Protein AF-A0A0E9NBW8-F1 (afdb_monomer)

pLDDT: mean 79.06, std 27.62, range [26.17, 98.81]

InterPro domains:
  IPR004045 Glutathione S-transferase, N-terminal [PF13417] (25-92)
  IPR036249 Thioredoxin-like superfamily [SSF52833] (18-92)
  IPR036282 Glutathione S-transferase, C-terminal domain superfamily [SSF47616] (164-243)
  IPR058268 Domain of unknown function DUF7962 [PF25907] (132-248)

Organism: Saitoella complicata (strain BCRC 22490 / CBS 7301 / JCM 7358 / NBRC 10748 / NRRL Y-17804) (NCBI:txid698492)

Structure (mmCIF, N/CA/C/O backbone):
data_AF-A0A0E9NBW8-F1
#
_entry.id   AF-A0A0E9NBW8-F1
#
loop_
_atom_site.group_PDB
_atom_site.id
_atom_site.type_symbol
_atom_site.label_atom_id
_atom_site.label_alt_id
_atom_site.label_comp_id
_atom_site.label_asym_id
_atom_site.label_entity_id
_atom_site.label_seq_id
_atom_site.pdbx_PDB_ins_code
_atom_site.Cartn_x
_atom_site.Cartn_y
_atom_site.Cartn_z
_atom_site.occupancy
_atom_site.B_iso_or_equiv
_atom_site.auth_seq_id
_atom_site.auth_comp_id
_atom_site.auth_asym_id
_atom_site.auth_atom_id
_atom_site.pdbx_PDB_model_num
ATOM 1 N N . MET A 1 1 ? 57.934 -41.504 -0.551 1.00 40.97 1 MET A N 1
ATOM 2 C CA . MET A 1 1 ? 56.515 -41.525 -0.967 1.00 40.97 1 MET A CA 1
ATOM 3 C C . MET A 1 1 ? 55.862 -40.458 -0.134 1.00 40.97 1 MET A C 1
ATOM 5 O O . MET A 1 1 ? 55.719 -40.641 1.067 1.00 40.97 1 MET A O 1
ATOM 9 N N . ASP A 1 2 ? 55.689 -39.312 -0.770 1.00 31.34 2 ASP A N 1
ATOM 10 C CA . ASP A 1 2 ? 55.753 -38.006 -0.131 1.00 31.34 2 ASP A CA 1
ATOM 11 C C . ASP A 1 2 ? 54.399 -37.509 0.367 1.00 31.34 2 ASP A C 1
ATOM 13 O O . ASP A 1 2 ? 53.336 -37.922 -0.104 1.00 31.34 2 ASP A O 1
ATOM 17 N N . ASP A 1 3 ? 54.499 -36.596 1.329 1.00 34.28 3 ASP A N 1
ATOM 18 C CA . ASP A 1 3 ? 53.436 -35.834 1.963 1.00 34.28 3 ASP A CA 1
ATOM 19 C C . ASP A 1 3 ? 52.470 -35.185 0.963 1.00 34.28 3 ASP A C 1
ATOM 21 O O . ASP A 1 3 ? 52.864 -34.433 0.070 1.00 34.28 3 ASP A O 1
ATOM 25 N N . ALA A 1 4 ? 51.169 -35.377 1.192 1.00 34.94 4 ALA A N 1
ATOM 26 C CA . ALA A 1 4 ? 50.114 -34.610 0.536 1.00 34.94 4 ALA A CA 1
ATOM 27 C C . ALA A 1 4 ? 48.971 -34.285 1.515 1.00 34.94 4 ALA A C 1
ATOM 29 O O . ALA A 1 4 ? 47.822 -34.679 1.330 1.00 34.94 4 ALA A O 1
ATOM 30 N N . TYR A 1 5 ? 49.288 -33.524 2.564 1.00 38.88 5 TYR A N 1
ATOM 31 C CA . TYR A 1 5 ? 48.312 -32.749 3.334 1.00 38.88 5 TYR A CA 1
ATOM 32 C C . TYR A 1 5 ? 48.582 -31.262 3.094 1.00 38.88 5 TYR A C 1
ATOM 34 O O . TYR A 1 5 ? 49.496 -30.681 3.669 1.00 38.88 5 TYR A O 1
ATOM 42 N N . GLY A 1 6 ? 47.791 -30.619 2.233 1.00 29.66 6 GLY A N 1
ATOM 43 C CA . GLY A 1 6 ? 47.918 -29.177 2.041 1.00 29.66 6 GLY A CA 1
ATOM 44 C C . GLY A 1 6 ? 47.182 -28.633 0.829 1.00 29.66 6 GLY A C 1
ATOM 45 O O . GLY A 1 6 ? 47.712 -28.666 -0.275 1.00 29.66 6 GLY A O 1
ATOM 46 N N . LYS A 1 7 ? 45.984 -28.087 1.075 1.00 32.81 7 LYS A N 1
AT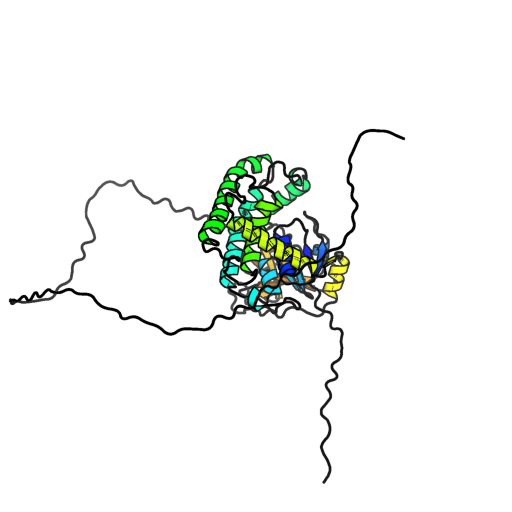OM 47 C CA . LYS A 1 7 ? 45.431 -26.822 0.534 1.00 32.81 7 LYS A CA 1
ATOM 48 C C . LYS A 1 7 ? 43.903 -26.859 0.604 1.00 32.81 7 LYS A C 1
ATOM 50 O O . LYS A 1 7 ? 43.205 -27.033 -0.389 1.00 32.81 7 LYS A O 1
ATOM 55 N N . ARG A 1 8 ? 43.367 -26.634 1.810 1.00 35.97 8 ARG A N 1
ATOM 56 C CA . ARG A 1 8 ? 42.034 -26.036 1.940 1.00 35.97 8 ARG A CA 1
ATOM 57 C C . ARG A 1 8 ? 42.168 -24.603 1.443 1.00 35.97 8 ARG A C 1
ATOM 59 O O . ARG A 1 8 ? 42.825 -23.791 2.087 1.00 35.97 8 ARG A O 1
ATOM 66 N N . GLY A 1 9 ? 41.607 -24.329 0.271 1.00 29.28 9 GLY A N 1
ATOM 67 C CA . GLY A 1 9 ? 41.458 -22.973 -0.232 1.00 29.28 9 GLY A CA 1
ATOM 68 C C . GLY A 1 9 ? 40.628 -22.175 0.763 1.00 29.28 9 GLY A C 1
ATOM 69 O O . GLY A 1 9 ? 39.427 -22.394 0.903 1.00 29.28 9 GLY A O 1
ATOM 70 N N . THR A 1 10 ? 41.288 -21.277 1.483 1.00 29.25 10 THR A N 1
ATOM 71 C CA . THR A 1 10 ? 40.647 -20.208 2.235 1.00 29.25 10 THR A CA 1
ATOM 72 C C . THR A 1 10 ? 39.813 -19.412 1.242 1.00 29.25 10 THR A C 1
ATOM 74 O O . THR A 1 10 ? 40.355 -18.653 0.439 1.00 29.25 10 THR A O 1
ATOM 77 N N . ILE A 1 11 ? 38.493 -19.607 1.260 1.00 33.16 11 ILE A N 1
ATOM 78 C CA . ILE A 1 11 ? 37.559 -18.670 0.642 1.00 33.16 11 ILE A CA 1
ATOM 79 C C . ILE A 1 11 ? 37.796 -17.358 1.379 1.00 33.16 11 ILE A C 1
ATOM 81 O O . ILE A 1 11 ? 37.340 -17.174 2.508 1.00 33.16 11 ILE A O 1
ATOM 85 N N . MET A 1 12 ? 38.576 -16.467 0.767 1.00 28.20 12 MET A N 1
ATOM 86 C CA . MET A 1 12 ? 38.600 -15.075 1.166 1.00 28.20 12 MET A CA 1
ATOM 87 C C . MET A 1 12 ? 37.159 -14.589 1.056 1.00 28.20 12 MET A C 1
ATOM 89 O O . MET A 1 12 ? 36.656 -14.341 -0.041 1.00 28.20 12 MET A O 1
ATOM 93 N N . ARG A 1 13 ? 36.483 -14.485 2.204 1.00 34.72 13 ARG A N 1
ATOM 94 C CA . ARG A 1 13 ? 35.335 -13.604 2.357 1.00 34.72 13 ARG A CA 1
ATOM 95 C C . ARG A 1 13 ? 35.846 -12.226 1.982 1.00 34.72 13 ARG A C 1
ATOM 97 O O . ARG A 1 13 ? 36.501 -11.553 2.772 1.00 34.72 13 ARG A O 1
ATOM 104 N N . ARG A 1 14 ? 35.606 -11.843 0.731 1.00 32.50 14 ARG A N 1
ATOM 105 C CA . ARG A 1 14 ? 35.645 -10.450 0.331 1.00 32.50 14 ARG A CA 1
ATOM 106 C C . ARG A 1 14 ? 34.603 -9.785 1.226 1.00 32.50 14 ARG A C 1
ATOM 108 O O . ARG A 1 14 ? 33.409 -9.984 1.031 1.00 32.50 14 ARG A O 1
ATOM 115 N N . ASN A 1 15 ? 35.067 -9.063 2.243 1.00 33.97 15 ASN A N 1
ATOM 116 C CA . ASN A 1 15 ? 34.299 -8.008 2.885 1.00 33.97 15 ASN A CA 1
ATOM 117 C C . ASN A 1 15 ? 34.075 -6.930 1.821 1.00 33.97 15 ASN A C 1
ATOM 119 O O . ASN A 1 15 ? 34.736 -5.899 1.806 1.00 33.97 15 ASN A O 1
ATOM 123 N N . SER A 1 16 ? 33.204 -7.206 0.858 1.00 36.47 16 SER A N 1
ATOM 124 C CA . SER A 1 16 ? 32.467 -6.142 0.213 1.00 36.47 16 SER A CA 1
ATOM 125 C C . SER A 1 16 ? 31.430 -5.717 1.235 1.00 36.47 16 SER A C 1
ATOM 127 O O . SER A 1 16 ? 30.581 -6.524 1.614 1.00 36.47 16 SER A O 1
ATOM 129 N N . GLU A 1 17 ? 31.501 -4.468 1.684 1.00 41.91 17 GLU A N 1
ATOM 130 C CA . GLU A 1 17 ? 30.314 -3.720 2.089 1.00 41.91 17 GLU A CA 1
ATOM 131 C C . GLU A 1 17 ? 29.341 -3.765 0.900 1.00 41.91 17 GLU A C 1
ATOM 133 O O . GLU A 1 17 ? 29.317 -2.898 0.030 1.00 41.91 17 GLU A O 1
ATOM 138 N N . MET A 1 18 ? 28.623 -4.880 0.776 1.00 36.22 18 MET A N 1
ATOM 139 C CA . MET A 1 18 ? 27.593 -5.080 -0.221 1.00 36.22 18 MET A CA 1
ATOM 140 C C . MET A 1 18 ? 26.450 -4.189 0.215 1.00 36.22 18 MET A C 1
ATOM 142 O O . MET A 1 18 ? 25.779 -4.479 1.200 1.00 36.22 18 MET A O 1
ATOM 146 N N . SER A 1 19 ? 26.330 -3.062 -0.487 1.00 42.31 19 SER A N 1
ATOM 147 C CA . SER A 1 19 ? 25.182 -2.164 -0.498 1.00 42.31 19 SER A CA 1
ATOM 148 C C . SER A 1 19 ? 23.912 -2.912 -0.105 1.00 42.31 19 SER A C 1
ATOM 150 O O . SER A 1 19 ? 23.387 -3.688 -0.901 1.00 42.31 19 SER A O 1
ATOM 152 N N . THR A 1 20 ? 23.431 -2.674 1.115 1.00 51.66 20 THR A N 1
ATOM 153 C CA . THR A 1 20 ? 22.083 -3.069 1.523 1.00 51.66 20 THR A CA 1
ATOM 154 C C . THR A 1 20 ? 21.127 -2.536 0.463 1.00 51.66 20 THR A C 1
ATOM 156 O O . THR A 1 20 ? 21.185 -1.344 0.152 1.00 51.66 20 THR A O 1
ATOM 159 N N . ASP A 1 21 ? 20.319 -3.402 -0.159 1.00 58.38 21 ASP A N 1
ATOM 160 C CA . ASP A 1 21 ? 19.359 -2.976 -1.181 1.00 58.38 21 ASP A CA 1
ATOM 161 C C . ASP A 1 21 ? 18.492 -1.859 -0.580 1.00 58.38 21 ASP A C 1
ATOM 163 O O . ASP A 1 21 ? 17.655 -2.090 0.296 1.00 58.38 21 ASP A O 1
ATOM 167 N N . GLN A 1 22 ? 18.750 -0.611 -0.987 1.00 79.12 22 GLN A N 1
ATOM 168 C CA . GLN A 1 22 ? 18.126 0.541 -0.354 1.00 79.12 22 GLN A CA 1
ATOM 169 C C . GLN A 1 22 ? 16.642 0.556 -0.701 1.00 79.12 22 GLN A C 1
ATOM 171 O O . GLN A 1 22 ? 16.254 0.830 -1.834 1.00 79.12 22 GLN A O 1
ATOM 176 N N . LEU A 1 23 ? 15.812 0.304 0.308 1.00 94.62 23 LEU A N 1
ATOM 177 C CA . LEU A 1 23 ? 14.371 0.476 0.228 1.00 94.62 23 LEU A CA 1
ATOM 178 C C . LEU A 1 23 ? 14.045 1.970 0.083 1.00 94.62 23 LEU A C 1
ATOM 180 O O . LEU A 1 23 ? 14.224 2.742 1.032 1.00 94.62 23 LEU A O 1
ATOM 184 N N . ILE A 1 24 ? 13.556 2.378 -1.090 1.00 97.88 24 ILE A N 1
ATOM 185 C CA . ILE A 1 24 ? 13.151 3.763 -1.370 1.00 97.88 24 ILE A CA 1
ATOM 186 C C . ILE A 1 24 ? 11.630 3.834 -1.526 1.00 97.88 24 ILE A C 1
ATOM 188 O O . ILE A 1 24 ? 11.065 3.319 -2.484 1.00 97.88 24 ILE A O 1
ATOM 192 N N . LEU A 1 25 ? 10.957 4.511 -0.599 1.00 98.50 25 LEU A N 1
ATOM 193 C CA . LEU A 1 25 ? 9.518 4.755 -0.613 1.00 98.50 25 LEU A CA 1
ATOM 194 C C . LEU A 1 25 ? 9.197 6.081 -1.312 1.00 98.50 25 LEU A C 1
ATOM 196 O O . LEU A 1 25 ? 9.499 7.163 -0.800 1.00 98.50 25 LEU A O 1
ATOM 200 N N . TYR A 1 26 ? 8.490 6.010 -2.434 1.00 98.69 26 TYR A N 1
ATOM 201 C CA . TYR A 1 26 ? 7.868 7.168 -3.069 1.00 98.69 26 TYR A CA 1
ATOM 202 C C . TYR A 1 26 ? 6.486 7.369 -2.466 1.00 98.69 26 TYR A C 1
ATOM 204 O O . TYR A 1 26 ? 5.620 6.503 -2.600 1.00 98.69 26 TYR A O 1
ATOM 212 N N . HIS A 1 27 ? 6.256 8.497 -1.789 1.00 98.31 27 HIS A N 1
ATOM 213 C CA . HIS A 1 27 ? 4.976 8.760 -1.121 1.00 98.31 27 HIS A CA 1
ATOM 214 C C . HIS A 1 27 ? 4.742 10.232 -0.790 1.00 98.31 27 HIS A C 1
ATOM 216 O O . HIS A 1 27 ? 5.614 11.073 -0.982 1.00 98.31 27 HIS A O 1
ATOM 222 N N . TYR A 1 28 ? 3.550 10.544 -0.280 1.00 96.31 28 TYR A N 1
ATOM 223 C CA . TYR A 1 28 ? 3.298 11.793 0.431 1.00 96.31 28 TYR A CA 1
ATOM 224 C C . 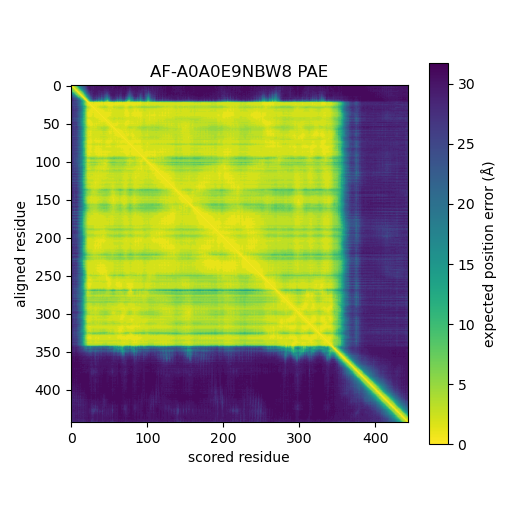TYR A 1 28 ? 2.636 11.476 1.781 1.00 96.31 28 TYR A C 1
ATOM 226 O O . TYR A 1 28 ? 1.673 10.701 1.792 1.00 96.31 28 TYR A O 1
ATOM 234 N N . PRO A 1 29 ? 3.093 12.068 2.905 1.00 92.25 29 PRO A N 1
ATOM 235 C CA . PRO A 1 29 ? 2.689 11.606 4.238 1.00 92.25 29 PRO A CA 1
ATOM 236 C C . PRO A 1 29 ? 1.172 11.621 4.506 1.00 92.25 29 PRO A C 1
ATOM 238 O O . PRO A 1 29 ? 0.669 10.665 5.088 1.00 92.25 29 PRO A O 1
ATOM 241 N N . PRO A 1 30 ? 0.395 12.623 4.039 1.00 91.12 30 PRO A N 1
ATOM 242 C CA . PRO A 1 30 ? -1.059 12.612 4.230 1.00 91.12 30 PRO A CA 1
ATOM 243 C C . PRO A 1 30 ? -1.838 11.507 3.493 1.00 91.12 30 PRO A C 1
ATOM 245 O O . PRO A 1 30 ? -3.044 11.394 3.696 1.00 91.12 30 PRO A O 1
ATOM 248 N N . SER A 1 31 ? -1.221 10.729 2.595 1.00 94.50 31 SER A N 1
ATOM 249 C CA . SER A 1 31 ? -1.936 9.672 1.868 1.00 94.50 31 SER A CA 1
ATOM 250 C C . SER A 1 31 ? -2.325 8.532 2.815 1.00 94.50 31 SER A C 1
ATOM 252 O O . SER A 1 31 ? -1.431 7.974 3.449 1.00 94.50 31 SER A O 1
ATOM 254 N N . PRO A 1 32 ? -3.599 8.101 2.875 1.00 95.88 32 PRO A N 1
ATOM 255 C CA . PRO A 1 32 ? -3.977 6.950 3.698 1.00 95.88 32 PRO A CA 1
ATOM 256 C C . PRO A 1 32 ? -3.309 5.654 3.211 1.00 95.88 32 PRO A C 1
ATOM 258 O O . PRO A 1 32 ? -2.840 4.850 4.012 1.00 95.88 32 PRO A O 1
ATOM 261 N N . TRP A 1 33 ? -3.150 5.487 1.895 1.00 97.56 33 TRP A N 1
ATOM 262 C CA . TRP A 1 33 ? -2.419 4.350 1.331 1.00 97.56 33 TRP A CA 1
ATOM 263 C C . TRP A 1 33 ? -0.918 4.397 1.641 1.00 97.56 33 TRP A C 1
ATOM 265 O O . TRP A 1 33 ? -0.301 3.347 1.783 1.00 97.56 33 TRP A O 1
ATOM 275 N N . ALA A 1 34 ? -0.320 5.591 1.766 1.00 97.56 34 ALA A N 1
ATOM 276 C CA . ALA A 1 34 ? 1.070 5.697 2.216 1.00 97.56 34 ALA A CA 1
ATOM 277 C C . ALA A 1 34 ? 1.190 5.367 3.700 1.00 97.56 34 ALA A C 1
ATOM 279 O O . ALA A 1 34 ? 2.091 4.621 4.065 1.00 97.56 34 ALA A O 1
ATOM 280 N N . GLN A 1 35 ? 0.248 5.848 4.519 1.00 96.94 35 GLN A N 1
ATOM 281 C CA . GLN A 1 35 ? 0.186 5.532 5.944 1.00 96.94 35 GLN A CA 1
ATOM 282 C C . GLN A 1 35 ? 0.134 4.026 6.186 1.00 96.94 35 GLN A C 1
ATOM 284 O O . GLN A 1 35 ? 0.855 3.540 7.042 1.00 96.94 35 GLN A O 1
ATOM 289 N N . LYS A 1 36 ? -0.613 3.262 5.380 1.00 98.44 36 LYS A N 1
ATOM 290 C CA . LYS A 1 36 ? -0.591 1.791 5.433 1.00 98.44 36 LYS A CA 1
ATOM 291 C C . LYS A 1 36 ? 0.837 1.223 5.378 1.00 98.44 36 LYS A C 1
ATOM 293 O O . LYS A 1 36 ? 1.208 0.411 6.221 1.00 98.44 36 LYS A O 1
ATOM 298 N N . ILE A 1 37 ? 1.649 1.683 4.423 1.00 98.56 37 ILE A N 1
ATOM 299 C CA . ILE A 1 37 ? 3.034 1.219 4.254 1.00 98.56 37 ILE A CA 1
ATOM 300 C C . ILE A 1 37 ? 3.955 1.786 5.334 1.00 98.56 37 ILE A C 1
ATOM 302 O O . ILE A 1 37 ? 4.732 1.039 5.915 1.00 98.56 37 ILE A O 1
ATOM 306 N N . THR A 1 38 ? 3.867 3.075 5.665 1.00 98.12 38 THR A N 1
ATOM 307 C CA . THR A 1 38 ? 4.730 3.659 6.705 1.00 98.12 38 THR A CA 1
ATOM 308 C C . THR A 1 38 ? 4.424 3.099 8.092 1.00 98.12 38 THR A C 1
ATOM 310 O O . THR A 1 38 ? 5.342 2.927 8.885 1.00 98.12 38 THR A O 1
ATOM 313 N N . ASN A 1 39 ? 3.162 2.767 8.380 1.00 98.12 39 ASN A N 1
ATOM 314 C CA . ASN A 1 39 ? 2.762 2.116 9.625 1.00 98.12 39 ASN A CA 1
ATOM 315 C C . ASN A 1 39 ? 3.337 0.701 9.701 1.00 98.12 39 ASN A C 1
ATOM 317 O O . ASN A 1 39 ? 3.863 0.327 10.745 1.00 98.12 39 ASN A O 1
ATOM 321 N N . PHE A 1 40 ? 3.293 -0.058 8.599 1.00 98.50 40 PHE A N 1
ATOM 322 C CA . PHE A 1 40 ? 3.975 -1.348 8.522 1.00 98.50 40 PHE A CA 1
ATOM 323 C C . PHE A 1 40 ? 5.472 -1.194 8.810 1.00 98.50 40 PHE A C 1
ATOM 325 O O . PHE A 1 40 ? 5.959 -1.820 9.742 1.00 98.50 40 PHE A O 1
ATOM 332 N N . LEU A 1 41 ? 6.168 -0.311 8.082 1.00 97.81 41 LEU A N 1
ATOM 333 C CA . LEU A 1 41 ? 7.616 -0.106 8.224 1.00 97.81 41 LEU A CA 1
ATOM 334 C C . LEU A 1 41 ? 8.012 0.311 9.648 1.00 97.81 41 LEU A C 1
ATOM 336 O O . LEU A 1 41 ? 9.032 -0.140 10.165 1.00 97.81 41 LEU A O 1
ATOM 340 N N . ALA A 1 42 ? 7.191 1.138 10.300 1.00 97.31 42 ALA A N 1
ATOM 341 C CA . ALA A 1 42 ? 7.383 1.505 11.696 1.00 97.31 42 ALA A CA 1
ATOM 342 C C . ALA A 1 42 ? 7.266 0.288 12.624 1.00 97.31 42 ALA A C 1
ATOM 344 O O . ALA A 1 42 ? 8.180 0.024 13.402 1.00 97.31 42 ALA A O 1
ATOM 345 N N . VAL A 1 43 ? 6.173 -0.475 12.535 1.00 97.06 43 VAL A N 1
ATOM 346 C CA . VAL A 1 43 ? 5.915 -1.607 13.443 1.00 97.06 43 VAL A CA 1
ATOM 347 C C . VAL A 1 43 ? 6.852 -2.791 13.171 1.00 97.06 43 VAL A C 1
ATOM 349 O O . VAL A 1 43 ? 7.201 -3.515 14.101 1.00 97.06 43 VAL A O 1
ATOM 352 N N . SER A 1 44 ? 7.294 -2.986 11.927 1.00 96.12 44 SER A N 1
ATOM 353 C CA . SER A 1 44 ? 8.266 -4.020 11.549 1.00 96.12 44 SER A CA 1
ATOM 354 C C . SER A 1 44 ? 9.713 -3.647 11.882 1.00 96.12 44 SER A C 1
ATOM 356 O O . SER A 1 44 ? 10.605 -4.488 11.753 1.00 96.12 44 SER A O 1
ATOM 358 N N . GLY A 1 45 ? 9.967 -2.402 12.304 1.00 94.88 45 GLY A N 1
ATOM 359 C CA . GLY A 1 45 ? 11.314 -1.905 12.579 1.00 94.88 45 GLY A CA 1
ATOM 360 C C . GLY A 1 45 ? 12.169 -1.746 11.316 1.00 94.88 45 GLY A C 1
ATOM 361 O O . GLY A 1 45 ? 13.397 -1.819 11.386 1.00 94.88 45 GLY A O 1
ATOM 362 N N . THR A 1 46 ? 11.539 -1.553 10.155 1.00 94.94 46 THR A N 1
ATOM 363 C CA . THR A 1 46 ? 12.214 -1.505 8.856 1.00 94.94 46 THR A CA 1
ATOM 364 C C . THR A 1 46 ? 12.564 -0.065 8.486 1.00 94.94 46 THR A C 1
ATOM 366 O O . THR A 1 46 ? 11.701 0.763 8.193 1.00 94.94 46 THR A O 1
ATOM 369 N N . SER A 1 47 ? 13.864 0.233 8.494 1.00 95.44 47 SER A N 1
ATOM 370 C CA . SER A 1 47 ? 14.393 1.533 8.069 1.00 95.44 47 SER A CA 1
ATOM 371 C C . SER A 1 47 ? 14.272 1.708 6.557 1.00 95.44 47 SER A C 1
ATOM 373 O O . SER A 1 47 ? 14.392 0.744 5.804 1.00 95.44 47 SER A O 1
ATOM 375 N N . TYR A 1 48 ? 14.046 2.940 6.108 1.00 96.25 48 TYR A N 1
ATOM 376 C CA . TYR A 1 48 ? 13.807 3.222 4.695 1.00 96.25 48 TYR A CA 1
ATOM 377 C C . TYR A 1 48 ? 14.266 4.624 4.295 1.00 96.25 48 TYR A C 1
ATOM 379 O O . TYR A 1 48 ? 14.412 5.538 5.112 1.00 96.25 48 TYR A O 1
ATOM 387 N N . THR A 1 49 ? 14.472 4.797 2.996 1.00 97.50 49 THR A N 1
ATOM 388 C CA . THR A 1 49 ? 14.677 6.099 2.371 1.00 97.50 49 THR A CA 1
ATOM 389 C C . THR A 1 49 ? 13.362 6.572 1.759 1.00 97.50 49 THR A C 1
ATOM 391 O O . THR A 1 49 ? 12.628 5.776 1.191 1.00 97.50 49 THR A O 1
ATOM 394 N N . GLU A 1 50 ? 13.025 7.853 1.861 1.00 97.75 50 GLU A N 1
ATOM 395 C CA . GLU A 1 50 ? 11.824 8.427 1.262 1.00 97.75 50 GLU A CA 1
ATOM 396 C C . GLU A 1 50 ? 12.152 9.411 0.143 1.00 97.75 50 GLU A C 1
ATOM 398 O O . GLU A 1 50 ? 13.024 10.270 0.277 1.00 97.75 50 GLU A O 1
ATOM 403 N N . CYS A 1 51 ? 11.389 9.320 -0.942 1.00 98.19 51 CYS A N 1
ATOM 404 C CA . CYS A 1 51 ? 11.345 10.308 -2.007 1.00 98.19 51 CYS A CA 1
ATOM 405 C C . CYS A 1 51 ? 9.944 10.932 -2.021 1.00 98.19 51 CYS A C 1
ATOM 407 O O . CYS A 1 51 ? 8.972 10.335 -2.497 1.00 98.19 51 CYS A O 1
ATOM 409 N N . LYS A 1 52 ? 9.807 12.125 -1.432 1.00 98.19 52 LYS A N 1
ATOM 410 C CA . LYS A 1 52 ? 8.499 12.777 -1.274 1.00 98.19 52 LYS A CA 1
ATOM 411 C C . LYS A 1 52 ? 7.945 13.225 -2.617 1.00 98.19 52 LYS A C 1
ATOM 413 O O . LYS A 1 52 ? 8.604 13.939 -3.356 1.00 98.19 52 LYS A O 1
ATOM 418 N N . GLN A 1 53 ? 6.698 12.861 -2.879 1.00 98.12 53 GLN A N 1
ATOM 419 C CA . GLN A 1 53 ? 5.997 13.189 -4.110 1.00 98.12 53 GLN A CA 1
ATOM 420 C C . GLN A 1 53 ? 4.882 14.219 -3.871 1.00 98.12 53 GLN A C 1
ATOM 422 O O . GLN A 1 53 ? 4.356 14.320 -2.760 1.00 98.12 53 GLN A O 1
ATOM 427 N N . PRO A 1 54 ? 4.454 14.970 -4.900 1.00 96.31 54 PRO A N 1
ATOM 428 C CA . PRO A 1 54 ? 3.336 15.903 -4.769 1.00 96.31 54 PRO A CA 1
ATOM 429 C C . PRO A 1 54 ? 2.004 15.179 -4.511 1.00 96.31 54 PRO A C 1
ATOM 431 O O . PRO A 1 54 ? 1.806 14.028 -4.884 1.00 96.31 54 PRO A O 1
ATOM 434 N N . MET A 1 55 ? 1.032 15.833 -3.875 1.00 95.00 55 MET A N 1
ATOM 435 C CA . MET A 1 55 ? -0.283 15.211 -3.623 1.00 95.00 55 MET A CA 1
ATOM 436 C C . MET A 1 55 ? -1.115 15.015 -4.910 1.00 95.00 55 MET A C 1
ATOM 438 O O . MET A 1 55 ? -1.981 14.133 -4.970 1.00 95.00 55 MET A O 1
ATOM 442 N N . VAL A 1 56 ? -0.835 15.831 -5.925 1.00 95.69 56 VAL A N 1
ATOM 443 C CA . VAL A 1 56 ? -1.510 15.913 -7.230 1.00 95.69 56 VAL A CA 1
ATOM 444 C C . VAL A 1 56 ? -0.513 15.644 -8.361 1.00 95.69 56 VAL A C 1
ATOM 446 O O . VAL A 1 56 ? 0.694 15.698 -8.131 1.00 95.69 56 VAL A O 1
ATOM 449 N N . MET A 1 57 ? -0.999 15.351 -9.568 1.00 95.06 57 MET A N 1
ATOM 450 C CA . MET A 1 57 ? -0.153 15.277 -10.768 1.00 95.06 57 MET A CA 1
ATOM 451 C C . MET A 1 57 ? 0.381 16.667 -11.183 1.00 95.06 57 MET A C 1
ATOM 453 O O . MET A 1 57 ? -0.298 17.666 -10.920 1.00 95.06 57 MET A O 1
ATOM 457 N N . PRO A 1 58 ? 1.538 16.752 -11.876 1.00 95.19 58 PRO A N 1
ATOM 458 C CA . PRO A 1 58 ? 2.424 15.654 -12.292 1.00 95.19 58 PRO A CA 1
ATOM 459 C C . PRO A 1 58 ? 3.372 15.165 -11.181 1.00 95.19 58 PRO A C 1
ATOM 461 O O . PRO A 1 58 ? 3.662 15.887 -10.233 1.00 95.19 58 PRO A O 1
ATOM 464 N N . ARG A 1 59 ? 3.885 13.934 -11.322 1.00 95.69 59 ARG A N 1
ATOM 465 C CA . ARG A 1 59 ? 4.925 13.338 -10.459 1.00 95.69 59 ARG A CA 1
ATOM 466 C C . ARG A 1 59 ? 6.230 13.222 -11.249 1.00 95.69 59 ARG A C 1
ATOM 468 O O . ARG A 1 59 ? 6.514 12.172 -11.826 1.00 95.69 59 ARG A O 1
ATOM 475 N N . SER A 1 60 ? 6.976 14.322 -11.332 1.00 96.62 60 SER A N 1
ATOM 476 C CA . SER A 1 60 ? 8.195 14.418 -12.149 1.00 96.62 60 SER A CA 1
ATOM 477 C C . SER A 1 60 ? 9.235 13.366 -11.774 1.00 96.62 60 SER A C 1
ATOM 479 O O . SER A 1 60 ? 9.785 12.730 -12.663 1.00 96.62 60 SER A O 1
ATOM 481 N N . ASP A 1 61 ? 9.431 13.104 -10.482 1.00 97.69 61 ASP A N 1
ATOM 482 C CA . ASP A 1 61 ? 10.468 12.176 -10.014 1.00 97.69 61 ASP A CA 1
ATOM 483 C C . ASP A 1 61 ? 10.221 10.731 -10.465 1.00 97.69 61 ASP A C 1
ATOM 485 O O . ASP A 1 61 ? 11.159 10.013 -10.786 1.00 97.69 61 ASP A O 1
ATOM 489 N N . LEU A 1 62 ? 8.957 10.299 -10.537 1.00 97.81 62 LEU A N 1
ATOM 490 C CA . LEU A 1 62 ? 8.604 8.990 -11.099 1.00 97.81 62 LEU A CA 1
ATOM 491 C C . LEU A 1 62 ? 8.780 8.964 -12.619 1.00 97.81 62 LEU A C 1
ATOM 493 O O . LEU A 1 62 ? 9.187 7.952 -13.186 1.00 97.81 62 LEU A O 1
ATOM 497 N N . SER A 1 63 ? 8.525 10.098 -13.275 1.00 97.12 63 SER A N 1
ATOM 498 C CA . SER A 1 63 ? 8.723 10.227 -14.720 1.00 97.12 63 SER A CA 1
ATOM 499 C C . SER A 1 63 ? 10.203 10.097 -15.093 1.00 97.12 63 SER A C 1
ATOM 501 O O . SER A 1 63 ? 10.493 9.563 -16.158 1.00 97.12 63 SER A O 1
ATOM 503 N N . LEU A 1 64 ? 11.134 10.476 -14.203 1.00 97.81 64 LEU A N 1
ATOM 504 C CA . LEU A 1 64 ? 12.573 10.236 -14.387 1.00 97.81 64 LEU A CA 1
ATOM 505 C C . LEU A 1 64 ? 12.913 8.751 -14.558 1.00 97.81 64 LEU A C 1
ATOM 507 O O . LEU A 1 64 ? 13.907 8.443 -15.198 1.00 97.81 64 LEU A O 1
ATOM 511 N N . LEU A 1 65 ? 12.097 7.846 -14.009 1.00 97.88 65 LEU A N 1
ATOM 512 C CA . LEU A 1 65 ? 12.247 6.392 -14.112 1.00 97.88 65 LEU A CA 1
ATOM 513 C C . LEU A 1 65 ? 11.408 5.774 -15.246 1.00 97.88 65 LEU A C 1
ATOM 515 O O . LEU A 1 65 ? 11.346 4.556 -15.373 1.00 97.88 65 LEU A O 1
ATOM 519 N N . GLY A 1 66 ? 10.707 6.587 -16.043 1.00 97.50 66 GLY A N 1
ATOM 520 C CA . GLY A 1 66 ? 9.770 6.097 -17.062 1.00 97.50 66 GLY A CA 1
ATOM 521 C C . GLY A 1 66 ? 8.441 5.590 -16.487 1.00 97.50 66 GLY A C 1
ATOM 522 O O . GLY A 1 66 ? 7.627 4.997 -17.204 1.00 97.50 66 GLY A O 1
ATOM 523 N N . ILE A 1 67 ? 8.187 5.838 -15.198 1.00 98.19 67 ILE A N 1
ATOM 524 C CA . ILE A 1 67 ? 6.951 5.429 -14.536 1.00 98.19 67 ILE A CA 1
ATOM 525 C C . ILE A 1 67 ? 5.860 6.450 -14.849 1.00 98.19 67 ILE A C 1
ATOM 527 O O . ILE A 1 67 ? 5.903 7.607 -14.435 1.00 98.19 67 ILE A O 1
ATOM 531 N N . SER A 1 68 ? 4.847 5.985 -15.569 1.00 96.31 68 SER A N 1
ATOM 532 C CA . SER A 1 68 ? 3.646 6.747 -15.917 1.00 96.31 68 SER A CA 1
ATOM 533 C C . SER A 1 68 ? 2.468 6.420 -15.001 1.00 96.31 68 SER A C 1
ATOM 535 O O . SER A 1 68 ? 1.565 7.246 -14.859 1.00 96.31 68 SER A O 1
ATOM 537 N N . TYR A 1 69 ? 2.492 5.261 -14.331 1.00 96.81 69 TYR A N 1
ATOM 538 C CA . TYR A 1 69 ? 1.496 4.884 -13.332 1.00 96.81 69 TYR A CA 1
ATOM 539 C C . TYR A 1 69 ? 1.373 5.946 -12.230 1.00 96.81 69 TYR A C 1
ATOM 541 O O . TYR A 1 69 ? 2.338 6.304 -11.557 1.00 96.81 69 TYR A O 1
ATOM 549 N N . ARG A 1 70 ? 0.154 6.464 -12.034 1.00 95.56 70 ARG A N 1
ATOM 550 C CA . ARG A 1 70 ? -0.054 7.677 -11.224 1.00 95.56 70 ARG A CA 1
ATOM 551 C C . ARG A 1 70 ? -0.234 7.457 -9.722 1.00 95.56 70 ARG A C 1
ATOM 553 O O . ARG A 1 70 ? -0.202 8.443 -8.973 1.00 95.56 70 ARG A O 1
ATOM 560 N N . ARG A 1 71 ? -0.562 6.232 -9.280 1.00 96.75 71 ARG A N 1
ATOM 561 C CA . ARG A 1 71 ? -0.884 5.988 -7.861 1.00 96.75 71 ARG A CA 1
ATOM 562 C C . ARG A 1 71 ? 0.380 5.880 -7.028 1.00 96.75 71 ARG A C 1
ATOM 564 O O . ARG A 1 71 ? 1.456 5.585 -7.527 1.00 96.75 71 ARG A O 1
ATOM 571 N N . ILE A 1 72 ? 0.200 6.108 -5.736 1.00 96.75 72 ILE A N 1
ATOM 572 C CA . ILE A 1 72 ? 1.259 6.081 -4.741 1.00 96.75 72 ILE A CA 1
ATOM 573 C C . ILE A 1 72 ? 0.668 5.555 -3.421 1.00 96.75 72 ILE A C 1
ATOM 575 O O . ILE A 1 72 ? -0.526 5.787 -3.187 1.00 96.75 72 ILE A O 1
ATOM 579 N N . PRO A 1 73 ? 1.427 4.869 -2.550 1.00 98.50 73 PRO A N 1
ATOM 580 C CA . PRO A 1 73 ? 2.881 4.676 -2.547 1.00 98.50 73 PRO A CA 1
ATOM 581 C C . PRO A 1 73 ? 3.418 3.715 -3.614 1.00 98.50 73 PRO A C 1
ATOM 583 O O . PRO A 1 73 ? 2.668 2.896 -4.143 1.00 98.50 73 PRO A O 1
ATOM 586 N N . LEU A 1 74 ? 4.720 3.833 -3.886 1.00 98.62 74 LEU A N 1
ATOM 587 C CA . LEU A 1 74 ? 5.556 2.867 -4.611 1.00 98.62 74 LEU A CA 1
ATOM 588 C C . LEU A 1 74 ? 6.812 2.599 -3.776 1.00 98.62 74 LEU A C 1
ATOM 590 O O . LEU A 1 74 ? 7.297 3.533 -3.134 1.00 98.62 74 LEU A O 1
ATOM 594 N N . ILE A 1 75 ? 7.359 1.383 -3.807 1.00 98.19 75 ILE A N 1
ATOM 595 C CA . ILE A 1 75 ? 8.699 1.122 -3.250 1.00 98.19 75 ILE A CA 1
ATOM 596 C C . ILE A 1 75 ? 9.657 0.692 -4.351 1.00 98.19 75 ILE A C 1
ATOM 598 O O . ILE A 1 75 ? 9.268 -0.086 -5.215 1.00 98.19 75 ILE A O 1
ATOM 602 N N . ALA A 1 76 ? 10.893 1.177 -4.307 1.00 97.75 76 ALA A N 1
ATOM 603 C CA . ALA A 1 76 ? 11.995 0.621 -5.076 1.00 97.75 76 ALA A CA 1
ATOM 604 C C . ALA A 1 76 ? 12.883 -0.231 -4.163 1.00 97.75 76 ALA A C 1
ATOM 606 O O . ALA A 1 76 ? 13.185 0.179 -3.038 1.00 97.75 76 ALA A O 1
ATOM 607 N N . VAL A 1 77 ? 13.276 -1.405 -4.653 1.00 96.00 77 VAL A N 1
ATOM 608 C CA . VAL A 1 77 ? 14.251 -2.307 -4.032 1.00 96.00 77 VAL A CA 1
ATOM 609 C C . VAL A 1 77 ? 15.189 -2.760 -5.143 1.00 96.00 77 VAL A C 1
ATOM 611 O O . VAL A 1 77 ? 14.759 -3.452 -6.062 1.00 96.00 77 VAL A O 1
ATOM 614 N N . GLY A 1 78 ? 16.445 -2.318 -5.102 1.00 93.81 78 GLY A N 1
ATOM 615 C CA . GLY A 1 78 ? 17.345 -2.477 -6.245 1.00 93.81 78 GLY A CA 1
ATOM 616 C C . GLY A 1 78 ? 16.794 -1.770 -7.490 1.00 93.81 78 GLY A C 1
ATOM 617 O O . GLY A 1 78 ? 16.397 -0.605 -7.407 1.00 93.81 78 GLY A O 1
ATOM 618 N N . LYS A 1 79 ? 16.744 -2.475 -8.629 1.00 95.62 79 LYS A N 1
ATOM 619 C CA . LYS A 1 79 ? 16.163 -1.981 -9.895 1.00 95.62 79 LYS A CA 1
ATOM 620 C C . LYS A 1 79 ? 14.678 -2.315 -10.089 1.00 95.62 79 LYS A C 1
ATOM 622 O O . LYS A 1 79 ? 14.127 -2.036 -11.157 1.00 95.62 79 LYS A O 1
ATOM 627 N N . ASP A 1 80 ? 14.020 -2.875 -9.079 1.00 97.75 80 ASP A N 1
ATOM 628 C CA . ASP A 1 80 ? 12.599 -3.217 -9.128 1.00 97.75 80 ASP A CA 1
ATOM 629 C C . ASP A 1 80 ? 11.757 -2.184 -8.377 1.00 97.75 80 ASP A C 1
ATOM 631 O O . ASP A 1 80 ? 12.020 -1.862 -7.217 1.00 97.75 80 ASP A O 1
ATOM 635 N N . VAL A 1 81 ? 10.703 -1.689 -9.026 1.00 98.44 81 VAL A N 1
ATOM 636 C CA . VAL A 1 81 ? 9.728 -0.759 -8.453 1.00 98.44 81 VAL A CA 1
ATOM 637 C C . VAL A 1 81 ? 8.371 -1.441 -8.334 1.00 98.44 81 VAL A C 1
ATOM 639 O O . VAL A 1 81 ? 7.741 -1.789 -9.330 1.00 98.44 81 VAL A O 1
ATOM 642 N N . TYR A 1 82 ? 7.889 -1.598 -7.106 1.00 98.62 82 TYR A N 1
ATOM 643 C CA . TYR A 1 82 ? 6.651 -2.298 -6.785 1.00 98.62 82 TYR A CA 1
ATOM 644 C C . TYR A 1 82 ? 5.495 -1.310 -6.656 1.00 98.62 82 TYR A C 1
ATOM 646 O O . TYR A 1 82 ? 5.503 -0.404 -5.811 1.00 98.62 82 TYR A O 1
ATOM 654 N N . CYS A 1 83 ? 4.486 -1.498 -7.502 1.00 98.44 83 CYS A N 1
ATOM 655 C CA . CYS A 1 83 ? 3.242 -0.752 -7.487 1.00 98.44 83 CYS A CA 1
ATOM 656 C C . CYS A 1 83 ? 2.181 -1.451 -6.641 1.00 98.44 83 CYS A C 1
ATOM 658 O O . CYS A 1 83 ? 2.075 -2.670 -6.669 1.00 98.44 83 CYS A O 1
ATOM 660 N N . ASP A 1 84 ? 1.324 -0.647 -5.995 1.00 98.06 84 ASP A N 1
ATOM 661 C CA . ASP A 1 84 ? 0.187 -1.091 -5.172 1.00 98.06 84 ASP A CA 1
ATOM 662 C C . ASP A 1 84 ? 0.593 -1.684 -3.809 1.00 98.06 84 ASP A C 1
ATOM 664 O O . ASP A 1 84 ? 1.425 -2.578 -3.705 1.00 98.06 84 ASP A O 1
ATOM 668 N N . THR A 1 85 ? -0.032 -1.191 -2.733 1.00 98.25 85 THR A N 1
ATOM 669 C CA . THR A 1 85 ? 0.313 -1.580 -1.352 1.00 98.25 85 THR A CA 1
ATOM 670 C C . THR A 1 85 ? 0.256 -3.080 -1.089 1.00 98.25 85 THR A C 1
ATOM 672 O O . THR A 1 85 ? 0.954 -3.555 -0.201 1.00 98.25 85 THR A O 1
ATOM 675 N N . ARG A 1 86 ? -0.566 -3.814 -1.843 1.00 96.44 86 ARG A N 1
ATOM 676 C CA . ARG A 1 86 ? -0.736 -5.258 -1.681 1.00 96.44 86 ARG A CA 1
ATOM 677 C C . ARG A 1 86 ? 0.535 -5.995 -2.083 1.00 96.44 86 ARG A C 1
ATOM 679 O O . ARG A 1 86 ? 1.083 -6.764 -1.301 1.00 96.44 86 ARG A O 1
ATOM 686 N N . LEU A 1 87 ? 1.053 -5.658 -3.262 1.00 97.81 87 LEU A N 1
ATOM 687 C CA . LEU A 1 87 ? 2.302 -6.212 -3.766 1.00 97.81 87 LEU A CA 1
ATOM 688 C C . LEU A 1 87 ? 3.514 -5.676 -2.997 1.00 97.81 87 LEU A C 1
ATOM 690 O O . LEU A 1 87 ? 4.452 -6.418 -2.740 1.00 97.81 87 LEU A O 1
ATOM 694 N N . ILE A 1 88 ? 3.484 -4.406 -2.584 1.00 98.31 88 ILE A N 1
ATOM 695 C CA . ILE A 1 88 ? 4.526 -3.824 -1.725 1.00 98.31 88 ILE A CA 1
ATOM 696 C C . ILE A 1 88 ? 4.676 -4.645 -0.436 1.00 98.31 88 ILE A C 1
ATOM 698 O O . ILE A 1 88 ? 5.792 -4.995 -0.061 1.00 98.31 88 ILE A O 1
ATOM 702 N N . LEU A 1 89 ? 3.569 -4.963 0.245 1.00 98.06 89 LEU A N 1
ATOM 703 C CA . LEU A 1 89 ? 3.611 -5.755 1.475 1.00 98.06 89 LEU A CA 1
ATOM 704 C C . LEU A 1 89 ? 4.049 -7.195 1.205 1.00 98.06 89 LEU A C 1
ATOM 706 O O . LEU A 1 89 ? 4.879 -7.698 1.959 1.00 98.06 89 LEU A O 1
ATOM 710 N N . ASP A 1 90 ? 3.579 -7.817 0.118 1.00 96.50 90 ASP A N 1
ATOM 711 C CA . ASP A 1 90 ? 4.060 -9.137 -0.309 1.00 96.50 90 ASP A CA 1
ATOM 712 C C . ASP A 1 90 ? 5.575 -9.133 -0.528 1.00 96.50 90 ASP A C 1
ATOM 714 O O . ASP A 1 90 ? 6.261 -10.006 -0.004 1.00 96.50 90 ASP A O 1
ATOM 718 N N . ARG A 1 91 ? 6.130 -8.107 -1.178 1.00 96.00 91 ARG A N 1
ATOM 719 C CA . ARG A 1 91 ? 7.578 -7.993 -1.380 1.00 96.00 91 ARG A CA 1
ATOM 720 C C . ARG A 1 91 ? 8.351 -7.831 -0.089 1.00 96.00 91 ARG A C 1
ATOM 722 O O . ARG A 1 91 ? 9.395 -8.459 0.085 1.00 96.00 91 ARG A O 1
ATOM 729 N N . LEU A 1 92 ? 7.855 -6.991 0.815 1.00 96.81 92 LEU A N 1
ATOM 730 C CA . LEU A 1 92 ? 8.516 -6.735 2.091 1.00 96.81 92 LEU A CA 1
ATOM 731 C C . LEU A 1 92 ? 8.603 -8.016 2.925 1.00 96.81 92 LEU A C 1
ATOM 733 O O . LEU A 1 92 ? 9.668 -8.327 3.453 1.00 96.81 92 LEU A O 1
ATOM 737 N N . VAL A 1 93 ? 7.517 -8.789 2.992 1.00 96.81 93 VAL A N 1
ATOM 738 C CA . VAL A 1 93 ? 7.436 -9.977 3.855 1.00 96.81 93 VAL A CA 1
ATOM 739 C C . VAL A 1 93 ? 7.675 -11.286 3.113 1.00 96.81 93 VAL A C 1
ATOM 741 O O . VAL A 1 93 ? 7.604 -12.341 3.729 1.00 96.81 93 VAL A O 1
ATOM 744 N N . GLY A 1 94 ? 7.941 -11.271 1.809 1.00 94.12 94 GLY A N 1
ATOM 745 C CA . GLY A 1 94 ? 8.056 -12.468 0.971 1.00 94.12 94 GLY A CA 1
ATOM 746 C C . GLY A 1 94 ? 6.756 -13.279 0.864 1.00 94.12 94 GLY A C 1
ATOM 747 O O . GLY A 1 94 ? 6.766 -14.505 0.961 1.00 94.12 94 GLY A O 1
ATOM 748 N N . GLY A 1 95 ? 5.620 -12.593 0.755 1.00 91.44 95 GLY A N 1
ATOM 749 C CA . GLY A 1 95 ? 4.329 -13.188 0.418 1.00 91.44 95 GLY A CA 1
ATOM 750 C C . GLY A 1 95 ? 4.303 -13.686 -1.030 1.00 91.44 95 GLY A C 1
ATOM 751 O O . GLY A 1 95 ? 5.098 -13.253 -1.861 1.00 91.44 95 GLY A O 1
ATOM 752 N N . MET A 1 96 ? 3.393 -14.614 -1.338 1.00 87.12 96 MET A N 1
ATOM 753 C CA . MET A 1 96 ? 3.203 -15.155 -2.698 1.00 87.12 96 MET A CA 1
ATOM 754 C C . MET A 1 96 ? 4.479 -15.736 -3.346 1.00 87.12 96 MET A C 1
ATOM 756 O O . MET A 1 96 ? 4.607 -15.744 -4.565 1.00 87.12 96 MET A O 1
ATOM 760 N N . GLY A 1 97 ? 5.420 -16.238 -2.537 1.00 84.12 97 GLY A N 1
ATOM 761 C CA . GLY A 1 97 ? 6.668 -16.837 -3.023 1.00 84.12 97 GLY A CA 1
ATOM 762 C C . GLY A 1 97 ? 7.783 -15.836 -3.333 1.00 84.12 97 GLY A C 1
ATOM 763 O O . GLY A 1 97 ? 8.824 -16.241 -3.841 1.00 84.12 97 GLY A O 1
ATOM 764 N N . GLN A 1 98 ? 7.603 -14.550 -3.017 1.00 88.56 98 GLN A N 1
ATOM 765 C CA . GLN A 1 98 ? 8.661 -13.555 -3.176 1.00 88.56 98 GLN A CA 1
ATOM 766 C C . GLN A 1 98 ? 9.758 -13.713 -2.116 1.00 88.56 98 GLN A C 1
ATOM 768 O O . GLN A 1 98 ? 9.524 -14.157 -0.989 1.00 88.56 98 GLN A O 1
ATOM 773 N N . VAL A 1 99 ? 10.971 -13.283 -2.459 1.00 89.81 99 VAL A N 1
ATOM 774 C CA . VAL A 1 99 ? 12.047 -13.117 -1.478 1.00 89.81 99 VAL A CA 1
ATOM 775 C C . VAL A 1 99 ? 11.694 -11.911 -0.596 1.00 89.81 99 VAL A C 1
ATOM 777 O O . VAL A 1 99 ? 11.325 -10.876 -1.147 1.00 89.81 99 VAL A O 1
ATOM 780 N N . PRO A 1 100 ? 11.752 -11.998 0.747 1.00 93.00 100 PRO A N 1
ATOM 781 C CA . PRO A 1 100 ? 11.499 -10.854 1.624 1.00 93.00 100 PRO A CA 1
ATOM 782 C C . PRO A 1 100 ? 12.588 -9.781 1.488 1.00 93.00 100 PRO A C 1
ATOM 784 O O . PRO A 1 100 ? 13.689 -10.045 1.004 1.00 93.00 100 PRO A O 1
ATOM 787 N N . VAL A 1 101 ? 12.289 -8.544 1.885 1.00 91.62 101 VAL A N 1
ATOM 788 C CA . VAL A 1 101 ? 13.307 -7.480 1.943 1.00 91.62 101 VAL A CA 1
ATOM 789 C C . VAL A 1 101 ? 14.154 -7.669 3.199 1.00 91.62 101 VAL A C 1
ATOM 791 O O . VAL A 1 101 ? 13.632 -7.962 4.278 1.00 91.62 101 VAL A O 1
ATOM 794 N N . GLU A 1 102 ? 15.467 -7.488 3.070 1.00 87.62 102 GLU A N 1
ATOM 795 C CA . GLU A 1 102 ? 16.374 -7.526 4.214 1.00 87.62 102 GLU A CA 1
ATOM 796 C C . GLU A 1 102 ? 15.993 -6.454 5.252 1.00 87.62 102 GLU A C 1
ATOM 798 O O . GLU A 1 102 ? 15.634 -5.325 4.922 1.00 87.62 102 GLU A O 1
ATOM 803 N N . GLY A 1 103 ? 16.051 -6.809 6.535 1.00 86.12 103 GLY A N 1
ATOM 804 C CA . GLY A 1 103 ? 15.726 -5.896 7.634 1.00 86.12 103 GLY A CA 1
ATOM 805 C C . GLY A 1 103 ? 14.259 -5.906 8.075 1.00 86.12 103 GLY A C 1
ATOM 806 O O . GLY A 1 103 ? 13.942 -5.291 9.095 1.00 86.12 103 GLY A O 1
ATOM 807 N N . VAL A 1 104 ? 13.368 -6.632 7.390 1.00 92.50 104 VAL A N 1
ATOM 808 C CA . VAL A 1 104 ? 12.057 -6.988 7.958 1.00 92.50 104 VAL A CA 1
ATOM 809 C C . VAL A 1 104 ? 12.258 -8.121 8.965 1.00 92.50 104 VAL A C 1
ATOM 811 O O . VAL A 1 104 ? 12.615 -9.241 8.603 1.00 92.50 104 VAL A O 1
ATOM 814 N N . LYS A 1 105 ? 12.065 -7.817 10.250 1.00 90.31 105 LYS A N 1
ATOM 815 C CA . LYS A 1 105 ? 12.216 -8.778 11.351 1.00 90.31 105 LYS A CA 1
ATOM 816 C C . LYS A 1 105 ? 10.914 -9.542 11.587 1.00 90.31 105 LYS A C 1
ATOM 818 O O . LYS A 1 105 ? 9.842 -9.035 11.265 1.00 90.31 105 LYS A O 1
ATOM 823 N N . ASP A 1 106 ? 11.028 -10.716 12.210 1.00 93.19 106 ASP A N 1
ATOM 824 C CA . ASP A 1 106 ? 9.880 -11.514 12.668 1.00 93.19 106 ASP A CA 1
ATOM 825 C C . ASP A 1 106 ? 8.895 -11.841 11.527 1.00 93.19 106 ASP A C 1
ATOM 827 O O . ASP A 1 106 ? 7.710 -11.508 11.551 1.00 93.19 106 ASP A O 1
ATOM 831 N N . LEU A 1 107 ? 9.419 -12.443 10.452 1.00 95.44 107 LEU A N 1
ATOM 832 C CA . LEU A 1 107 ? 8.634 -12.761 9.255 1.00 95.44 107 LEU A CA 1
ATOM 833 C C . LEU A 1 107 ? 7.457 -13.697 9.554 1.00 95.44 107 LEU A C 1
ATOM 835 O O . LEU A 1 107 ? 6.417 -13.569 8.910 1.00 95.44 107 LEU A O 1
ATOM 839 N N . ASP A 1 108 ? 7.593 -14.593 10.533 1.00 95.06 108 ASP A N 1
ATOM 840 C CA . ASP A 1 108 ? 6.531 -15.524 10.921 1.00 95.06 108 ASP A CA 1
ATOM 841 C C . ASP A 1 108 ? 5.304 -14.777 11.448 1.00 95.06 108 ASP A C 1
ATOM 843 O O . ASP A 1 108 ? 4.185 -15.063 11.020 1.00 95.06 108 ASP A O 1
ATOM 847 N N . ARG A 1 109 ? 5.490 -13.733 12.268 1.00 95.12 109 ARG A N 1
ATOM 848 C CA . ARG A 1 109 ? 4.400 -12.847 12.703 1.00 95.12 109 ARG A CA 1
ATOM 849 C C . ARG A 1 109 ? 3.704 -12.155 11.534 1.00 95.12 109 ARG A C 1
ATOM 851 O O . ARG A 1 109 ? 2.478 -12.050 11.521 1.00 95.12 109 ARG A O 1
ATOM 858 N N . TRP A 1 110 ? 4.460 -11.671 10.550 1.00 96.56 110 TRP A N 1
ATOM 859 C CA . TRP A 1 110 ? 3.888 -10.967 9.396 1.00 96.56 110 TRP A CA 1
ATOM 860 C C . TRP A 1 110 ? 3.211 -11.899 8.387 1.00 96.56 110 TRP A C 1
ATOM 862 O O . TRP A 1 110 ? 2.339 -11.460 7.636 1.00 96.56 110 TRP A O 1
ATOM 872 N N . ARG A 1 111 ? 3.588 -13.180 8.386 1.00 95.75 111 ARG A N 1
ATOM 873 C CA . ARG A 1 111 ? 2.999 -14.237 7.552 1.00 95.75 111 ARG A CA 1
ATOM 874 C C . ARG A 1 111 ? 1.901 -15.023 8.271 1.00 95.75 111 ARG A C 1
ATOM 876 O O . ARG A 1 111 ? 1.159 -15.762 7.619 1.00 95.75 111 ARG A O 1
ATOM 883 N N . ALA A 1 112 ? 1.756 -14.851 9.583 1.00 94.69 112 ALA A N 1
ATOM 884 C CA . ALA A 1 112 ? 0.698 -15.473 10.361 1.00 94.69 112 ALA A CA 1
ATOM 885 C C . ALA A 1 112 ? -0.671 -15.110 9.777 1.00 94.69 112 ALA A C 1
ATOM 887 O O . ALA A 1 112 ? -0.980 -13.940 9.537 1.00 94.69 112 ALA A O 1
ATOM 888 N N . ASN A 1 113 ? -1.502 -16.129 9.547 1.00 95.62 113 ASN A N 1
ATOM 889 C CA . ASN A 1 113 ? -2.844 -15.965 8.991 1.00 95.62 113 ASN A CA 1
ATOM 890 C C . ASN A 1 113 ? -2.873 -15.209 7.643 1.00 95.62 113 ASN A C 1
ATOM 892 O O . ASN A 1 113 ? -3.844 -14.504 7.365 1.00 95.62 113 ASN A O 1
ATOM 896 N N . ALA A 1 114 ? -1.843 -15.348 6.794 1.00 94.56 114 ALA A N 1
ATOM 897 C CA . ALA A 1 114 ? -1.697 -14.580 5.549 1.00 94.56 114 ALA A CA 1
ATOM 898 C C . ALA A 1 114 ? -2.959 -14.565 4.664 1.00 94.56 114 ALA A C 1
ATOM 900 O O . ALA A 1 114 ? -3.328 -13.515 4.140 1.00 94.56 114 ALA A O 1
ATOM 901 N N . GLY A 1 115 ? -3.669 -15.693 4.539 1.00 95.44 115 G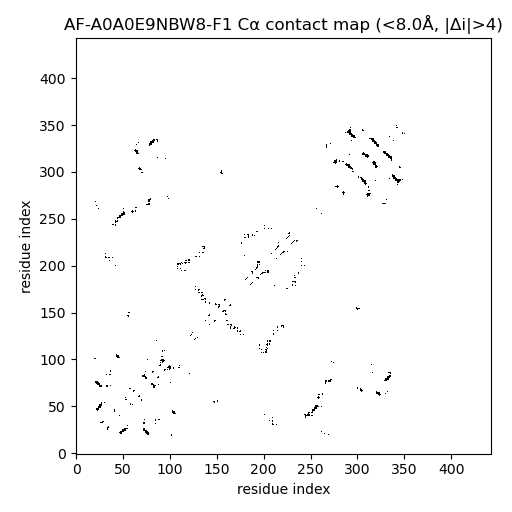LY A N 1
ATOM 902 C CA . GLY A 1 115 ? -4.929 -15.764 3.786 1.00 95.44 115 GLY A CA 1
ATOM 903 C C . GLY A 1 115 ? -6.059 -14.916 4.389 1.00 95.44 115 GLY A C 1
ATOM 904 O O . GLY A 1 115 ? -6.776 -14.232 3.662 1.00 95.44 115 GLY A O 1
ATOM 905 N N . LEU A 1 116 ? -6.191 -14.890 5.719 1.00 97.81 116 LEU A N 1
ATOM 906 C CA . LEU A 1 116 ? -7.175 -14.045 6.407 1.00 97.81 116 LEU A CA 1
ATOM 907 C C . LEU A 1 116 ? -6.771 -12.569 6.358 1.00 97.81 116 LEU A C 1
ATOM 909 O O . LEU A 1 116 ? -7.612 -11.710 6.098 1.00 97.81 116 LEU A O 1
ATOM 913 N N . ALA A 1 117 ? -5.480 -12.268 6.526 1.00 97.75 117 ALA A N 1
ATOM 914 C CA . ALA A 1 117 ? -4.953 -10.916 6.357 1.00 97.75 117 ALA A CA 1
ATOM 915 C C . ALA A 1 117 ? -5.198 -10.389 4.931 1.00 97.75 117 ALA A C 1
ATOM 917 O O . ALA A 1 117 ? -5.555 -9.225 4.756 1.00 97.75 117 ALA A O 1
ATOM 918 N N . ARG A 1 118 ? -5.100 -11.261 3.918 1.00 96.00 118 ARG A N 1
ATOM 919 C CA . ARG A 1 118 ? -5.487 -10.960 2.534 1.00 96.00 118 ARG A CA 1
ATOM 920 C C . ARG A 1 118 ? -6.990 -10.701 2.393 1.00 96.00 118 ARG A C 1
ATOM 922 O O . ARG A 1 118 ? -7.393 -9.794 1.671 1.00 96.00 118 ARG A O 1
ATOM 929 N N . GLY A 1 119 ? -7.831 -11.456 3.095 1.00 97.94 119 GLY A N 1
ATOM 930 C CA . GLY A 1 119 ? -9.268 -11.175 3.170 1.00 97.94 119 GLY A CA 1
ATOM 931 C C . GLY A 1 119 ? -9.554 -9.771 3.716 1.00 97.94 119 GLY A C 1
ATOM 932 O O . GLY A 1 119 ? -10.305 -9.009 3.104 1.00 97.94 119 GLY A O 1
ATOM 933 N N . LEU A 1 120 ? -8.892 -9.394 4.816 1.00 98.25 120 LEU A N 1
ATOM 934 C CA . LEU A 1 120 ? -8.999 -8.056 5.410 1.00 98.25 120 LEU A CA 1
ATOM 935 C C . LEU A 1 120 ? -8.476 -6.956 4.481 1.00 98.25 120 LEU A C 1
ATOM 937 O O . LEU A 1 120 ? -9.079 -5.889 4.414 1.00 98.25 120 LEU A O 1
ATOM 941 N N . GLU A 1 121 ? -7.408 -7.218 3.727 1.00 97.19 121 GLU A N 1
ATOM 942 C CA . GLU A 1 121 ? -6.899 -6.316 2.690 1.00 97.19 121 GLU A CA 1
ATOM 943 C C . GLU A 1 121 ? -7.951 -6.010 1.619 1.00 97.19 121 GLU A C 1
ATOM 945 O O . GLU A 1 121 ? -8.169 -4.849 1.262 1.00 97.19 121 GLU A O 1
ATOM 950 N N . PHE A 1 122 ? -8.611 -7.045 1.092 1.00 97.19 122 PHE A N 1
ATOM 951 C CA . PHE A 1 122 ? -9.668 -6.853 0.105 1.00 97.19 122 PHE A CA 1
ATOM 952 C C . PHE A 1 122 ? -10.871 -6.147 0.718 1.00 97.19 122 PHE A C 1
ATOM 954 O O . PHE A 1 122 ? -11.437 -5.256 0.083 1.00 97.19 122 PHE A O 1
ATOM 961 N N . TRP A 1 123 ? -11.254 -6.488 1.946 1.00 98.19 123 TRP A N 1
ATOM 962 C CA . TRP A 1 123 ? -12.369 -5.834 2.621 1.00 98.19 123 TRP A CA 1
ATOM 963 C C . TRP A 1 123 ? -12.096 -4.341 2.850 1.00 98.19 123 TRP A C 1
ATOM 965 O O . TRP A 1 123 ? -12.868 -3.490 2.396 1.00 98.19 123 TRP A O 1
ATOM 975 N N . SER A 1 124 ? -10.952 -4.000 3.445 1.00 98.06 124 SER A N 1
ATOM 976 C CA . SER A 1 124 ? -10.580 -2.614 3.725 1.00 98.06 124 SER A CA 1
ATOM 977 C C . SER A 1 124 ? -10.356 -1.807 2.444 1.00 98.06 124 SER A C 1
ATOM 979 O O . SER A 1 124 ? -10.832 -0.679 2.336 1.00 98.06 124 SER A O 1
ATOM 981 N N . GLY A 1 125 ? -9.696 -2.385 1.437 1.00 95.94 125 GLY A N 1
ATOM 982 C CA . GLY A 1 125 ? -9.344 -1.693 0.199 1.00 95.94 125 GLY A CA 1
ATOM 983 C C . GLY A 1 125 ? -10.477 -1.580 -0.822 1.00 95.94 125 GLY A C 1
ATOM 984 O O . GLY A 1 125 ? -10.547 -0.585 -1.541 1.00 95.94 125 GLY A O 1
ATOM 985 N N . THR A 1 126 ? -11.369 -2.573 -0.902 1.00 94.62 126 THR A N 1
ATOM 986 C CA . THR A 1 126 ? -12.404 -2.638 -1.956 1.00 94.62 126 THR A CA 1
ATOM 987 C C . THR A 1 126 ? -13.822 -2.371 -1.462 1.00 94.62 126 THR A C 1
ATOM 989 O O . THR A 1 126 ? -14.694 -2.109 -2.291 1.00 94.62 126 THR A O 1
ATOM 992 N N . LYS A 1 127 ? -14.070 -2.415 -0.144 1.00 96.19 127 LYS A N 1
ATOM 993 C CA . LYS A 1 127 ? -15.385 -2.120 0.453 1.00 96.19 127 LYS A CA 1
ATOM 994 C C . LYS A 1 127 ? -15.350 -0.873 1.327 1.00 96.19 127 LYS A C 1
ATOM 996 O O . LYS A 1 127 ? -16.078 0.072 1.044 1.00 96.19 127 LYS A O 1
ATOM 1001 N N . ILE A 1 128 ? -14.442 -0.814 2.301 1.00 98.25 128 ILE A N 1
ATOM 1002 C CA . ILE A 1 128 ? -14.375 0.320 3.238 1.00 98.25 128 ILE A CA 1
ATOM 1003 C C . ILE A 1 128 ? -13.758 1.561 2.572 1.00 98.25 128 ILE A C 1
ATOM 1005 O O . ILE A 1 128 ? -14.295 2.663 2.662 1.00 98.25 128 ILE A O 1
ATOM 1009 N N . PHE A 1 129 ? -12.640 1.423 1.857 1.00 97.31 129 PHE A N 1
ATOM 1010 C CA . PHE A 1 129 ? -11.971 2.587 1.277 1.00 97.31 129 PHE A CA 1
ATOM 1011 C C . PHE A 1 129 ? -12.812 3.344 0.236 1.00 97.31 129 PHE A C 1
ATOM 1013 O O . PHE A 1 129 ? -12.791 4.569 0.280 1.00 97.31 129 PHE A O 1
ATOM 1020 N N . PRO A 1 130 ? -13.587 2.719 -0.672 1.00 95.00 130 PRO A N 1
ATOM 1021 C CA . PRO A 1 130 ? -14.405 3.471 -1.630 1.00 95.00 130 PRO A CA 1
ATOM 1022 C C . PRO A 1 130 ? -15.437 4.423 -1.011 1.00 95.00 130 PRO A C 1
ATOM 1024 O O . PRO A 1 130 ? -15.815 5.393 -1.675 1.00 95.00 130 PRO A O 1
ATOM 1027 N N . ILE A 1 131 ? -15.873 4.167 0.228 1.00 95.75 131 ILE A N 1
ATOM 1028 C CA . ILE A 1 131 ? -16.786 5.046 0.971 1.00 95.75 131 ILE A CA 1
ATOM 1029 C C . ILE A 1 131 ? -16.045 6.057 1.853 1.00 95.75 131 ILE A C 1
ATOM 1031 O O . ILE A 1 131 ? -16.563 7.140 2.109 1.00 95.75 131 ILE A O 1
ATOM 1035 N N . ALA A 1 132 ? -14.817 5.750 2.286 1.00 96.50 132 ALA A N 1
ATOM 1036 C CA . ALA A 1 132 ? -14.074 6.557 3.250 1.00 96.50 132 ALA A CA 1
ATOM 1037 C C . ALA A 1 132 ? -13.867 8.021 2.792 1.00 96.50 132 ALA A C 1
ATOM 1039 O O . ALA A 1 132 ? -14.190 8.927 3.564 1.00 96.50 132 ALA A O 1
ATOM 1040 N N . PRO A 1 133 ? -13.458 8.318 1.537 1.00 94.81 133 PRO A N 1
ATOM 1041 C CA . PRO A 1 133 ? -13.397 9.683 1.011 1.00 94.81 133 PRO A CA 1
ATOM 1042 C C . PRO A 1 133 ? -14.732 10.438 0.982 1.00 94.81 133 PRO A C 1
ATOM 1044 O O . PRO A 1 133 ? -14.737 11.661 0.898 1.00 94.81 133 PRO A O 1
ATOM 1047 N N . LEU A 1 134 ? -15.870 9.745 1.039 1.00 95.50 134 LEU A N 1
ATOM 1048 C CA . LEU A 1 134 ? -17.188 10.384 1.059 1.00 95.50 134 LEU A CA 1
ATOM 1049 C C . LEU A 1 134 ? -17.590 10.836 2.473 1.00 95.50 134 LEU A C 1
ATOM 1051 O O . LEU A 1 134 ? -18.559 11.572 2.632 1.00 95.50 134 LEU A O 1
ATOM 1055 N N . THR A 1 135 ? -16.835 10.437 3.503 1.00 96.38 135 THR A N 1
ATOM 1056 C CA . THR A 1 135 ? -17.083 10.833 4.901 1.00 96.38 135 THR A CA 1
ATOM 1057 C C . THR A 1 135 ? -16.464 12.186 5.269 1.00 96.38 135 THR A C 1
ATOM 1059 O O . THR A 1 135 ? -16.751 12.730 6.344 1.00 96.38 135 THR A O 1
ATOM 1062 N N . PHE A 1 136 ? -15.644 12.756 4.377 1.00 95.00 136 PHE A N 1
ATOM 1063 C CA . PHE A 1 136 ? -14.954 14.027 4.584 1.00 95.00 136 PHE A CA 1
ATOM 1064 C C . PHE A 1 136 ? -15.896 15.108 5.138 1.00 95.00 136 PHE A C 1
ATOM 1066 O O . PHE A 1 136 ? -16.973 15.333 4.577 1.00 95.00 136 PHE A O 1
ATOM 1073 N N . PRO A 1 137 ? -15.519 15.806 6.222 1.00 92.12 137 PRO A N 1
ATOM 1074 C CA . PRO A 1 137 ? -16.253 16.986 6.661 1.00 92.12 137 PRO A CA 1
ATOM 1075 C C . PRO A 1 137 ? -16.265 18.049 5.548 1.00 92.12 137 PRO A C 1
ATOM 1077 O O . PRO A 1 137 ? -15.198 18.352 5.018 1.00 92.12 137 PRO A O 1
ATOM 1080 N N . PRO A 1 138 ? -17.406 18.677 5.206 1.00 86.88 138 PRO A N 1
ATOM 1081 C CA . PRO A 1 138 ? -17.444 19.707 4.158 1.00 86.88 138 PRO A CA 1
ATOM 1082 C C . PRO A 1 138 ? -16.516 20.902 4.432 1.00 86.88 138 PRO A C 1
ATOM 1084 O O . PRO A 1 138 ? -16.035 21.554 3.512 1.00 86.88 138 PRO A O 1
ATOM 1087 N N . SER A 1 139 ? -16.222 21.166 5.707 1.00 88.38 139 SER A N 1
ATOM 1088 C CA . SER A 1 139 ? -15.296 22.208 6.160 1.00 88.38 139 SER A CA 1
ATOM 1089 C C . SER A 1 139 ? -13.814 21.831 6.043 1.00 88.38 139 SER A C 1
ATOM 1091 O O . SER A 1 139 ? -12.953 22.653 6.367 1.00 88.38 139 SER A O 1
ATOM 1093 N N . PHE A 1 140 ? -13.486 20.608 5.614 1.00 91.38 140 PHE A N 1
ATOM 1094 C CA . PHE A 1 140 ? -12.109 20.131 5.606 1.00 91.38 140 PHE A CA 1
ATOM 1095 C C . PHE A 1 140 ? -11.236 20.991 4.667 1.00 91.38 140 PHE A C 1
ATOM 1097 O O . PHE A 1 140 ? -11.614 21.209 3.511 1.00 91.38 140 PHE A O 1
ATOM 1104 N N . PRO A 1 141 ? -10.049 21.468 5.102 1.00 91.75 141 PRO A N 1
ATOM 1105 C CA . PRO A 1 141 ? -9.279 22.475 4.360 1.00 91.75 141 PRO A CA 1
ATOM 1106 C C . PRO A 1 141 ? -8.918 22.100 2.919 1.00 91.75 141 PRO A C 1
ATOM 1108 O O . PRO A 1 141 ? -8.755 22.986 2.079 1.00 91.75 141 PRO A O 1
ATOM 1111 N N . ILE A 1 142 ? -8.814 20.801 2.615 1.00 90.19 142 ILE A N 1
ATOM 1112 C CA . ILE A 1 142 ? -8.440 20.314 1.283 1.00 90.19 142 ILE A CA 1
ATOM 1113 C C . ILE A 1 142 ? -9.410 20.771 0.187 1.00 90.19 142 ILE A C 1
ATOM 1115 O O . ILE A 1 142 ? -8.991 20.975 -0.950 1.00 90.19 142 ILE A O 1
ATOM 1119 N N . PHE A 1 143 ? -10.678 21.015 0.532 1.00 91.81 143 PHE A N 1
ATOM 1120 C CA . PHE A 1 143 ? -11.697 21.459 -0.416 1.00 91.81 143 PHE A CA 1
ATOM 1121 C C . PHE A 1 143 ? -11.487 22.884 -0.931 1.00 91.81 143 PHE A C 1
ATOM 1123 O O . PHE A 1 143 ? -12.051 23.260 -1.953 1.00 91.81 143 PHE A O 1
ATOM 1130 N N . LYS A 1 144 ? -10.615 23.672 -0.290 1.00 92.38 144 LYS A N 1
ATOM 1131 C CA . LYS A 1 144 ? -10.210 24.992 -0.797 1.00 92.38 144 LYS A CA 1
ATOM 1132 C C . LYS A 1 144 ? -9.193 24.895 -1.941 1.00 92.38 144 LYS A C 1
ATOM 1134 O O . LYS A 1 144 ? -8.969 25.870 -2.655 1.00 92.38 144 LYS A O 1
ATOM 1139 N N . ASN A 1 145 ? -8.566 23.732 -2.134 1.00 94.00 145 ASN A N 1
ATOM 1140 C CA . ASN A 1 145 ? -7.551 23.528 -3.158 1.00 94.00 145 ASN A CA 1
ATOM 1141 C C . ASN A 1 145 ? -8.185 23.066 -4.482 1.00 94.00 145 ASN A C 1
ATOM 1143 O O . ASN A 1 145 ? -8.397 21.876 -4.710 1.00 94.00 145 ASN A O 1
ATOM 1147 N N . LYS A 1 146 ? -8.421 24.010 -5.401 1.00 94.44 146 LYS A N 1
ATOM 1148 C CA . LYS A 1 146 ? -9.005 23.728 -6.727 1.00 94.44 146 LYS A CA 1
ATOM 1149 C C . LYS A 1 146 ? -8.189 22.728 -7.556 1.00 94.44 146 LYS A C 1
ATOM 1151 O O . LYS A 1 146 ? -8.773 21.948 -8.304 1.00 94.44 146 LYS A O 1
ATOM 1156 N N . GLN A 1 147 ? -6.859 22.734 -7.428 1.00 95.31 147 GLN A N 1
ATOM 1157 C CA . GLN A 1 147 ? -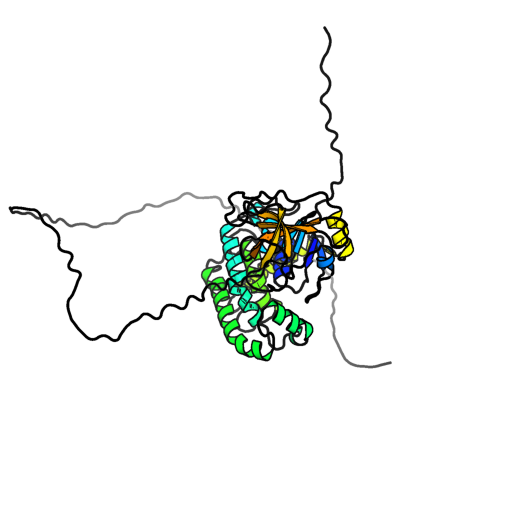5.995 21.798 -8.152 1.00 95.31 147 GLN A CA 1
ATOM 1158 C C . GLN A 1 147 ? -6.186 20.367 -7.644 1.00 95.31 147 GLN A C 1
ATOM 1160 O O . GLN A 1 147 ? -6.246 19.431 -8.438 1.00 95.31 147 GLN A O 1
ATOM 1165 N N . PHE A 1 148 ? -6.334 20.201 -6.329 1.00 94.75 148 PHE A N 1
ATOM 1166 C CA . PHE A 1 148 ? -6.647 18.910 -5.727 1.00 94.75 148 PHE A CA 1
ATOM 1167 C C . PHE A 1 148 ? -7.994 18.374 -6.210 1.00 94.75 148 PHE A C 1
ATOM 1169 O O . PHE A 1 148 ? -8.060 17.218 -6.616 1.00 94.75 148 PHE A O 1
ATOM 1176 N N . LEU A 1 149 ? -9.044 19.203 -6.222 1.00 94.75 149 LEU A N 1
ATOM 1177 C CA . LEU A 1 149 ? -10.370 18.771 -6.680 1.00 94.75 149 LEU A CA 1
ATOM 1178 C C . LEU A 1 149 ? -10.325 18.270 -8.123 1.00 94.75 149 LEU A C 1
ATOM 1180 O O . LEU A 1 149 ? -10.707 17.132 -8.377 1.00 94.75 149 LEU A O 1
ATOM 1184 N N . LYS A 1 150 ? -9.751 19.062 -9.037 1.00 95.62 150 LYS A N 1
ATOM 1185 C CA . LYS A 1 150 ? -9.590 18.667 -10.444 1.00 95.62 150 LYS A CA 1
ATOM 1186 C C . LYS A 1 150 ? -8.803 17.364 -10.592 1.00 95.62 150 LYS A C 1
ATOM 1188 O O . LYS A 1 150 ? -9.204 16.479 -11.346 1.00 95.62 150 LYS A O 1
ATOM 1193 N N . ASP A 1 151 ? -7.697 17.220 -9.861 1.00 95.56 151 ASP A N 1
ATOM 1194 C CA . ASP A 1 151 ? -6.885 16.001 -9.898 1.00 95.56 151 ASP A CA 1
ATOM 1195 C C . ASP A 1 151 ? -7.664 14.772 -9.401 1.00 95.56 151 ASP A C 1
ATOM 1197 O O . ASP A 1 151 ? -7.563 13.701 -10.010 1.00 95.56 151 ASP A O 1
ATOM 1201 N N . ARG A 1 152 ? -8.460 14.916 -8.331 1.00 94.56 152 ARG A N 1
ATOM 1202 C CA . ARG A 1 152 ? -9.267 13.832 -7.757 1.00 94.56 152 ARG A CA 1
ATOM 1203 C C . ARG A 1 152 ? -10.487 13.475 -8.597 1.00 94.56 152 ARG A C 1
ATOM 1205 O O . ARG A 1 152 ? -10.819 12.291 -8.682 1.00 94.56 152 ARG A O 1
ATOM 1212 N N . GLU A 1 153 ? -11.097 14.438 -9.276 1.00 94.62 153 GLU A N 1
ATOM 1213 C CA . GLU A 1 153 ? -12.140 14.186 -10.276 1.00 94.62 153 GLU A CA 1
ATOM 1214 C C . GLU A 1 153 ? -11.566 13.402 -11.460 1.00 94.62 153 GLU A C 1
ATOM 1216 O O . GLU A 1 153 ? -12.083 12.338 -11.799 1.00 94.62 153 GLU A O 1
ATOM 1221 N N . ALA A 1 154 ? -10.419 13.830 -12.001 1.00 93.44 154 ALA A N 1
ATOM 1222 C CA . ALA A 1 154 ? -9.714 13.102 -13.057 1.00 93.44 154 ALA A CA 1
ATOM 1223 C C . ALA A 1 154 ? -9.224 11.712 -12.603 1.00 93.44 154 ALA A C 1
ATOM 1225 O O . ALA A 1 154 ? -9.124 10.784 -13.401 1.00 93.44 154 ALA A O 1
ATOM 1226 N N . PHE A 1 155 ? -8.888 11.549 -11.320 1.00 93.12 155 PHE A N 1
ATOM 1227 C CA . PHE A 1 155 ? -8.477 10.269 -10.743 1.00 93.12 155 PHE A CA 1
ATOM 1228 C C . PHE A 1 155 ? -9.641 9.292 -10.571 1.00 93.12 155 PHE A C 1
ATOM 1230 O O . PHE A 1 155 ? -9.524 8.121 -10.928 1.00 93.12 155 PHE A O 1
ATOM 1237 N N . SER A 1 156 ? -10.742 9.751 -9.981 1.00 90.75 156 SER A N 1
ATOM 1238 C CA . SER A 1 156 ? -11.838 8.885 -9.537 1.00 90.75 156 SER A CA 1
ATOM 1239 C C . SER A 1 156 ? -12.980 8.766 -10.545 1.00 90.75 156 SER A C 1
ATOM 1241 O O . SER A 1 156 ? -13.769 7.828 -10.445 1.00 90.75 156 SER A O 1
ATOM 1243 N N . GLY A 1 157 ? -13.090 9.702 -11.494 1.00 88.94 157 GLY A N 1
ATOM 1244 C CA . GLY A 1 157 ? -14.242 9.825 -12.388 1.00 88.94 157 GLY A CA 1
ATOM 1245 C C . GLY A 1 157 ? -15.529 10.255 -11.673 1.00 88.94 157 GLY A C 1
ATOM 1246 O O . GLY A 1 157 ? -16.617 10.066 -12.211 1.00 88.94 157 GLY A O 1
ATOM 1247 N N . ARG A 1 158 ? -15.425 10.781 -10.446 1.00 88.56 158 ARG A N 1
ATOM 1248 C CA . ARG A 1 158 ? -16.545 11.235 -9.606 1.00 88.56 158 ARG A CA 1
ATOM 1249 C C . ARG A 1 158 ? -16.366 12.708 -9.266 1.00 88.56 158 ARG A C 1
ATOM 1251 O O . ARG A 1 158 ? -15.233 13.171 -9.214 1.00 88.56 158 ARG A O 1
ATOM 1258 N N . SER A 1 159 ? -17.464 13.408 -8.986 1.00 89.00 159 SER A N 1
ATOM 1259 C CA . SER A 1 159 ? -17.411 14.788 -8.489 1.00 89.00 159 SER A CA 1
ATOM 1260 C C . SER A 1 159 ? -16.777 14.838 -7.098 1.00 89.00 159 SER A C 1
ATOM 1262 O O . SER A 1 159 ? -17.128 14.039 -6.228 1.00 89.00 159 SER A O 1
ATOM 1264 N N . TRP A 1 160 ? -15.865 15.788 -6.897 1.00 91.31 160 TRP A N 1
ATOM 1265 C CA . TRP A 1 160 ? -15.270 16.099 -5.591 1.00 91.31 160 TRP A CA 1
ATOM 1266 C C . TRP A 1 160 ? -15.722 17.461 -5.061 1.00 91.31 160 TRP A C 1
ATOM 1268 O O . TRP A 1 160 ? -15.146 17.975 -4.103 1.00 91.31 160 TRP A O 1
ATOM 1278 N N . GLN A 1 161 ? -16.759 18.046 -5.665 1.00 90.00 161 GLN A N 1
ATOM 1279 C CA . GLN A 1 161 ? -17.290 19.326 -5.215 1.00 90.00 161 GLN A CA 1
ATOM 1280 C C . GLN A 1 161 ? -17.886 19.205 -3.799 1.00 90.00 161 GLN A C 1
ATOM 1282 O O . GLN A 1 161 ? -18.573 18.212 -3.515 1.00 90.00 161 GLN A O 1
ATOM 1287 N N . PRO A 1 162 ? -17.652 20.187 -2.907 1.00 88.75 162 PRO A N 1
ATOM 1288 C CA . PRO A 1 162 ? -18.105 20.128 -1.516 1.00 88.75 162 PRO A CA 1
ATOM 1289 C C . PRO A 1 162 ? -19.608 19.894 -1.370 1.00 88.75 162 PRO A C 1
ATOM 1291 O O . PRO A 1 162 ? -20.032 19.154 -0.487 1.00 88.75 162 PRO A O 1
ATOM 1294 N N . GLU A 1 163 ? -20.414 20.467 -2.261 1.00 90.00 163 GLU A N 1
ATOM 1295 C CA . GLU A 1 163 ? -21.873 20.354 -2.256 1.00 90.00 163 GLU A CA 1
ATOM 1296 C C . GLU A 1 163 ? -22.316 18.920 -2.568 1.00 90.00 163 GLU A C 1
ATOM 1298 O O . GLU A 1 163 ? -23.226 18.382 -1.933 1.00 90.00 163 GLU A O 1
ATOM 1303 N N . HIS A 1 164 ? -21.638 18.267 -3.520 1.00 89.06 164 HIS A N 1
ATOM 1304 C CA . HIS A 1 164 ? -21.896 16.867 -3.844 1.00 89.06 164 HIS A CA 1
ATOM 1305 C C . HIS A 1 164 ? -21.531 15.960 -2.668 1.00 89.06 164 HIS A C 1
ATOM 1307 O O . HIS A 1 164 ? -22.330 15.109 -2.275 1.00 89.06 164 HIS A O 1
ATOM 1313 N N . LEU A 1 165 ? -20.352 16.172 -2.078 1.00 89.44 165 LEU A N 1
ATOM 1314 C CA . LEU A 1 165 ? -19.892 15.396 -0.929 1.00 89.44 165 LEU A CA 1
ATOM 1315 C C . LEU A 1 165 ? -20.807 15.587 0.279 1.00 89.44 165 LEU A C 1
ATOM 1317 O O . LEU A 1 165 ? -21.213 14.600 0.882 1.00 89.44 165 LEU A O 1
ATOM 1321 N N . ALA A 1 166 ? -21.223 16.820 0.577 1.00 92.94 166 ALA A N 1
ATOM 1322 C CA . ALA A 1 166 ? -22.173 17.107 1.649 1.00 92.94 166 ALA A CA 1
ATOM 1323 C C . ALA A 1 166 ? -23.493 16.336 1.479 1.00 92.94 166 ALA A C 1
ATOM 1325 O O . ALA A 1 166 ? -24.020 15.815 2.460 1.00 92.94 166 ALA A O 1
ATOM 1326 N N . LYS A 1 167 ? -23.989 16.200 0.240 1.00 95.31 167 LYS A N 1
ATOM 1327 C CA . LYS A 1 167 ? -25.218 15.454 -0.066 1.00 95.31 167 LYS A CA 1
ATOM 1328 C C . LYS A 1 167 ? -25.088 13.947 0.181 1.00 95.31 167 LYS A C 1
ATOM 1330 O O . LYS A 1 167 ? -26.031 13.337 0.675 1.00 95.31 167 LYS A O 1
ATOM 1335 N N . VAL A 1 168 ? -23.957 13.333 -0.175 1.00 95.38 168 VAL A N 1
ATOM 1336 C CA . VAL A 1 168 ? -23.761 11.869 -0.047 1.00 95.38 168 VAL A CA 1
ATOM 1337 C C . VAL A 1 168 ? -23.203 11.446 1.314 1.00 95.38 168 VAL A C 1
ATOM 1339 O O . VAL A 1 168 ? -23.326 10.284 1.703 1.00 95.38 168 VAL A O 1
ATOM 1342 N N . ARG A 1 169 ? -22.615 12.387 2.057 1.00 96.25 169 ARG A N 1
ATOM 1343 C CA . ARG A 1 169 ? -21.930 12.142 3.329 1.00 96.25 169 ARG A CA 1
ATOM 1344 C C . ARG A 1 169 ? -22.773 11.412 4.382 1.00 96.25 169 ARG A C 1
ATOM 1346 O O . ARG A 1 169 ? -22.211 10.518 5.007 1.00 96.25 169 ARG A O 1
ATOM 1353 N N . PRO A 1 170 ? -24.070 11.717 4.607 1.00 97.12 170 PRO A N 1
ATOM 1354 C CA . PRO A 1 170 ? -24.861 10.991 5.604 1.00 97.12 170 PRO A CA 1
ATOM 1355 C C . PRO A 1 170 ? -24.935 9.484 5.326 1.00 97.12 170 PRO A C 1
ATOM 1357 O O . PRO A 1 170 ? -24.731 8.686 6.236 1.00 97.12 170 PRO A O 1
ATOM 1360 N N . GLY A 1 171 ? -25.139 9.096 4.062 1.00 97.88 171 GLY A N 1
ATOM 1361 C CA . GLY A 1 171 ? -25.142 7.688 3.655 1.00 97.88 171 GLY A CA 1
ATOM 1362 C C . GLY A 1 171 ? -23.770 7.037 3.822 1.00 97.88 171 GLY A C 1
ATOM 1363 O O . GLY A 1 171 ? -23.673 5.942 4.366 1.00 97.88 171 GLY A O 1
ATOM 1364 N N . ALA A 1 172 ? -22.701 7.746 3.446 1.00 97.62 172 ALA A N 1
ATOM 1365 C CA . ALA A 1 172 ? -21.335 7.258 3.633 1.00 97.62 172 ALA A CA 1
ATOM 1366 C C . ALA A 1 172 ? -20.972 7.057 5.114 1.00 97.62 172 ALA A C 1
ATOM 1368 O O . ALA A 1 172 ? -20.286 6.096 5.447 1.00 97.62 172 ALA A O 1
ATOM 1369 N N . LEU A 1 173 ? -21.432 7.938 6.009 1.00 98.38 173 LEU A N 1
ATOM 1370 C CA . LEU A 1 173 ? -21.235 7.784 7.452 1.00 98.38 173 LEU A CA 1
ATOM 1371 C C . LEU A 1 173 ? -22.020 6.603 8.021 1.00 98.38 173 LEU A C 1
ATOM 1373 O O . LEU A 1 173 ? -21.471 5.870 8.838 1.00 98.38 173 LEU A O 1
ATOM 1377 N N . ALA A 1 174 ? -23.268 6.407 7.590 1.00 98.44 174 ALA A N 1
ATOM 1378 C CA . ALA A 1 174 ? -24.073 5.264 8.011 1.00 98.44 174 ALA A CA 1
ATOM 1379 C C . ALA A 1 174 ? -23.431 3.937 7.575 1.00 98.44 174 ALA A C 1
ATOM 1381 O O . ALA A 1 174 ? -23.289 3.027 8.388 1.00 98.44 174 ALA A O 1
ATOM 1382 N N . GLU A 1 175 ? -22.972 3.850 6.322 1.00 98.50 175 GLU A N 1
ATOM 1383 C CA . GLU A 1 175 ? -22.283 2.659 5.816 1.00 98.50 175 GLU A CA 1
ATOM 1384 C C . GLU A 1 175 ? -20.930 2.443 6.511 1.00 98.50 175 GLU A C 1
ATOM 1386 O O . GLU A 1 175 ? -20.610 1.326 6.914 1.00 98.50 175 GLU A O 1
ATOM 1391 N N . PHE A 1 176 ? -20.147 3.508 6.726 1.00 98.69 176 PHE A N 1
ATOM 1392 C CA . PHE A 1 176 ? -18.883 3.409 7.458 1.00 98.69 176 PHE A CA 1
ATOM 1393 C C . PHE A 1 176 ? -19.098 2.917 8.888 1.00 98.69 176 PHE A C 1
ATOM 1395 O O . PHE A 1 176 ? -18.387 2.018 9.335 1.00 98.69 176 PHE A O 1
ATOM 1402 N N . LYS A 1 177 ? -20.105 3.459 9.584 1.00 98.56 177 LYS A N 1
ATOM 1403 C CA . LYS A 1 177 ? -20.473 2.996 10.920 1.00 98.56 177 LYS A CA 1
ATOM 1404 C C . LYS A 1 177 ? -20.845 1.515 10.904 1.00 98.56 177 LYS A C 1
ATOM 1406 O O . LYS A 1 177 ? -20.337 0.792 11.743 1.00 98.56 177 LYS A O 1
ATOM 1411 N N . ALA A 1 178 ? -21.623 1.044 9.928 1.00 98.62 178 ALA A N 1
ATOM 1412 C CA . ALA A 1 178 ? -21.968 -0.375 9.828 1.00 98.62 178 ALA A CA 1
ATOM 1413 C C . ALA A 1 178 ? -20.729 -1.284 9.678 1.00 98.62 178 ALA A C 1
ATOM 1415 O O . ALA A 1 178 ? -20.669 -2.348 10.291 1.00 98.62 178 ALA A O 1
ATOM 1416 N N . TYR A 1 179 ? -19.703 -0.868 8.923 1.00 98.62 179 TYR A N 1
ATOM 1417 C CA . TYR A 1 179 ? -18.437 -1.613 8.889 1.00 98.62 179 TYR A CA 1
ATOM 1418 C C . TYR A 1 179 ? -17.718 -1.603 10.241 1.00 98.62 179 TYR A C 1
ATOM 1420 O O . TYR A 1 179 ? -17.169 -2.625 10.646 1.00 98.62 179 TYR A O 1
ATOM 1428 N N . VAL A 1 180 ? -17.721 -0.472 10.949 1.00 98.69 180 VAL A N 1
ATOM 1429 C CA . VAL A 1 180 ? -17.114 -0.381 12.284 1.00 98.69 180 VAL A CA 1
ATOM 1430 C C . VAL A 1 180 ? -17.909 -1.175 13.325 1.00 98.69 180 VAL A C 1
ATOM 1432 O O . VAL A 1 180 ? -17.296 -1.795 14.184 1.00 98.69 180 VAL A O 1
ATOM 1435 N N . ASP A 1 181 ? -19.233 -1.265 13.203 1.00 98.75 181 ASP A N 1
ATOM 1436 C CA . ASP A 1 181 ? -20.077 -2.126 14.036 1.00 98.75 181 ASP A CA 1
ATOM 1437 C C . ASP A 1 181 ? -19.686 -3.603 13.881 1.00 98.75 181 ASP A C 1
ATOM 1439 O O . ASP A 1 181 ? -19.660 -4.328 14.871 1.00 98.75 181 ASP A O 1
ATOM 1443 N N . ILE A 1 182 ? -19.319 -4.051 12.674 1.00 98.81 182 ILE A N 1
ATOM 1444 C CA . ILE A 1 182 ? -18.779 -5.406 12.461 1.00 98.81 182 ILE A CA 1
ATOM 1445 C C . ILE A 1 182 ? -17.432 -5.565 13.181 1.00 98.81 182 ILE A C 1
ATOM 1447 O O . ILE A 1 182 ? -17.181 -6.586 13.819 1.00 98.81 182 ILE A O 1
ATOM 1451 N N . ILE A 1 183 ? -16.552 -4.563 13.106 1.00 98.69 183 ILE A N 1
ATOM 1452 C CA . ILE A 1 183 ? -15.253 -4.612 13.797 1.00 98.69 183 ILE A CA 1
ATOM 1453 C C . ILE A 1 183 ? -15.455 -4.693 15.318 1.00 98.69 183 ILE A C 1
ATOM 1455 O O . ILE A 1 183 ? -14.853 -5.537 15.978 1.00 98.69 183 ILE A O 1
ATOM 1459 N N . GLU A 1 184 ? -16.334 -3.855 15.859 1.00 98.75 184 GLU A N 1
ATOM 1460 C CA . GLU A 1 184 ? -16.647 -3.763 17.284 1.00 98.75 184 GLU A CA 1
ATOM 1461 C C . GLU A 1 184 ? -17.296 -5.043 17.825 1.00 98.75 184 GLU A C 1
ATOM 1463 O O . GLU A 1 184 ? -16.878 -5.581 18.857 1.00 98.75 184 GLU A O 1
ATOM 1468 N N . ASN A 1 185 ? -18.329 -5.524 17.131 1.00 98.50 185 ASN A N 1
ATOM 1469 C CA . ASN A 1 185 ? -19.242 -6.530 17.666 1.00 98.50 185 ASN A CA 1
ATOM 1470 C C . ASN A 1 185 ? -18.919 -7.952 17.218 1.00 98.50 185 ASN A C 1
ATOM 1472 O O . ASN A 1 185 ? -19.305 -8.877 17.923 1.00 98.50 185 ASN A O 1
ATOM 1476 N N . GLU A 1 186 ? -18.193 -8.130 16.111 1.00 98.19 186 GLU A N 1
ATOM 1477 C CA . GLU A 1 186 ? -17.877 -9.455 15.558 1.00 98.19 186 GLU A CA 1
ATOM 1478 C C . GLU A 1 186 ? -16.369 -9.733 15.576 1.00 98.19 186 GLU A C 1
ATOM 1480 O O . GLU A 1 186 ? -15.927 -10.768 16.069 1.00 98.19 186 GLU A O 1
ATOM 1485 N N . VAL A 1 187 ? -15.542 -8.800 15.087 1.00 98.19 187 VAL A N 1
ATOM 1486 C CA . VAL A 1 187 ? -14.084 -9.023 14.999 1.00 98.19 187 VAL A CA 1
ATOM 1487 C C . VAL A 1 187 ? -13.423 -8.962 16.375 1.00 98.19 187 VAL A C 1
ATOM 1489 O O . VAL A 1 187 ? -12.584 -9.804 16.688 1.00 98.19 187 VAL A O 1
ATOM 1492 N N . LEU A 1 188 ? -13.794 -7.974 17.191 1.00 98.56 188 LEU A N 1
ATOM 1493 C CA . LEU A 1 188 ? -13.256 -7.752 18.538 1.00 98.56 188 LEU A CA 1
ATOM 1494 C C . LEU A 1 188 ? -14.205 -8.268 19.635 1.00 98.56 188 LEU A C 1
ATOM 1496 O O . LEU A 1 188 ? -14.041 -7.945 20.814 1.00 98.56 188 LEU A O 1
ATOM 1500 N N . ALA A 1 189 ? -15.213 -9.063 19.258 1.00 97.69 189 ALA A N 1
ATOM 1501 C CA . ALA A 1 189 ? -16.284 -9.533 20.134 1.00 97.69 189 ALA A CA 1
ATOM 1502 C C . ALA A 1 189 ? -15.757 -10.174 21.425 1.00 97.69 189 ALA A C 1
ATOM 1504 O O . ALA A 1 189 ? -16.225 -9.841 22.515 1.00 97.69 189 ALA A O 1
ATOM 1505 N N . ASP A 1 190 ? -14.744 -11.027 21.277 1.00 97.06 190 ASP A N 1
ATOM 1506 C CA . ASP A 1 190 ? -14.131 -11.860 22.314 1.00 97.06 190 ASP A CA 1
ATOM 1507 C C . ASP A 1 190 ? -13.051 -11.151 23.147 1.00 97.06 190 ASP A C 1
ATOM 1509 O O . ASP A 1 190 ? -12.414 -11.776 23.991 1.00 97.06 190 ASP A O 1
ATOM 1513 N N . GLY A 1 191 ? -12.845 -9.849 22.932 1.00 96.06 191 GLY A N 1
ATOM 1514 C CA . GLY A 1 191 ? -11.875 -9.059 23.686 1.00 96.06 191 GLY A CA 1
ATOM 1515 C C . GLY A 1 191 ? -10.424 -9.242 23.244 1.00 96.06 191 GLY A C 1
ATOM 1516 O O . GLY A 1 191 ? -9.529 -8.800 23.963 1.00 96.06 191 GLY A O 1
ATOM 1517 N N . ARG A 1 192 ? -10.168 -9.852 22.078 1.00 97.69 192 ARG A N 1
ATOM 1518 C CA . ARG A 1 192 ? -8.817 -9.924 21.502 1.00 97.69 192 ARG A CA 1
ATOM 1519 C C . ARG A 1 192 ? -8.197 -8.538 21.303 1.00 97.69 192 ARG A C 1
ATOM 1521 O O . ARG A 1 192 ? -8.876 -7.563 20.970 1.00 97.69 192 ARG A O 1
ATOM 1528 N N . ASP A 1 193 ? -6.875 -8.468 21.428 1.00 98.06 193 ASP A N 1
ATOM 1529 C CA . ASP A 1 193 ? -6.151 -7.209 21.250 1.00 98.06 193 ASP A CA 1
ATOM 1530 C C . ASP A 1 193 ? -5.925 -6.834 19.781 1.00 98.06 193 ASP A C 1
ATOM 1532 O O . ASP A 1 193 ? -5.914 -5.641 19.454 1.00 98.06 193 ASP A O 1
ATOM 1536 N N . TRP A 1 194 ? -5.776 -7.837 18.915 1.00 98.50 194 TRP A N 1
ATOM 1537 C CA . TRP A 1 194 ? -5.421 -7.707 17.501 1.00 98.50 194 TRP A CA 1
ATOM 1538 C C . TRP A 1 194 ? -6.409 -8.482 16.627 1.00 98.50 194 TRP A C 1
ATOM 1540 O O . TRP A 1 194 ? -6.911 -9.532 17.028 1.00 98.50 194 TRP A O 1
ATOM 1550 N N . VAL A 1 195 ? -6.704 -7.984 15.424 1.00 98.25 195 VAL A N 1
ATOM 1551 C CA . VAL A 1 195 ? -7.898 -8.401 14.652 1.00 98.25 195 VAL A CA 1
ATOM 1552 C C . VAL A 1 195 ? -7.904 -9.875 14.236 1.00 98.25 195 VAL A C 1
ATOM 1554 O O . VAL A 1 195 ? -8.971 -10.466 14.076 1.00 98.25 195 VAL A O 1
ATOM 1557 N N . LEU A 1 196 ? -6.725 -10.491 14.106 1.00 97.50 196 LEU A N 1
ATOM 1558 C CA . LEU A 1 196 ? -6.564 -11.920 13.799 1.00 97.50 196 LEU A CA 1
ATOM 1559 C C . LEU A 1 196 ? -6.203 -12.773 15.026 1.00 97.50 196 LEU A C 1
ATOM 1561 O O . LEU A 1 196 ? -5.769 -13.909 14.862 1.00 97.50 196 LEU A O 1
ATOM 1565 N N . GLY A 1 197 ? -6.350 -12.236 16.240 1.00 96.31 197 GLY A N 1
ATOM 1566 C CA . GLY A 1 197 ? -6.055 -12.958 17.482 1.00 96.31 197 GLY A CA 1
ATOM 1567 C C . GLY A 1 197 ? -4.574 -13.308 17.660 1.00 96.31 197 GLY A C 1
ATOM 1568 O O . GLY A 1 197 ? -4.248 -14.252 18.373 1.00 96.31 197 GLY A O 1
ATOM 1569 N N . THR A 1 198 ? -3.673 -12.590 16.986 1.00 95.44 198 THR A N 1
ATOM 1570 C CA . THR A 1 198 ? -2.225 -12.748 17.154 1.00 95.44 198 THR A CA 1
ATOM 1571 C C . THR A 1 198 ? -1.771 -12.157 18.487 1.00 95.44 198 THR A C 1
ATOM 1573 O O . THR A 1 198 ? -2.411 -11.254 19.015 1.00 95.44 198 THR A O 1
ATOM 1576 N N . GLU A 1 199 ? -0.647 -12.634 19.029 1.00 94.38 199 GLU A N 1
ATOM 1577 C CA . GLU A 1 199 ? -0.077 -12.107 20.283 1.00 94.38 199 GLU A CA 1
ATOM 1578 C C . GLU A 1 199 ? 0.345 -10.633 20.149 1.00 94.38 199 GLU A C 1
ATOM 1580 O O . GLU A 1 199 ? 0.133 -9.813 21.039 1.00 94.38 199 GLU A O 1
ATOM 1585 N N . ASN A 1 200 ? 0.901 -10.279 18.991 1.00 95.19 200 ASN A N 1
ATOM 1586 C CA . ASN A 1 200 ? 1.370 -8.938 18.663 1.00 95.19 200 ASN A CA 1
ATOM 1587 C C . ASN A 1 200 ? 0.651 -8.399 17.416 1.00 95.19 200 ASN A C 1
ATOM 1589 O O . ASN A 1 200 ? 0.075 -9.173 16.650 1.00 95.19 200 ASN A O 1
ATOM 1593 N N . CYS A 1 201 ? 0.747 -7.084 17.176 1.00 97.31 201 CYS A N 1
ATOM 1594 C CA . CYS A 1 201 ? 0.190 -6.414 15.990 1.00 97.31 201 CYS A CA 1
ATOM 1595 C C . CYS A 1 201 ? 0.604 -7.140 14.702 1.00 97.31 201 CYS A C 1
ATOM 1597 O O . CYS A 1 201 ? 1.791 -7.216 14.395 1.00 97.31 201 CYS A O 1
ATOM 1599 N N . GLY A 1 202 ? -0.339 -7.701 13.960 1.00 97.50 202 GLY A N 1
ATOM 1600 C CA . GLY A 1 202 ? -0.053 -8.520 12.788 1.00 97.50 202 GLY A CA 1
ATOM 1601 C C . GLY A 1 202 ? -0.308 -7.799 11.470 1.00 97.50 202 GLY A C 1
ATOM 1602 O O . GLY A 1 202 ? -0.730 -6.640 11.413 1.00 97.50 202 GLY A O 1
ATOM 1603 N N . MET A 1 203 ? -0.124 -8.537 10.372 1.00 98.31 203 MET A N 1
ATOM 1604 C CA . MET A 1 203 ? -0.501 -8.059 9.039 1.00 98.31 203 MET A CA 1
ATOM 1605 C C . MET A 1 203 ? -1.996 -7.718 8.966 1.00 98.31 203 MET A C 1
ATOM 1607 O O . MET A 1 203 ? -2.362 -6.734 8.332 1.00 98.31 203 MET A O 1
ATOM 1611 N N . GLY A 1 204 ? -2.865 -8.469 9.654 1.00 98.31 204 GLY A N 1
ATOM 1612 C CA . GLY A 1 204 ? -4.299 -8.164 9.712 1.00 98.31 204 GLY A CA 1
ATOM 1613 C C . GLY A 1 204 ? -4.593 -6.755 10.233 1.00 98.31 204 GLY A C 1
ATOM 1614 O O . GLY A 1 204 ? -5.417 -6.046 9.656 1.00 98.31 204 GLY A O 1
ATOM 1615 N N . ASP A 1 205 ? -3.871 -6.315 11.265 1.00 98.75 205 ASP A N 1
ATOM 1616 C CA . ASP A 1 205 ? -4.050 -4.986 11.848 1.00 98.75 205 ASP A CA 1
ATOM 1617 C C . ASP A 1 205 ? -3.592 -3.895 10.888 1.00 98.75 205 ASP A C 1
ATOM 1619 O O . ASP A 1 205 ? -4.339 -2.954 10.647 1.00 98.75 205 ASP A O 1
ATOM 1623 N N . VAL A 1 206 ? -2.420 -4.055 10.262 1.00 98.44 206 VAL A N 1
ATOM 1624 C CA . VAL A 1 206 ? -1.924 -3.144 9.212 1.00 98.44 206 VAL A CA 1
ATOM 1625 C C . VAL A 1 206 ? -2.915 -3.041 8.051 1.00 98.44 206 VAL A C 1
ATOM 1627 O O . VAL A 1 206 ? -3.133 -1.955 7.511 1.00 98.44 206 VAL A O 1
ATOM 1630 N N . GLN A 1 207 ? -3.520 -4.164 7.662 1.00 98.19 207 GLN A N 1
ATOM 1631 C CA . GLN A 1 207 ? -4.442 -4.242 6.533 1.00 98.19 207 GLN A CA 1
ATOM 1632 C C . GLN A 1 207 ? -5.789 -3.574 6.807 1.00 98.19 207 GLN A C 1
ATOM 1634 O O . GLN A 1 207 ? -6.413 -3.107 5.854 1.00 98.19 207 GLN A O 1
ATOM 1639 N N . LEU A 1 208 ? -6.230 -3.473 8.064 1.00 98.31 208 LEU A N 1
ATOM 1640 C CA . LEU A 1 208 ? -7.529 -2.891 8.415 1.00 98.31 208 LEU A CA 1
ATOM 1641 C C . LEU A 1 208 ? -7.425 -1.486 9.029 1.00 98.31 208 LEU A C 1
ATOM 1643 O O . LEU A 1 208 ? -8.209 -0.605 8.676 1.00 98.31 208 LEU A O 1
ATOM 1647 N N . SER A 1 209 ? -6.450 -1.248 9.908 1.00 98.38 209 SER A N 1
ATOM 1648 C CA . SER A 1 209 ? -6.367 -0.027 10.719 1.00 98.38 209 SER A CA 1
ATOM 1649 C C . SER A 1 209 ? -6.187 1.235 9.883 1.00 98.38 209 SER A C 1
ATOM 1651 O O . SER A 1 209 ? -6.783 2.255 10.204 1.00 98.38 209 SER A O 1
ATOM 1653 N N . TRP A 1 210 ? -5.421 1.178 8.789 1.00 97.81 210 TRP A N 1
ATOM 1654 C CA . TRP A 1 210 ? -5.044 2.358 8.002 1.00 97.81 210 TRP A CA 1
ATOM 1655 C C . TRP A 1 210 ? -6.248 3.183 7.524 1.00 97.81 210 TRP A C 1
ATOM 1657 O O . TRP A 1 210 ? -6.198 4.408 7.566 1.00 97.81 210 TRP A O 1
ATOM 1667 N N . VAL A 1 211 ? -7.337 2.538 7.089 1.00 98.44 211 VAL A N 1
ATOM 1668 C CA . VAL A 1 211 ? -8.539 3.237 6.603 1.00 98.44 211 VAL A CA 1
ATOM 1669 C C . VAL A 1 211 ? -9.482 3.600 7.745 1.00 98.44 211 VAL A C 1
ATOM 1671 O O . VAL A 1 211 ? -10.068 4.682 7.726 1.00 98.44 211 VAL A O 1
ATOM 1674 N N . VAL A 1 212 ? -9.599 2.731 8.752 1.00 98.44 212 VAL A N 1
ATOM 1675 C CA . VAL A 1 212 ? -10.483 2.958 9.901 1.00 98.44 212 VAL A CA 1
ATOM 1676 C C . VAL A 1 212 ? -9.957 4.123 10.745 1.00 98.44 212 VAL A C 1
ATOM 1678 O O . VAL A 1 212 ? -10.691 5.071 11.024 1.00 98.44 212 VAL A O 1
ATOM 1681 N N . ASP A 1 213 ? -8.661 4.111 11.058 1.00 97.88 213 ASP A N 1
ATOM 1682 C CA . ASP A 1 213 ? -7.974 5.187 11.770 1.00 97.88 213 ASP A CA 1
ATOM 1683 C C . ASP A 1 213 ? -7.979 6.491 10.971 1.00 97.88 213 ASP A C 1
ATOM 1685 O O . ASP A 1 213 ? -8.210 7.565 11.527 1.00 97.88 213 ASP A O 1
ATOM 1689 N N . TRP A 1 214 ? -7.791 6.415 9.649 1.00 97.50 214 TRP A N 1
ATOM 1690 C CA . TRP A 1 214 ? -7.824 7.602 8.803 1.00 97.50 214 TRP A CA 1
ATOM 1691 C C . TRP A 1 214 ? -9.179 8.309 8.855 1.00 97.50 214 TRP A C 1
ATOM 1693 O O . TRP A 1 214 ? -9.213 9.528 8.996 1.00 97.50 214 TRP A O 1
ATOM 1703 N N . VAL A 1 215 ? -10.294 7.577 8.796 1.00 97.81 215 VAL A N 1
ATOM 1704 C CA . VAL A 1 215 ? -11.634 8.180 8.862 1.00 97.81 215 VAL A CA 1
ATOM 1705 C C . VAL A 1 215 ? -11.947 8.716 10.262 1.00 97.81 215 VAL A C 1
ATOM 1707 O O . VAL A 1 215 ? -12.381 9.865 10.392 1.00 97.81 215 VAL A O 1
ATOM 1710 N N . ILE A 1 216 ? -11.705 7.917 11.305 1.00 97.25 216 ILE A N 1
ATOM 1711 C CA . ILE A 1 216 ? -12.057 8.282 12.685 1.00 97.25 216 ILE A CA 1
ATOM 1712 C C . ILE A 1 216 ? -11.136 9.389 13.201 1.00 97.25 216 ILE A C 1
ATOM 1714 O O . ILE A 1 216 ? -11.602 10.456 13.593 1.00 97.25 216 ILE A O 1
ATOM 1718 N N . ASN A 1 217 ? -9.823 9.161 13.170 1.00 94.94 217 ASN A N 1
ATOM 1719 C CA . ASN A 1 217 ? -8.831 10.026 13.805 1.00 94.94 217 ASN A CA 1
ATOM 1720 C C . ASN A 1 217 ? -8.166 10.997 12.825 1.00 94.94 217 ASN A C 1
ATOM 1722 O O . ASN A 1 217 ? -7.920 12.148 13.179 1.00 94.94 217 ASN A O 1
ATOM 1726 N N . GLY A 1 218 ? -7.877 10.560 11.596 1.00 93.62 218 GLY A N 1
ATOM 1727 C CA . GLY A 1 218 ? -7.214 11.399 10.592 1.00 93.62 218 GLY A CA 1
ATOM 1728 C C . GLY A 1 218 ? -8.108 12.522 10.055 1.00 93.62 218 GLY A C 1
ATOM 1729 O O . GLY A 1 218 ? -7.671 13.666 9.933 1.00 93.62 218 GLY A O 1
ATOM 1730 N N . LEU A 1 219 ? -9.365 12.204 9.743 1.00 93.75 219 LEU A N 1
ATOM 1731 C CA . LEU A 1 219 ? -10.355 13.158 9.241 1.00 93.75 219 LEU A CA 1
ATOM 1732 C C . LEU A 1 219 ? -11.234 13.743 10.351 1.00 93.75 219 LEU A C 1
ATOM 1734 O O . LEU A 1 219 ? -11.854 14.786 10.135 1.00 93.75 219 LEU A O 1
ATOM 1738 N N . GLY A 1 220 ? -11.342 13.071 11.503 1.00 93.94 220 GLY A N 1
ATOM 1739 C CA . GLY A 1 220 ? -12.332 13.423 12.524 1.00 93.94 220 GLY A CA 1
ATOM 1740 C C . GLY A 1 220 ? -13.769 13.280 12.014 1.00 93.94 220 GLY A C 1
ATOM 1741 O O . GLY A 1 220 ? -14.661 14.002 12.463 1.00 93.94 220 GLY A O 1
ATOM 1742 N N . ALA A 1 221 ? -14.000 12.418 11.016 1.00 93.94 221 ALA A N 1
ATOM 1743 C CA . ALA A 1 221 ? -15.241 12.404 10.244 1.00 93.94 221 ALA A CA 1
ATOM 1744 C C . ALA A 1 221 ? -16.449 11.894 11.046 1.00 93.94 221 ALA A C 1
ATOM 1746 O O . ALA A 1 221 ? -17.588 12.240 10.727 1.00 93.94 221 ALA A O 1
ATOM 1747 N N . THR A 1 222 ? -16.201 11.102 12.086 1.00 94.81 222 THR A N 1
ATOM 1748 C CA . THR A 1 222 ? -17.210 10.337 12.831 1.00 94.81 222 THR A CA 1
ATOM 1749 C C . THR A 1 222 ? -17.472 10.896 14.228 1.00 94.81 222 THR A C 1
ATOM 1751 O O . THR A 1 222 ? -17.998 10.186 15.082 1.00 94.81 222 THR A O 1
ATOM 1754 N N . LYS A 1 223 ? -17.098 12.156 14.491 1.00 89.62 223 LYS A N 1
ATOM 1755 C CA . LYS A 1 223 ? -17.300 12.801 15.795 1.00 89.62 223 LYS A CA 1
ATOM 1756 C C . LYS A 1 223 ? -18.772 12.711 16.231 1.00 89.62 223 LYS A C 1
ATOM 1758 O O . LYS A 1 223 ? -19.644 13.202 15.517 1.00 89.62 223 LYS A O 1
ATOM 1763 N N . GLY A 1 224 ? -19.016 12.114 17.400 1.00 90.56 224 GLY A N 1
ATOM 1764 C CA . GLY A 1 224 ? -20.355 11.886 17.964 1.00 90.56 224 GLY A CA 1
ATOM 1765 C C . GLY A 1 224 ? -21.125 10.706 17.356 1.00 90.56 224 GLY A C 1
ATOM 1766 O O . GLY A 1 224 ? -22.304 10.545 17.649 1.00 90.56 224 GLY A O 1
ATOM 1767 N N . LEU A 1 225 ? -20.490 9.914 16.486 1.00 95.81 225 LEU A N 1
ATOM 1768 C CA . LEU A 1 225 ? -21.057 8.699 15.891 1.00 95.81 225 LEU A CA 1
ATOM 1769 C C . LEU A 1 225 ? -20.251 7.451 16.259 1.00 95.81 225 LEU A C 1
ATOM 1771 O O . LEU A 1 225 ? -20.826 6.387 16.467 1.00 95.81 225 LEU A O 1
ATOM 1775 N N . ILE A 1 226 ? -18.923 7.588 16.266 1.00 97.38 226 ILE A N 1
ATOM 1776 C CA . ILE A 1 226 ? -17.966 6.538 16.606 1.00 97.38 226 ILE A CA 1
ATOM 1777 C C . ILE A 1 226 ? -16.934 7.153 17.542 1.00 97.38 226 ILE A C 1
ATOM 1779 O O . ILE A 1 226 ? -16.161 8.025 17.134 1.00 97.38 226 ILE A O 1
ATOM 1783 N N . ASP A 1 227 ? -16.957 6.709 18.790 1.00 95.69 227 ASP A N 1
ATOM 1784 C CA . ASP A 1 227 ? -16.122 7.182 19.888 1.00 95.69 227 ASP A CA 1
ATOM 1785 C C . ASP A 1 227 ? -15.985 6.100 20.970 1.00 95.69 227 ASP A C 1
ATOM 1787 O O . ASP A 1 227 ? -16.451 4.972 20.811 1.00 95.69 227 ASP A O 1
ATOM 1791 N N . GLN A 1 228 ? -15.318 6.449 22.071 1.00 95.50 228 GLN A N 1
ATOM 1792 C CA . GLN A 1 228 ? -15.038 5.531 23.169 1.00 95.50 228 GLN A CA 1
ATOM 1793 C C . GLN A 1 228 ? -16.305 5.015 23.870 1.00 95.50 228 GLN A C 1
ATOM 1795 O O . GLN A 1 228 ? -16.260 3.922 24.428 1.00 95.50 228 GLN A O 1
ATOM 1800 N N . ASP A 1 229 ? -17.408 5.766 23.839 1.00 96.00 229 ASP A N 1
ATOM 1801 C CA . ASP A 1 229 ? -18.657 5.381 24.502 1.00 96.00 229 ASP A CA 1
ATOM 1802 C C . ASP A 1 229 ? -19.473 4.422 23.627 1.00 96.00 229 ASP A C 1
ATOM 1804 O O . ASP A 1 229 ? -20.123 3.507 24.128 1.00 96.00 229 ASP A O 1
ATOM 1808 N N . THR A 1 230 ? -19.418 4.611 22.306 1.00 96.88 230 THR A N 1
ATOM 1809 C CA . THR A 1 230 ? -20.198 3.832 21.333 1.00 96.88 230 THR A CA 1
ATOM 1810 C C . THR A 1 230 ? -19.454 2.624 20.757 1.00 96.88 230 THR A C 1
ATOM 1812 O O . THR A 1 230 ? -20.090 1.615 20.469 1.00 96.88 230 THR A O 1
ATOM 1815 N N . HIS A 1 231 ? -18.132 2.714 20.570 1.00 98.38 231 HIS A N 1
ATOM 1816 C CA . HIS A 1 231 ? -17.290 1.665 19.969 1.00 98.38 231 HIS A CA 1
ATOM 1817 C C . HIS A 1 231 ? -15.970 1.490 20.757 1.00 98.38 231 HIS A C 1
ATOM 1819 O O . HIS A 1 231 ? -14.869 1.690 20.217 1.00 98.38 231 HIS A O 1
ATOM 1825 N N . PRO A 1 232 ? -16.050 1.167 22.065 1.00 98.25 232 PRO A N 1
ATOM 1826 C CA . PRO A 1 232 ? -14.895 1.125 22.957 1.00 98.25 232 PRO A CA 1
ATOM 1827 C C . PRO A 1 232 ? -13.790 0.165 22.505 1.00 98.25 232 PRO A C 1
ATOM 1829 O O . PRO A 1 232 ? -12.610 0.484 22.689 1.00 98.25 232 PRO A O 1
ATOM 1832 N N . LYS A 1 233 ? -14.127 -0.997 21.929 1.00 98.75 233 LYS A N 1
ATOM 1833 C CA . LYS A 1 233 ? -13.136 -2.016 21.542 1.00 98.75 233 LYS A CA 1
ATOM 1834 C C . LYS A 1 233 ? -12.341 -1.564 20.326 1.00 98.75 233 LYS A C 1
ATOM 1836 O O . LYS A 1 233 ? -11.114 -1.677 20.315 1.00 98.75 233 LYS A O 1
ATOM 1841 N N . THR A 1 234 ? -13.019 -0.986 19.340 1.00 98.75 234 THR A N 1
ATOM 1842 C CA . THR A 1 234 ? -12.415 -0.415 18.136 1.00 98.75 234 THR A CA 1
ATOM 1843 C C . THR A 1 234 ? -11.495 0.742 18.505 1.00 98.75 234 THR A C 1
ATOM 1845 O O . THR A 1 234 ? -10.342 0.773 18.074 1.00 98.75 234 THR A O 1
ATOM 1848 N N . CYS A 1 235 ? -11.955 1.674 19.346 1.00 98.25 235 CYS A N 1
ATOM 1849 C CA . CYS A 1 235 ? -11.129 2.790 19.811 1.00 98.25 235 CYS A CA 1
ATOM 1850 C C . CYS A 1 235 ? -9.895 2.316 20.599 1.00 98.25 235 CYS A C 1
ATOM 1852 O O . CYS A 1 235 ? -8.793 2.838 20.386 1.00 98.25 235 CYS A O 1
ATOM 1854 N N . ALA A 1 236 ? -10.041 1.297 21.452 1.00 98.56 236 ALA A N 1
ATOM 1855 C CA . ALA A 1 236 ? -8.922 0.695 22.173 1.00 98.56 236 ALA A CA 1
ATOM 1856 C C . ALA A 1 236 ? -7.917 0.020 21.222 1.00 98.56 236 ALA A C 1
ATOM 1858 O O . ALA A 1 236 ? -6.712 0.251 21.339 1.00 98.56 236 ALA A O 1
ATOM 1859 N N . TRP A 1 237 ? -8.396 -0.748 20.238 1.00 98.81 237 TRP A N 1
ATOM 1860 C CA . TRP A 1 237 ? -7.560 -1.378 19.212 1.00 98.81 237 TRP A CA 1
ATOM 1861 C C . TRP A 1 237 ? -6.769 -0.355 18.393 1.00 98.81 237 TRP A C 1
ATOM 1863 O O . TRP A 1 237 ? -5.547 -0.473 18.279 1.00 98.81 237 TRP A O 1
ATOM 1873 N N . LEU A 1 238 ? -7.419 0.700 17.896 1.00 98.69 238 LEU A N 1
ATOM 1874 C CA . LEU A 1 238 ? -6.735 1.765 17.158 1.00 98.69 238 LEU A CA 1
ATOM 1875 C C . LEU A 1 238 ? -5.705 2.493 18.024 1.00 98.69 238 LEU A C 1
ATOM 1877 O O . LEU A 1 238 ? -4.613 2.808 17.552 1.00 98.69 238 LEU A O 1
ATOM 1881 N N . SER A 1 239 ? -6.013 2.723 19.301 1.00 98.50 239 SER A N 1
ATOM 1882 C CA . SER A 1 239 ? -5.074 3.339 20.244 1.00 98.50 239 SER A CA 1
ATOM 1883 C C . SER A 1 239 ? -3.835 2.465 20.459 1.00 98.50 239 SER A C 1
ATOM 1885 O O . SER A 1 239 ? -2.711 2.970 20.390 1.00 98.50 239 SER A O 1
ATOM 1887 N N . ARG A 1 240 ? -4.012 1.146 20.634 1.00 98.69 240 ARG A N 1
ATOM 1888 C CA . ARG A 1 240 ? -2.900 0.180 20.704 1.00 98.69 240 ARG A CA 1
ATOM 1889 C C . ARG A 1 240 ? -2.078 0.172 19.418 1.00 98.69 240 ARG A C 1
ATOM 1891 O O . ARG A 1 240 ? -0.852 0.256 19.479 1.00 98.69 240 ARG A O 1
ATOM 1898 N N . PHE A 1 241 ? -2.733 0.128 18.257 1.00 98.69 241 PHE A N 1
ATOM 1899 C CA . PHE A 1 241 ? -2.061 0.150 16.958 1.00 98.69 241 PHE A CA 1
ATOM 1900 C C . PHE A 1 241 ? -1.228 1.426 16.770 1.00 98.69 241 PHE A C 1
ATOM 1902 O O . PHE A 1 241 ? -0.047 1.354 16.436 1.00 98.69 241 PHE A O 1
ATOM 1909 N N . ARG A 1 242 ? -1.800 2.602 17.056 1.00 98.50 242 ARG A N 1
ATOM 1910 C CA . ARG A 1 242 ? -1.091 3.890 16.980 1.00 98.50 242 ARG A CA 1
ATOM 1911 C C . ARG A 1 242 ? 0.090 3.959 17.937 1.00 98.50 242 ARG A C 1
ATOM 1913 O O . ARG A 1 242 ? 1.124 4.523 17.572 1.00 98.50 242 ARG A O 1
ATOM 1920 N N . LYS A 1 243 ? -0.034 3.379 19.135 1.00 98.44 243 LYS A N 1
ATOM 1921 C CA . LYS A 1 243 ? 1.091 3.261 20.067 1.00 98.44 243 LYS A CA 1
ATOM 1922 C C . LYS A 1 243 ? 2.210 2.416 19.457 1.00 98.44 243 LYS A C 1
ATOM 1924 O O . LYS A 1 243 ? 3.336 2.891 19.406 1.00 98.44 243 LYS A O 1
ATOM 1929 N N . ALA A 1 244 ? 1.897 1.238 18.914 1.00 98.00 244 ALA A N 1
ATOM 1930 C CA . ALA A 1 244 ? 2.886 0.383 18.253 1.00 98.00 244 ALA A CA 1
ATOM 1931 C C . ALA A 1 244 ? 3.582 1.097 17.077 1.00 98.00 244 ALA A C 1
ATOM 1933 O O . ALA A 1 244 ? 4.800 1.011 16.936 1.00 98.00 244 ALA A O 1
ATOM 1934 N N . VAL A 1 245 ? 2.834 1.856 16.267 1.00 98.06 245 VAL A N 1
ATOM 1935 C CA . VAL A 1 245 ? 3.403 2.683 15.187 1.00 98.06 245 VAL A CA 1
ATOM 1936 C C . VAL A 1 245 ? 4.312 3.782 15.742 1.00 98.06 245 VAL A C 1
ATOM 1938 O O . VAL A 1 245 ? 5.389 4.017 15.198 1.00 98.06 245 VAL A O 1
ATOM 1941 N N . THR A 1 246 ? 3.905 4.457 16.818 1.00 98.06 246 THR A N 1
ATOM 1942 C CA . THR A 1 246 ? 4.685 5.540 17.441 1.00 98.06 246 THR A CA 1
ATOM 1943 C C . THR A 1 246 ? 5.987 5.010 18.035 1.00 98.06 246 THR A C 1
ATOM 1945 O O . THR A 1 246 ? 7.054 5.546 17.737 1.00 98.06 246 THR A O 1
ATOM 1948 N N . ASP A 1 247 ? 5.904 3.927 18.811 1.00 97.38 247 ASP A N 1
ATOM 1949 C CA . ASP A 1 247 ? 7.059 3.253 19.402 1.00 97.38 247 ASP A CA 1
ATOM 1950 C C . ASP A 1 247 ? 8.017 2.779 18.297 1.00 97.38 247 ASP A C 1
ATOM 1952 O O . ASP A 1 247 ? 9.211 3.060 18.342 1.00 97.38 247 ASP A O 1
ATOM 1956 N N . GLY A 1 248 ? 7.486 2.131 17.255 1.00 96.31 248 GLY A N 1
ATOM 1957 C CA . GLY A 1 248 ? 8.267 1.649 16.118 1.00 96.31 248 GLY A CA 1
ATOM 1958 C C . GLY A 1 248 ? 8.945 2.772 15.329 1.00 96.31 248 GLY A C 1
ATOM 1959 O O . GLY A 1 248 ? 10.131 2.681 15.009 1.00 96.31 248 GLY A O 1
ATOM 1960 N N . THR A 1 249 ? 8.243 3.887 15.098 1.00 95.75 249 THR A N 1
ATOM 1961 C CA . THR A 1 249 ? 8.786 5.065 14.398 1.00 95.75 249 THR A CA 1
ATOM 1962 C C . THR A 1 249 ? 10.023 5.627 15.102 1.00 95.75 249 THR A C 1
ATOM 1964 O O . THR A 1 249 ? 10.954 6.065 14.430 1.00 95.75 249 THR A O 1
ATOM 1967 N N . ALA A 1 250 ? 10.069 5.579 16.437 1.00 94.00 250 ALA A N 1
ATOM 1968 C CA . ALA A 1 250 ? 11.220 6.039 17.215 1.00 94.00 250 ALA A CA 1
ATOM 1969 C C . ALA A 1 250 ? 12.470 5.152 17.049 1.00 94.00 250 ALA A C 1
ATOM 1971 O O . ALA A 1 250 ? 13.573 5.586 17.377 1.00 94.00 250 ALA A O 1
ATOM 1972 N N . THR A 1 251 ? 12.315 3.926 16.538 1.00 92.19 251 THR A N 1
ATOM 1973 C CA . THR A 1 251 ? 13.408 2.948 16.390 1.00 92.19 251 THR A CA 1
ATOM 1974 C C . THR A 1 251 ? 13.986 2.862 14.980 1.00 92.19 251 THR A C 1
ATOM 1976 O O . THR A 1 251 ? 15.079 2.323 14.804 1.00 92.19 251 THR A O 1
ATOM 1979 N N . ILE A 1 252 ? 13.281 3.378 13.968 1.00 94.19 252 ILE A N 1
ATOM 1980 C CA . ILE A 1 252 ? 13.695 3.260 12.567 1.00 94.19 252 ILE A CA 1
ATOM 1981 C C . ILE A 1 252 ? 14.428 4.506 12.072 1.00 94.19 252 ILE A C 1
ATOM 1983 O O . ILE A 1 252 ? 14.102 5.641 12.424 1.00 94.19 252 ILE A O 1
ATOM 1987 N N . LYS A 1 253 ? 15.393 4.308 11.172 1.00 94.31 253 LYS A N 1
ATOM 1988 C CA . LYS A 1 253 ? 16.027 5.400 10.435 1.00 94.31 253 LYS A CA 1
ATOM 1989 C C . LYS A 1 253 ? 15.200 5.720 9.191 1.00 94.31 253 LYS A C 1
ATOM 1991 O O . LYS A 1 253 ? 14.963 4.851 8.352 1.00 94.31 253 LYS A O 1
ATOM 1996 N N . ARG A 1 254 ? 14.817 6.992 9.052 1.00 94.69 254 ARG A N 1
ATOM 1997 C CA . ARG A 1 254 ? 14.193 7.545 7.843 1.00 94.69 254 ARG A CA 1
ATOM 1998 C C . ARG A 1 254 ? 15.094 8.604 7.225 1.00 94.69 254 ARG A C 1
ATOM 2000 O O . ARG A 1 254 ? 15.356 9.631 7.850 1.00 94.69 254 ARG A O 1
ATOM 2007 N N . THR A 1 255 ? 15.526 8.389 5.988 1.00 96.00 255 THR A N 1
ATOM 2008 C CA . THR A 1 255 ? 16.341 9.356 5.231 1.00 96.00 255 THR A CA 1
ATOM 2009 C C . THR A 1 255 ? 15.527 9.926 4.077 1.00 96.00 255 THR A C 1
ATOM 2011 O O . THR A 1 255 ? 14.877 9.168 3.376 1.00 96.00 255 THR A O 1
ATOM 2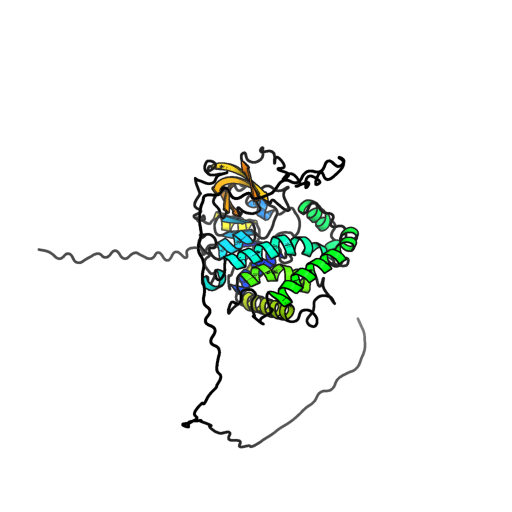014 N N . SER A 1 256 ? 15.532 11.244 3.864 1.00 97.12 256 SER A N 1
ATOM 2015 C CA . SER A 1 256 ? 14.803 11.872 2.751 1.00 97.12 256 SER A CA 1
ATOM 2016 C C . SER A 1 256 ? 15.767 12.246 1.632 1.00 97.12 256 SER A C 1
ATOM 2018 O O . SER A 1 256 ? 16.782 12.882 1.901 1.00 97.12 256 SER A O 1
ATOM 2020 N N . ILE A 1 257 ? 15.411 11.910 0.392 1.00 97.75 257 ILE A N 1
ATOM 2021 C CA . ILE A 1 257 ? 16.190 12.216 -0.817 1.00 97.75 257 ILE A CA 1
ATOM 2022 C C . ILE A 1 257 ? 15.300 12.827 -1.909 1.00 97.75 257 ILE A C 1
ATOM 2024 O O . ILE A 1 257 ? 14.069 12.785 -1.820 1.00 97.75 257 ILE A O 1
ATOM 2028 N N . LYS A 1 258 ? 15.918 13.411 -2.941 1.00 97.50 258 LYS A N 1
ATOM 2029 C CA . LYS A 1 258 ? 15.222 13.959 -4.123 1.00 97.50 258 LYS A CA 1
ATOM 2030 C C . LYS A 1 258 ? 15.148 12.933 -5.261 1.00 97.50 258 LYS A C 1
ATOM 2032 O O . LYS A 1 258 ? 15.883 11.950 -5.246 1.00 97.50 258 LYS A O 1
ATOM 2037 N N . GLY A 1 259 ? 14.291 13.190 -6.254 1.00 96.69 259 GLY A N 1
ATOM 2038 C CA . GLY A 1 259 ? 14.068 12.304 -7.404 1.00 96.69 259 GLY A CA 1
ATOM 2039 C C . GLY A 1 259 ? 15.338 11.865 -8.136 1.00 96.69 259 GLY A C 1
ATOM 2040 O O . GLY A 1 259 ? 15.530 10.670 -8.328 1.00 96.69 259 GLY A O 1
ATOM 2041 N N . GLU A 1 260 ? 16.232 12.798 -8.475 1.00 97.38 260 GLU A N 1
ATOM 2042 C CA . GLU A 1 260 ? 17.490 12.475 -9.176 1.00 97.38 260 GLU A CA 1
ATOM 2043 C C . GLU A 1 260 ? 18.418 11.577 -8.350 1.00 97.38 260 GLU A C 1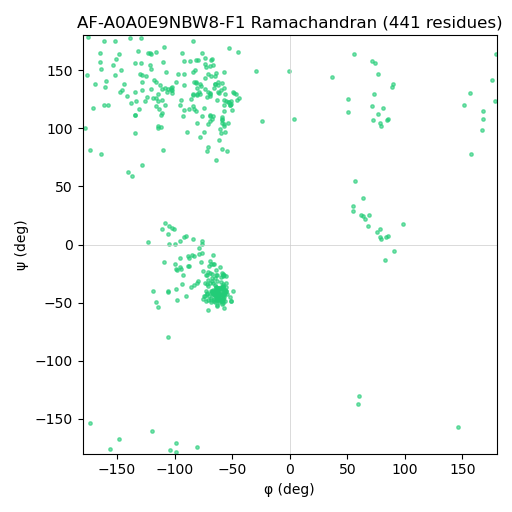
ATOM 2045 O O . GLU A 1 260 ? 18.984 10.618 -8.865 1.00 97.38 260 GLU A O 1
ATOM 2050 N N . GLU A 1 261 ? 18.531 11.831 -7.043 1.00 97.38 261 GLU A N 1
ATOM 2051 C CA . GLU A 1 261 ? 19.327 10.981 -6.153 1.00 97.38 261 GLU A CA 1
ATOM 2052 C C . GLU A 1 261 ? 18.707 9.581 -6.027 1.00 97.38 261 GLU A C 1
ATOM 2054 O O . GLU A 1 261 ? 19.421 8.579 -6.020 1.00 97.38 261 GLU A O 1
ATOM 2059 N N . ALA A 1 262 ? 17.374 9.499 -5.965 1.00 97.25 262 ALA A N 1
ATOM 2060 C CA . ALA A 1 262 ? 16.659 8.229 -5.924 1.00 97.25 262 ALA A CA 1
ATOM 2061 C C . ALA A 1 262 ? 16.877 7.425 -7.212 1.00 97.25 262 ALA A C 1
ATOM 2063 O O . ALA A 1 262 ? 17.213 6.245 -7.145 1.00 97.25 262 ALA A O 1
ATOM 2064 N N . LYS A 1 263 ? 16.767 8.076 -8.376 1.00 97.44 263 LYS A N 1
ATOM 2065 C CA . LYS A 1 263 ? 17.075 7.479 -9.679 1.00 97.44 263 LYS A CA 1
ATOM 2066 C C . LYS A 1 263 ? 18.515 6.972 -9.730 1.00 97.44 263 LYS A C 1
ATOM 2068 O O . LYS A 1 263 ? 18.722 5.816 -10.083 1.00 97.44 263 LYS A O 1
ATOM 2073 N N . ALA A 1 264 ? 19.492 7.793 -9.344 1.00 96.12 264 ALA A N 1
ATOM 2074 C CA . ALA A 1 264 ? 20.900 7.399 -9.349 1.00 96.12 264 ALA A CA 1
ATOM 2075 C C . ALA A 1 264 ? 21.148 6.153 -8.481 1.00 96.12 264 ALA A C 1
ATOM 2077 O O . ALA A 1 264 ? 21.809 5.217 -8.921 1.00 96.12 264 ALA A O 1
ATOM 2078 N N . LYS A 1 265 ? 20.552 6.099 -7.281 1.00 95.75 265 LYS A N 1
ATOM 2079 C CA . LYS A 1 265 ? 20.633 4.937 -6.379 1.00 95.75 265 LYS A CA 1
ATOM 2080 C C . LYS A 1 265 ? 20.014 3.672 -6.975 1.00 95.75 265 LYS A C 1
ATOM 2082 O O . LYS A 1 265 ? 20.623 2.611 -6.899 1.00 95.75 265 LYS A O 1
ATOM 2087 N N . ILE A 1 266 ? 18.838 3.787 -7.592 1.00 96.31 266 ILE A N 1
ATOM 2088 C CA . ILE A 1 266 ? 18.155 2.665 -8.254 1.00 96.31 266 ILE A CA 1
ATOM 2089 C C . ILE A 1 266 ? 19.005 2.132 -9.415 1.00 96.31 266 ILE A C 1
ATOM 2091 O O . ILE A 1 266 ? 19.238 0.930 -9.512 1.00 96.31 266 ILE A O 1
ATOM 2095 N N . LEU A 1 267 ? 19.526 3.013 -10.274 1.00 95.44 267 LEU A N 1
ATOM 2096 C CA . LEU A 1 267 ? 20.293 2.607 -11.458 1.00 95.44 267 LEU A CA 1
ATOM 2097 C C . LEU A 1 267 ? 21.693 2.077 -11.136 1.00 95.44 267 LEU A C 1
ATOM 2099 O O . LEU A 1 267 ? 22.197 1.234 -11.881 1.00 95.44 267 LEU A O 1
ATOM 2103 N N . ALA A 1 268 ? 22.279 2.508 -10.016 1.00 94.12 268 ALA A N 1
ATOM 2104 C CA . ALA A 1 268 ? 23.536 1.974 -9.500 1.00 94.12 268 ALA A CA 1
ATOM 2105 C C . ALA A 1 268 ? 23.409 0.543 -8.947 1.00 94.12 268 ALA A C 1
ATOM 2107 O O . ALA A 1 268 ? 24.423 -0.144 -8.814 1.00 94.12 268 ALA A O 1
ATOM 2108 N N . SER A 1 269 ? 22.195 0.073 -8.631 1.00 91.38 269 SER A N 1
ATOM 2109 C CA . SER A 1 269 ? 21.999 -1.318 -8.222 1.00 91.38 269 SER A CA 1
ATOM 2110 C C . SER A 1 269 ? 22.238 -2.285 -9.388 1.00 91.38 269 SER A C 1
ATOM 2112 O O . SER A 1 269 ? 21.904 -2.007 -10.538 1.00 91.38 269 SER A O 1
ATOM 2114 N N . ASN A 1 270 ? 22.783 -3.462 -9.087 1.00 86.12 270 ASN A N 1
ATOM 2115 C CA . ASN A 1 270 ? 22.934 -4.564 -10.040 1.00 86.12 270 ASN A CA 1
ATOM 2116 C C . ASN A 1 270 ? 21.931 -5.700 -9.786 1.00 86.12 270 ASN A C 1
ATOM 2118 O O . ASN A 1 270 ? 22.056 -6.769 -10.381 1.00 86.12 270 ASN A O 1
ATOM 2122 N N . THR A 1 271 ? 20.956 -5.485 -8.899 1.00 86.38 271 THR A N 1
ATOM 2123 C CA . THR A 1 271 ? 19.979 -6.494 -8.489 1.00 86.38 271 THR A CA 1
ATOM 2124 C C . THR A 1 271 ? 18.634 -6.265 -9.173 1.00 86.38 271 THR A C 1
ATOM 2126 O O . THR A 1 271 ? 18.112 -5.149 -9.215 1.00 86.38 271 THR A O 1
ATOM 2129 N N . PHE A 1 272 ? 18.086 -7.356 -9.702 1.00 92.06 272 PHE A N 1
ATOM 2130 C CA . PHE A 1 272 ? 16.677 -7.494 -10.039 1.00 92.06 272 PHE A CA 1
ATOM 2131 C C . PHE A 1 272 ? 16.106 -8.663 -9.241 1.00 92.06 272 PHE A C 1
ATOM 2133 O O . PHE A 1 272 ? 16.814 -9.632 -8.957 1.00 92.06 272 PHE A O 1
ATOM 2140 N N . ALA A 1 273 ? 14.822 -8.602 -8.929 1.00 90.75 273 ALA A N 1
ATOM 2141 C CA . ALA A 1 273 ? 14.105 -9.681 -8.292 1.00 90.75 273 ALA A CA 1
ATOM 2142 C C . ALA A 1 273 ? 14.050 -10.895 -9.221 1.00 90.75 273 ALA A C 1
ATOM 2144 O O . ALA A 1 273 ? 13.802 -10.782 -10.430 1.00 90.75 273 ALA A O 1
ATOM 2145 N N . ASP A 1 274 ? 14.264 -12.064 -8.628 1.00 89.88 274 ASP A N 1
ATOM 2146 C CA . ASP A 1 274 ? 14.060 -13.343 -9.288 1.00 89.88 274 ASP A CA 1
ATOM 2147 C C . ASP A 1 274 ? 12.558 -13.652 -9.317 1.00 89.88 274 ASP A C 1
ATOM 2149 O O . ASP A 1 274 ? 11.986 -14.161 -8.352 1.00 89.88 274 ASP A O 1
ATOM 2153 N N . VAL A 1 275 ? 11.901 -13.258 -10.410 1.00 92.31 275 VAL A N 1
ATOM 2154 C CA . VAL A 1 275 ? 10.473 -13.497 -10.631 1.00 92.31 275 VAL A CA 1
ATOM 2155 C C . VAL A 1 275 ? 10.300 -14.561 -11.700 1.00 92.31 275 VAL A C 1
ATOM 2157 O O . VAL A 1 275 ? 10.688 -14.382 -12.854 1.00 92.31 275 VAL A O 1
ATOM 2160 N N . GLN A 1 276 ? 9.652 -15.656 -11.316 1.00 93.81 276 GLN A N 1
ATOM 2161 C CA . GLN A 1 276 ? 9.366 -16.764 -12.214 1.00 93.81 276 GLN A CA 1
ATOM 2162 C C . GLN A 1 276 ? 8.132 -16.459 -13.068 1.00 93.81 276 GLN A C 1
ATOM 2164 O O . GLN A 1 276 ? 7.067 -16.094 -12.555 1.00 93.81 276 GLN A O 1
ATOM 2169 N N . HIS A 1 277 ? 8.282 -16.617 -14.382 1.00 96.81 277 HIS A N 1
ATOM 2170 C CA . HIS A 1 277 ? 7.176 -16.522 -15.323 1.00 96.81 277 HIS A CA 1
ATOM 2171 C C . HIS A 1 277 ? 6.438 -17.859 -15.426 1.00 96.81 277 HIS A C 1
ATOM 2173 O O . HIS A 1 277 ? 7.042 -18.898 -15.697 1.00 96.81 277 HIS A O 1
ATOM 2179 N N . ASP A 1 278 ? 5.120 -17.814 -15.263 1.00 96.56 278 ASP A N 1
ATOM 2180 C CA . ASP A 1 278 ? 4.247 -18.942 -15.539 1.00 96.56 278 ASP A CA 1
ATOM 2181 C C . ASP A 1 278 ? 3.969 -19.046 -17.046 1.00 96.56 278 ASP A C 1
ATOM 2183 O O . ASP A 1 278 ? 3.174 -18.290 -17.604 1.00 96.56 278 ASP A O 1
ATOM 2187 N N . LYS A 1 279 ? 4.615 -20.013 -17.704 1.00 96.56 279 LYS A N 1
ATOM 2188 C CA . LYS A 1 279 ? 4.398 -20.308 -19.131 1.00 96.56 279 LYS A CA 1
ATOM 2189 C C . LYS A 1 279 ? 2.977 -20.793 -19.429 1.00 96.56 279 LYS A C 1
ATOM 2191 O O . LYS A 1 279 ? 2.533 -20.693 -20.565 1.00 96.56 279 LYS A O 1
ATOM 2196 N N . ASN A 1 280 ? 2.268 -21.310 -18.425 1.00 96.62 280 ASN A N 1
ATOM 2197 C CA . ASN A 1 280 ? 0.879 -21.742 -18.559 1.00 96.62 280 ASN A CA 1
ATOM 2198 C C . ASN A 1 280 ? -0.108 -20.610 -18.247 1.00 96.62 280 ASN A C 1
ATOM 2200 O O . ASN A 1 280 ? -1.315 -20.855 -18.185 1.00 96.62 280 ASN A O 1
ATOM 2204 N N . ASP A 1 281 ? 0.375 -19.376 -18.050 1.00 95.75 281 ASP A N 1
ATOM 2205 C CA . ASP A 1 281 ? -0.500 -18.233 -17.847 1.00 95.75 281 ASP A CA 1
ATOM 2206 C C . ASP A 1 281 ? -1.456 -18.087 -19.044 1.00 95.75 281 ASP A C 1
ATOM 2208 O O . ASP A 1 281 ? -1.007 -17.860 -20.174 1.00 95.75 281 ASP A O 1
ATOM 2212 N N . PRO A 1 282 ? -2.781 -18.149 -18.819 1.00 93.44 282 PRO A N 1
ATOM 2213 C CA . PRO A 1 282 ? -3.760 -18.237 -19.901 1.00 93.44 282 PRO A CA 1
ATOM 2214 C C . PRO A 1 282 ? -3.826 -16.972 -20.765 1.00 93.44 282 PRO A C 1
ATOM 2216 O O . PRO A 1 282 ? -4.397 -16.990 -21.854 1.00 93.44 282 PRO A O 1
ATOM 2219 N N . GLN A 1 283 ? -3.292 -15.849 -20.279 1.00 93.81 283 GLN A N 1
ATOM 2220 C CA . GLN A 1 283 ? -3.280 -14.586 -21.001 1.00 93.81 283 GLN A CA 1
ATOM 2221 C C . GLN A 1 283 ? -1.885 -14.251 -21.538 1.00 93.81 283 GLN A C 1
ATOM 2223 O O . GLN A 1 283 ? -1.785 -13.713 -22.644 1.00 93.81 283 GLN A O 1
ATOM 2228 N N . LEU A 1 284 ? -0.833 -14.506 -20.761 1.00 95.81 284 LEU A N 1
ATOM 2229 C CA . LEU A 1 284 ? 0.497 -13.922 -20.945 1.00 95.81 284 LEU A CA 1
ATOM 2230 C C . LEU A 1 284 ? 1.630 -14.950 -21.103 1.00 95.81 284 LEU A C 1
ATOM 2232 O O . LEU A 1 284 ? 2.769 -14.514 -21.252 1.00 95.81 284 LEU A O 1
ATOM 2236 N N . GLY A 1 285 ? 1.342 -16.258 -21.108 1.00 94.88 285 GLY A N 1
ATOM 2237 C CA . GLY A 1 285 ? 2.354 -17.327 -21.157 1.00 94.88 285 GLY A CA 1
ATOM 2238 C C . GLY A 1 285 ? 3.335 -17.234 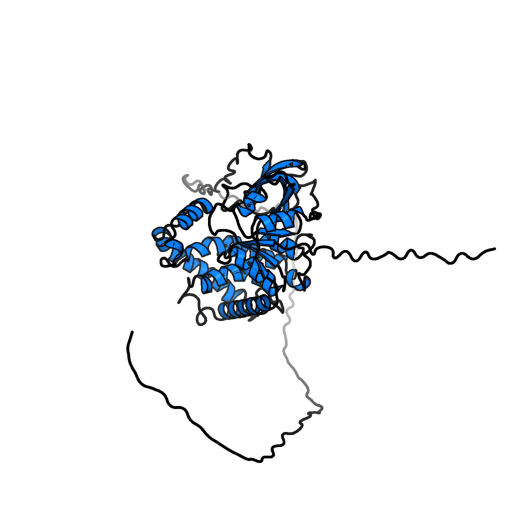-22.335 1.00 94.88 285 GLY A C 1
ATOM 2239 O O . GLY A 1 285 ? 4.520 -17.508 -22.185 1.00 94.88 285 GLY A O 1
ATOM 2240 N N . ASP A 1 286 ? 2.867 -16.740 -23.486 1.00 95.44 286 ASP A N 1
ATOM 2241 C CA . ASP A 1 286 ? 3.683 -16.568 -24.701 1.00 95.44 286 ASP A CA 1
ATOM 2242 C C . ASP A 1 286 ? 4.060 -15.100 -24.980 1.00 95.44 286 ASP A C 1
ATOM 2244 O O . ASP A 1 286 ? 4.412 -14.731 -26.102 1.00 95.44 286 ASP A O 1
ATOM 2248 N N . CYS A 1 287 ? 3.921 -14.213 -23.988 1.00 95.12 287 CYS A N 1
ATOM 2249 C CA . CYS A 1 287 ? 4.059 -12.767 -24.188 1.00 95.12 287 CYS A CA 1
ATOM 2250 C C . CYS A 1 287 ? 5.370 -12.167 -23.673 1.00 95.12 287 CYS A C 1
ATOM 2252 O O . CYS A 1 287 ? 5.544 -10.952 -23.784 1.00 95.12 287 CYS A O 1
ATOM 2254 N N . VAL A 1 288 ? 6.285 -12.957 -23.104 1.00 97.38 288 VAL A N 1
ATOM 2255 C CA . VAL A 1 288 ? 7.579 -12.440 -22.623 1.00 97.38 288 VAL A CA 1
ATOM 2256 C C . VAL A 1 288 ? 8.333 -11.747 -23.764 1.00 97.38 288 VAL A C 1
ATOM 2258 O O . VAL A 1 288 ? 8.372 -12.230 -24.893 1.00 97.38 288 VAL A O 1
ATOM 2261 N N . GLY A 1 289 ? 8.894 -10.573 -23.475 1.00 97.00 289 GLY A N 1
ATOM 2262 C CA . GLY A 1 289 ? 9.571 -9.692 -24.429 1.00 97.00 289 GLY A CA 1
ATOM 2263 C C . GLY A 1 289 ? 8.643 -8.777 -25.240 1.00 97.00 289 GLY A C 1
ATOM 2264 O O . GLY A 1 289 ? 9.121 -7.818 -25.850 1.00 97.00 289 GLY A O 1
ATOM 2265 N N . GLN A 1 290 ? 7.327 -9.016 -25.235 1.00 96.44 290 GLN A N 1
ATOM 2266 C CA . GLN A 1 290 ? 6.362 -8.198 -25.977 1.00 96.44 290 GLN A CA 1
ATOM 2267 C C . GLN A 1 290 ? 5.987 -6.930 -25.209 1.00 96.44 290 GLN A C 1
ATOM 2269 O O . GLN A 1 290 ? 5.941 -6.918 -23.977 1.00 96.44 290 GLN A O 1
ATOM 2274 N N . ASP A 1 291 ? 5.659 -5.863 -25.939 1.00 96.06 291 ASP A N 1
ATOM 2275 C CA . ASP A 1 291 ? 5.159 -4.634 -25.329 1.00 96.06 291 ASP A CA 1
ATOM 2276 C C . ASP A 1 291 ? 3.734 -4.835 -24.798 1.00 96.06 291 ASP A C 1
ATOM 2278 O O . ASP A 1 291 ? 2.808 -5.237 -25.515 1.00 96.06 291 ASP A O 1
ATOM 2282 N N . VAL A 1 292 ? 3.542 -4.509 -23.524 1.00 96.12 292 VAL A N 1
ATOM 2283 C CA . VAL A 1 292 ? 2.257 -4.595 -22.833 1.00 96.12 292 VAL A CA 1
ATOM 2284 C C . VAL A 1 292 ? 1.941 -3.287 -22.119 1.00 96.12 292 VAL A C 1
ATOM 2286 O O . VAL A 1 292 ? 2.821 -2.494 -21.783 1.00 96.12 292 VAL A O 1
ATOM 2289 N N . SER A 1 293 ? 0.653 -3.065 -21.881 1.00 95.75 293 SER A N 1
ATOM 2290 C CA . SER A 1 293 ? 0.144 -1.977 -21.058 1.00 95.75 293 SER A CA 1
ATOM 2291 C C . SER A 1 293 ? -0.540 -2.532 -19.813 1.00 95.75 293 SER A C 1
ATOM 2293 O O . SER A 1 293 ? -1.399 -3.406 -19.922 1.00 95.75 293 SER A O 1
ATOM 2295 N N . VAL A 1 294 ? -0.176 -2.020 -18.638 1.00 96.81 294 VAL A N 1
ATOM 2296 C CA . VAL A 1 294 ? -0.752 -2.399 -17.344 1.00 96.81 294 VAL A CA 1
ATOM 2297 C C . VAL A 1 294 ? -1.565 -1.233 -16.787 1.00 96.81 294 VAL A C 1
ATOM 2299 O O . VAL A 1 294 ? -1.064 -0.114 -16.643 1.00 96.81 294 VAL A O 1
ATOM 2302 N N . VAL A 1 295 ? -2.841 -1.484 -16.486 1.00 95.19 295 VAL A N 1
ATOM 2303 C CA . VAL A 1 295 ? -3.815 -0.454 -16.091 1.00 95.19 295 VAL A CA 1
ATOM 2304 C C . VAL A 1 295 ? -4.611 -0.923 -14.880 1.00 95.19 295 VAL A C 1
ATOM 2306 O O . VAL A 1 295 ? -5.139 -2.032 -14.911 1.00 95.19 295 VAL A O 1
ATOM 2309 N N . PRO A 1 296 ? -4.764 -0.113 -13.821 1.00 94.56 296 PRO A N 1
ATOM 2310 C CA . PRO A 1 296 ? -5.645 -0.483 -12.721 1.00 94.56 296 PRO A CA 1
ATOM 2311 C C . PRO A 1 296 ? -7.112 -0.569 -13.169 1.00 94.56 296 PRO A C 1
ATOM 2313 O O . PRO A 1 296 ? -7.566 0.197 -14.023 1.00 94.56 296 PRO A O 1
ATOM 2316 N N . GLU A 1 297 ? -7.883 -1.462 -12.555 1.00 92.75 297 GLU A N 1
ATOM 2317 C CA . GLU A 1 297 ? -9.278 -1.701 -12.943 1.00 92.75 297 GLU A CA 1
ATOM 2318 C C . GLU A 1 297 ? -10.301 -0.791 -12.260 1.00 92.75 297 GLU A C 1
ATOM 2320 O O . GLU A 1 297 ? -11.450 -0.756 -12.689 1.00 92.75 297 GLU A O 1
ATOM 2325 N N . ASP A 1 298 ? -9.923 -0.041 -11.225 1.00 91.25 298 ASP A N 1
ATOM 2326 C CA . ASP A 1 298 ? -10.817 0.805 -10.431 1.00 91.25 298 ASP A CA 1
ATOM 2327 C C . ASP A 1 298 ? -10.636 2.305 -10.749 1.00 91.25 298 ASP A C 1
ATOM 2329 O O . ASP A 1 298 ? -11.416 2.845 -11.536 1.00 91.25 298 ASP A O 1
ATOM 2333 N N . THR A 1 299 ? -9.619 2.983 -10.208 1.00 93.12 299 THR A N 1
ATOM 2334 C CA . THR A 1 299 ? -9.365 4.436 -10.350 1.00 93.12 299 THR A CA 1
ATOM 2335 C C . THR A 1 299 ? -8.057 4.757 -11.093 1.00 93.12 299 THR A C 1
ATOM 2337 O O . THR A 1 299 ? -7.209 3.901 -11.306 1.00 93.12 299 THR A O 1
ATOM 2340 N N . GLY A 1 300 ? -7.841 5.993 -11.536 1.00 91.44 300 GLY A N 1
ATOM 2341 C CA . GLY A 1 300 ? -6.574 6.403 -12.155 1.00 91.44 300 GLY A CA 1
ATOM 2342 C C . GLY A 1 300 ? -6.224 5.696 -13.470 1.00 91.44 300 GLY A C 1
ATOM 2343 O O . GLY A 1 300 ? -5.051 5.628 -13.829 1.00 91.44 300 GLY A O 1
ATOM 2344 N N . ARG A 1 301 ? -7.232 5.187 -14.189 1.00 91.19 301 ARG A N 1
ATOM 2345 C CA . ARG A 1 301 ? -7.078 4.372 -15.409 1.00 91.19 301 ARG A CA 1
ATOM 2346 C C . ARG A 1 301 ? -6.481 5.124 -16.602 1.00 91.19 301 ARG A C 1
ATOM 2348 O O . ARG A 1 301 ? -6.029 4.496 -17.548 1.00 91.19 301 ARG A O 1
ATOM 2355 N N . SER A 1 302 ? -6.480 6.457 -16.569 1.00 89.00 302 SER A N 1
ATOM 2356 C CA . SER A 1 302 ? -5.966 7.310 -17.649 1.00 89.00 302 SER A CA 1
ATOM 2357 C C . SER A 1 302 ? -4.435 7.385 -17.717 1.00 89.00 302 SER A C 1
ATOM 2359 O O . SER A 1 302 ? -3.905 8.131 -18.530 1.00 89.00 302 SER A O 1
ATOM 2361 N N . HIS A 1 303 ? -3.723 6.647 -16.860 1.00 92.50 303 HIS A N 1
ATOM 2362 C CA . HIS A 1 303 ? -2.261 6.618 -16.798 1.00 92.50 303 HIS A CA 1
ATOM 2363 C C . HIS A 1 303 ? -1.749 5.168 -16.849 1.00 92.50 303 HIS A C 1
ATOM 2365 O O . HIS A 1 303 ? -1.293 4.646 -15.827 1.00 92.50 303 HIS A O 1
ATOM 2371 N N . PRO A 1 304 ? -1.896 4.488 -18.001 1.00 94.75 304 PRO A N 1
ATOM 2372 C CA . PRO A 1 304 ? -1.369 3.142 -18.198 1.00 94.75 304 PRO A CA 1
ATOM 2373 C C . PRO A 1 304 ? 0.157 3.124 -18.071 1.00 94.75 304 PRO A C 1
ATOM 2375 O O . PRO A 1 304 ? 0.812 3.969 -18.675 1.00 94.75 304 PRO A O 1
ATOM 2378 N N . GLN A 1 305 ? 0.722 2.127 -17.383 1.00 97.31 305 GLN A N 1
ATOM 2379 C CA . GLN A 1 305 ? 2.152 1.840 -17.513 1.00 97.31 305 GLN A CA 1
ATOM 2380 C C . GLN A 1 305 ? 2.383 1.019 -18.775 1.00 97.31 305 GLN A C 1
ATOM 2382 O O . GLN A 1 305 ? 1.664 0.054 -19.013 1.00 97.31 305 GLN A O 1
ATOM 2387 N N . VAL A 1 306 ? 3.389 1.376 -19.568 1.00 96.31 306 VAL A N 1
ATOM 2388 C CA . VAL A 1 306 ? 3.808 0.596 -20.740 1.00 96.31 306 VAL A CA 1
ATOM 2389 C C . VAL A 1 306 ? 5.243 0.124 -20.545 1.00 96.31 306 VAL A C 1
ATOM 2391 O O . VAL A 1 306 ? 6.062 0.869 -20.006 1.00 96.31 306 VAL A O 1
ATOM 2394 N N . GLY A 1 307 ? 5.526 -1.104 -20.970 1.00 97.00 307 GLY A N 1
ATOM 2395 C CA . GLY A 1 307 ? 6.855 -1.706 -20.932 1.00 97.00 307 GLY A CA 1
ATOM 2396 C C . GLY A 1 307 ? 6.873 -3.079 -21.600 1.00 97.00 307 GLY A C 1
ATOM 2397 O O . GLY A 1 307 ? 5.834 -3.565 -22.054 1.00 97.00 307 GLY A O 1
ATOM 2398 N N . LYS A 1 308 ? 8.048 -3.709 -21.648 1.00 97.81 308 LYS A N 1
ATOM 2399 C CA . LYS A 1 308 ? 8.211 -5.075 -22.168 1.00 97.81 308 LYS A CA 1
ATOM 2400 C C . LYS A 1 308 ? 7.904 -6.088 -21.082 1.00 97.81 308 LYS A C 1
ATOM 2402 O O . LYS A 1 308 ? 8.445 -5.976 -19.989 1.00 97.81 308 LYS A O 1
ATOM 2407 N N . LEU A 1 309 ? 7.051 -7.070 -21.353 1.00 98.19 309 LEU A N 1
ATOM 2408 C CA . LEU A 1 309 ? 6.734 -8.099 -20.365 1.00 98.19 309 LEU A CA 1
ATOM 2409 C C . LEU A 1 309 ? 7.992 -8.914 -20.031 1.00 98.19 309 LEU A C 1
ATOM 2411 O O . LEU A 1 309 ? 8.601 -9.502 -20.919 1.00 98.19 309 LEU A O 1
ATOM 2415 N N . VAL A 1 310 ? 8.352 -8.974 -18.751 1.00 98.12 310 VAL A N 1
ATOM 2416 C CA . VAL A 1 310 ? 9.462 -9.799 -18.246 1.00 98.12 310 VAL A CA 1
ATOM 2417 C C . VAL A 1 310 ? 8.928 -11.106 -17.681 1.00 98.12 310 VAL A C 1
ATOM 2419 O O . VAL A 1 310 ? 9.432 -12.177 -18.003 1.00 98.12 310 VAL A O 1
ATOM 2422 N N . ALA A 1 311 ? 7.894 -11.014 -16.848 1.00 97.81 311 ALA A N 1
ATOM 2423 C CA . ALA A 1 311 ? 7.264 -12.161 -16.220 1.00 97.81 311 ALA A CA 1
ATOM 2424 C C . ALA A 1 311 ? 5.802 -11.857 -15.887 1.00 97.81 311 ALA A C 1
ATOM 2426 O O . ALA A 1 311 ? 5.407 -10.712 -15.664 1.00 97.81 311 ALA A O 1
ATOM 2427 N N . ALA A 1 312 ? 5.006 -12.913 -15.824 1.00 97.19 312 ALA A N 1
ATOM 2428 C CA . ALA A 1 312 ? 3.655 -12.905 -15.289 1.00 97.19 312 ALA A CA 1
ATOM 2429 C C . ALA A 1 312 ? 3.400 -14.232 -14.577 1.00 97.19 312 ALA A C 1
ATOM 2431 O O . ALA A 1 312 ? 3.807 -15.279 -15.082 1.00 97.19 312 ALA A O 1
ATOM 2432 N N . ASN A 1 313 ? 2.748 -14.177 -13.421 1.00 95.50 313 ASN A N 1
ATOM 2433 C CA . ASN A 1 313 ? 2.274 -15.336 -12.671 1.00 95.50 313 ASN A CA 1
ATOM 2434 C C . ASN A 1 313 ? 0.982 -14.967 -11.910 1.00 95.50 313 ASN A C 1
ATOM 2436 O O . ASN A 1 313 ? 0.353 -13.933 -12.175 1.00 95.50 313 ASN A O 1
ATOM 2440 N N . SER A 1 314 ? 0.554 -15.823 -10.978 1.00 92.75 314 SER A N 1
ATOM 2441 C CA . SER A 1 314 ? -0.664 -15.612 -10.185 1.00 92.75 314 SER A CA 1
ATOM 2442 C C . SER A 1 314 ? -0.576 -14.425 -9.216 1.00 92.75 314 SER A C 1
ATOM 2444 O O . SER A 1 314 ? -1.609 -13.851 -8.866 1.00 92.75 314 SER A O 1
ATOM 2446 N N . GLY A 1 315 ? 0.632 -14.044 -8.791 1.00 93.44 315 GLY A N 1
ATOM 2447 C CA . GLY A 1 315 ? 0.879 -12.942 -7.864 1.00 93.44 315 GLY A CA 1
ATOM 2448 C C . GLY A 1 315 ? 1.085 -11.603 -8.566 1.00 93.44 315 GLY A C 1
ATOM 2449 O O . GLY A 1 315 ? 0.502 -10.597 -8.154 1.00 93.44 315 GLY A O 1
ATOM 2450 N N . GLU A 1 316 ? 1.867 -11.576 -9.646 1.00 96.75 316 GLU A N 1
ATOM 2451 C CA . GLU A 1 316 ? 2.322 -10.322 -10.248 1.00 96.75 316 GLU A CA 1
ATOM 2452 C C . GLU A 1 316 ? 2.526 -10.360 -11.768 1.00 96.75 316 GLU A C 1
ATOM 2454 O O . GLU A 1 316 ? 2.606 -11.410 -12.407 1.00 96.75 316 GLU A O 1
ATOM 2459 N N . VAL A 1 317 ? 2.607 -9.158 -12.335 1.00 97.94 317 VAL A N 1
ATOM 2460 C CA . VAL A 1 317 ? 2.998 -8.860 -13.712 1.00 97.94 317 VAL A CA 1
ATOM 2461 C C . VAL A 1 317 ? 4.164 -7.883 -13.652 1.00 97.94 317 VAL A C 1
ATOM 2463 O O . VAL A 1 317 ? 4.061 -6.829 -13.022 1.00 97.94 317 VAL A O 1
ATOM 2466 N N . VAL A 1 318 ? 5.256 -8.226 -14.328 1.00 98.50 318 VAL A N 1
ATOM 2467 C CA . VAL A 1 318 ? 6.507 -7.467 -14.326 1.00 98.50 318 VAL A CA 1
ATOM 2468 C C . VAL A 1 318 ? 6.780 -6.948 -15.724 1.00 98.50 318 VAL A C 1
ATOM 2470 O O . VAL A 1 318 ? 6.828 -7.724 -16.683 1.00 98.50 318 VAL A O 1
ATOM 2473 N N . VAL A 1 319 ? 6.983 -5.638 -15.840 1.00 98.50 319 VAL A N 1
ATOM 2474 C CA . VAL A 1 319 ? 7.348 -4.992 -17.103 1.00 98.50 319 VAL A CA 1
ATOM 2475 C C . VAL A 1 319 ? 8.684 -4.278 -16.980 1.00 98.50 319 VAL A C 1
ATOM 2477 O O . VAL A 1 319 ? 8.920 -3.551 -16.020 1.00 98.50 319 VAL A O 1
ATOM 2480 N N . GLU A 1 320 ? 9.556 -4.461 -17.960 1.00 98.31 320 GLU A N 1
ATOM 2481 C CA . GLU A 1 320 ? 10.767 -3.670 -18.110 1.00 98.31 320 GLU A CA 1
ATOM 2482 C C . GLU A 1 320 ? 10.421 -2.317 -18.732 1.00 98.31 320 GLU A C 1
ATOM 2484 O O . GLU A 1 320 ? 9.715 -2.230 -19.744 1.00 98.31 320 GLU A O 1
ATOM 2489 N N . VAL A 1 321 ? 10.926 -1.254 -18.114 1.00 98.00 321 VAL A N 1
ATOM 2490 C CA . VAL A 1 321 ? 10.698 0.131 -18.509 1.00 98.00 321 VAL A CA 1
ATOM 2491 C C . VAL A 1 321 ? 12.046 0.810 -18.693 1.00 98.00 321 VAL A C 1
ATOM 2493 O O . VAL A 1 321 ? 12.870 0.844 -17.780 1.00 98.00 321 VAL A O 1
ATOM 2496 N N . GLN A 1 322 ? 12.256 1.364 -19.885 1.00 97.44 322 GLN A N 1
ATOM 2497 C CA . GLN A 1 322 ? 13.445 2.149 -20.194 1.00 97.44 322 GLN A CA 1
ATOM 2498 C C . GLN A 1 322 ? 13.361 3.513 -19.506 1.00 97.44 322 GLN A C 1
ATOM 2500 O O . GLN A 1 322 ? 12.333 4.197 -19.564 1.00 97.44 322 GLN A O 1
ATOM 2505 N N . VAL A 1 323 ? 14.456 3.914 -18.869 1.00 97.06 323 VAL A N 1
ATOM 2506 C CA . VAL A 1 323 ? 14.592 5.235 -18.256 1.00 97.06 323 VAL A CA 1
ATOM 2507 C C . VAL A 1 323 ? 14.651 6.278 -19.378 1.00 97.06 323 VAL A C 1
ATOM 2509 O O . VAL A 1 323 ? 15.460 6.122 -20.292 1.00 97.06 323 VAL A O 1
ATOM 2512 N N . PRO A 1 324 ? 13.856 7.366 -19.337 1.00 96.62 324 PRO A N 1
ATOM 2513 C CA . PRO A 1 324 ? 13.806 8.342 -20.428 1.00 96.62 324 PRO A CA 1
ATOM 2514 C C . PRO A 1 324 ? 15.140 9.002 -20.785 1.00 96.62 324 PRO A C 1
ATOM 2516 O O . PRO A 1 324 ? 15.311 9.432 -21.919 1.00 96.62 324 PRO A O 1
ATOM 2519 N N . SER A 1 325 ? 16.086 9.080 -19.846 1.00 94.06 325 SER A N 1
ATOM 2520 C CA . SER A 1 325 ? 17.429 9.609 -20.100 1.00 94.06 325 SER A CA 1
ATOM 2521 C C . SER A 1 325 ? 18.355 8.644 -20.850 1.00 94.06 325 SER A C 1
ATOM 2523 O O . SER A 1 325 ? 19.455 9.040 -21.219 1.00 94.06 325 SER A O 1
ATOM 2525 N N . GLY A 1 326 ? 17.945 7.390 -21.072 1.00 93.38 326 GLY A N 1
ATOM 2526 C CA . GLY A 1 326 ? 18.762 6.369 -21.736 1.00 93.38 326 GLY A CA 1
ATOM 2527 C C . GLY A 1 326 ? 19.821 5.714 -20.841 1.00 93.38 326 GLY A C 1
ATOM 2528 O O . GLY A 1 326 ? 20.595 4.894 -21.317 1.00 93.38 326 GLY A O 1
ATOM 2529 N N . GLU A 1 327 ? 19.849 6.034 -19.544 1.00 91.62 327 GLU A N 1
ATOM 2530 C CA . GLU A 1 327 ? 20.848 5.530 -18.581 1.00 91.62 327 GLU A CA 1
ATOM 2531 C C . GLU A 1 327 ? 20.613 4.071 -18.137 1.00 91.62 327 GLU A C 1
ATOM 2533 O O . GLU A 1 327 ? 21.366 3.539 -17.322 1.00 91.62 327 GLU A O 1
ATOM 2538 N N . GLY A 1 328 ? 19.567 3.411 -18.642 1.00 94.38 328 GLY A N 1
ATOM 2539 C CA . GLY A 1 328 ? 19.277 2.006 -18.372 1.00 94.38 328 GLY A CA 1
ATOM 2540 C C . GLY A 1 328 ? 17.784 1.700 -18.309 1.00 94.38 328 GLY A C 1
ATOM 2541 O O . GLY A 1 328 ? 16.950 2.440 -18.833 1.00 94.38 328 GLY A O 1
ATOM 2542 N N . ALA A 1 329 ? 17.455 0.605 -17.627 1.00 96.75 329 ALA A N 1
ATOM 2543 C CA . ALA A 1 329 ? 16.092 0.129 -17.445 1.00 96.75 329 ALA A CA 1
ATOM 2544 C C . ALA A 1 329 ? 15.829 -0.275 -15.993 1.00 96.75 329 ALA A C 1
ATOM 2546 O O . ALA A 1 329 ? 16.745 -0.635 -15.248 1.00 96.75 329 ALA A O 1
ATOM 2547 N N . ILE A 1 330 ? 14.554 -0.241 -15.622 1.00 97.94 330 ILE A N 1
ATOM 2548 C CA . ILE A 1 330 ? 14.032 -0.765 -14.361 1.00 97.94 330 ILE A CA 1
ATOM 2549 C C . ILE A 1 330 ? 12.943 -1.797 -14.644 1.00 97.94 330 ILE A C 1
ATOM 2551 O O . ILE A 1 330 ? 12.387 -1.843 -15.744 1.00 97.94 330 ILE A O 1
ATOM 2555 N N . ARG A 1 331 ? 12.587 -2.593 -13.637 1.00 98.44 331 ARG A N 1
ATOM 2556 C CA . ARG A 1 331 ? 11.387 -3.432 -13.673 1.00 98.44 331 ARG A CA 1
ATOM 2557 C C . ARG A 1 331 ? 10.302 -2.792 -12.828 1.00 98.44 331 ARG A C 1
ATOM 2559 O O . ARG A 1 331 ? 10.558 -2.333 -11.722 1.00 98.44 331 ARG A O 1
ATOM 2566 N N . VAL A 1 332 ? 9.084 -2.744 -13.350 1.00 98.75 332 VAL A N 1
ATOM 2567 C CA . VAL A 1 332 ? 7.912 -2.238 -12.636 1.00 98.75 332 VAL A CA 1
ATOM 2568 C C . VAL A 1 332 ? 6.945 -3.391 -12.427 1.00 98.75 332 VAL A C 1
ATOM 2570 O O . VAL A 1 332 ? 6.537 -4.053 -13.383 1.00 98.75 332 VAL A O 1
ATOM 2573 N N . HIS A 1 333 ? 6.596 -3.631 -11.169 1.00 98.69 333 HIS A N 1
ATOM 2574 C CA . HIS A 1 333 ? 5.812 -4.778 -10.744 1.00 98.69 333 HIS A CA 1
ATOM 2575 C C . HIS A 1 333 ? 4.406 -4.342 -10.352 1.00 98.69 333 HIS A C 1
ATOM 2577 O O . HIS A 1 333 ? 4.227 -3.371 -9.614 1.00 98.69 333 HIS A O 1
ATOM 2583 N N . PHE A 1 334 ? 3.405 -5.085 -10.808 1.00 98.56 334 PHE A N 1
ATOM 2584 C CA . PHE A 1 334 ? 1.997 -4.851 -10.508 1.00 98.56 334 PHE A CA 1
ATOM 2585 C C . PHE A 1 334 ? 1.353 -6.139 -10.004 1.00 98.56 334 PHE A C 1
ATOM 2587 O O . PHE A 1 334 ? 1.626 -7.197 -10.572 1.00 98.56 334 PHE A O 1
ATOM 2594 N N . PRO A 1 335 ? 0.474 -6.101 -8.985 1.00 97.19 335 PRO A N 1
ATOM 2595 C CA . PRO A 1 335 ? -0.245 -7.299 -8.587 1.00 97.19 335 PRO A CA 1
ATOM 2596 C C . PRO A 1 335 ? -1.167 -7.742 -9.721 1.00 97.19 335 PRO A C 1
ATOM 2598 O O . PRO A 1 335 ? -1.775 -6.912 -10.402 1.00 97.19 335 PRO A O 1
ATOM 2601 N N . ARG A 1 336 ? -1.329 -9.057 -9.893 1.00 94.69 336 ARG A N 1
ATOM 2602 C CA . ARG A 1 336 ? -2.212 -9.606 -10.931 1.00 94.69 336 ARG A CA 1
ATOM 2603 C C . ARG A 1 336 ? -3.671 -9.195 -10.716 1.00 94.69 336 ARG A C 1
ATOM 2605 O O . ARG A 1 336 ? -4.375 -8.850 -11.661 1.00 94.69 336 ARG A O 1
ATOM 2612 N N . ILE A 1 337 ? -4.132 -9.210 -9.467 1.00 95.06 337 ILE A N 1
ATOM 2613 C CA . ILE A 1 337 ? -5.520 -8.897 -9.112 1.00 95.06 337 ILE A CA 1
ATOM 2614 C C . ILE A 1 337 ? -5.737 -7.378 -9.071 1.00 95.06 337 ILE A C 1
ATOM 2616 O O . ILE A 1 337 ? -5.051 -6.655 -8.345 1.00 95.06 337 ILE A O 1
ATOM 2620 N N . GLY A 1 338 ? -6.772 -6.894 -9.761 1.00 94.50 338 GLY A N 1
ATOM 2621 C CA . GLY A 1 338 ? -7.144 -5.473 -9.801 1.00 94.50 338 GLY A CA 1
ATOM 2622 C C . GLY A 1 338 ? -6.384 -4.657 -10.849 1.00 94.50 338 GLY A C 1
ATOM 2623 O O . GLY A 1 338 ? -6.540 -3.435 -10.902 1.00 94.50 338 GLY A O 1
ATOM 2624 N N . PHE A 1 339 ? -5.596 -5.327 -11.692 1.00 96.31 339 PHE A N 1
ATOM 2625 C CA . PHE A 1 339 ? -4.944 -4.745 -12.854 1.00 96.31 339 PHE A CA 1
ATOM 2626 C C . PHE A 1 339 ? -5.308 -5.518 -14.113 1.00 96.31 339 PHE A C 1
ATOM 2628 O O . PHE A 1 339 ? -5.458 -6.737 -14.121 1.00 96.31 339 PHE A O 1
ATOM 2635 N N . ARG A 1 340 ? -5.425 -4.772 -15.201 1.00 94.06 340 ARG A N 1
ATOM 2636 C CA . ARG A 1 340 ? -5.634 -5.275 -16.545 1.00 94.06 340 ARG A CA 1
ATOM 2637 C C . ARG A 1 340 ? -4.343 -5.154 -17.325 1.00 94.06 340 ARG A C 1
ATOM 2639 O O . ARG A 1 340 ? -3.741 -4.082 -17.345 1.00 94.06 340 ARG A O 1
ATOM 2646 N N . VAL A 1 341 ? -3.985 -6.226 -18.021 1.00 94.44 341 VAL A N 1
ATOM 2647 C CA . VAL A 1 341 ? -2.875 -6.234 -18.974 1.00 94.44 341 VAL A CA 1
ATOM 2648 C C . VAL A 1 341 ? -3.431 -6.263 -20.391 1.00 94.44 341 VAL A C 1
ATOM 2650 O O . VAL A 1 341 ? -4.315 -7.063 -20.705 1.00 94.44 341 VAL A O 1
ATOM 2653 N N . VAL A 1 342 ? -2.930 -5.375 -21.244 1.00 91.75 342 VAL A N 1
ATOM 2654 C CA . VAL A 1 342 ? -3.284 -5.280 -22.662 1.00 91.75 342 VAL A CA 1
ATOM 2655 C C . VAL A 1 342 ? -2.029 -5.525 -23.495 1.00 91.75 342 VAL A C 1
ATOM 2657 O O . VAL A 1 342 ? -1.014 -4.865 -23.289 1.00 91.75 342 VAL A O 1
ATOM 2660 N N . LYS A 1 343 ? -2.093 -6.476 -24.431 1.00 90.25 343 LYS A N 1
ATOM 2661 C CA . LYS A 1 343 ? -1.006 -6.767 -25.381 1.00 90.25 343 LYS A CA 1
ATOM 2662 C C . LYS A 1 343 ? -0.920 -5.661 -26.440 1.00 90.25 343 LYS A C 1
ATOM 2664 O O . LYS A 1 343 ? -1.964 -5.183 -26.875 1.00 90.25 343 LYS A O 1
ATOM 2669 N N . GLY A 1 344 ? 0.286 -5.300 -26.882 1.00 77.81 344 GLY A N 1
ATOM 2670 C CA . GLY A 1 344 ? 0.509 -4.328 -27.965 1.00 77.81 344 GLY A CA 1
ATOM 2671 C C . GLY A 1 344 ? 0.833 -2.897 -27.511 1.00 77.81 344 GLY A C 1
ATOM 2672 O O . GLY A 1 344 ? 0.712 -1.966 -28.302 1.00 77.81 344 GLY A O 1
ATOM 2673 N N . GLY A 1 345 ? 1.235 -2.699 -26.251 1.00 72.44 345 GLY A N 1
ATOM 2674 C CA . GLY A 1 345 ? 1.771 -1.420 -25.763 1.00 72.44 345 GLY A CA 1
ATOM 2675 C C . GLY A 1 345 ? 0.828 -0.208 -25.889 1.00 72.44 345 GLY A C 1
ATOM 2676 O O . GLY A 1 345 ? -0.350 -0.291 -25.542 1.00 72.44 345 GLY A O 1
ATOM 2677 N N . LYS A 1 346 ? 1.371 0.943 -26.329 1.00 58.62 346 LYS A N 1
ATOM 2678 C CA . LYS A 1 346 ? 0.674 2.251 -26.399 1.00 58.62 346 LYS A CA 1
ATOM 2679 C C . LYS A 1 346 ? -0.453 2.302 -27.439 1.00 58.62 346 LYS A C 1
ATOM 2681 O O . LYS A 1 346 ? -1.416 3.037 -27.235 1.00 58.62 346 LYS A O 1
ATOM 2686 N N . ASP A 1 347 ? -0.342 1.522 -28.513 1.00 51.69 347 ASP A N 1
ATOM 2687 C CA . ASP A 1 347 ? -1.288 1.530 -29.640 1.00 51.69 347 ASP A CA 1
ATOM 2688 C C . ASP A 1 347 ? -2.460 0.563 -29.436 1.00 51.69 347 ASP A C 1
ATOM 2690 O O . ASP A 1 347 ? -3.464 0.590 -30.159 1.00 51.69 347 ASP A O 1
ATOM 2694 N N . ALA A 1 348 ? -2.370 -0.280 -28.407 1.00 60.06 348 ALA A N 1
ATOM 2695 C CA . ALA A 1 348 ? -3.456 -1.149 -28.025 1.00 60.06 348 ALA A CA 1
ATOM 2696 C C . ALA A 1 348 ? -4.597 -0.315 -27.439 1.00 60.06 348 ALA A C 1
ATOM 2698 O O . ALA A 1 348 ? -4.543 0.169 -26.306 1.00 60.06 348 ALA A O 1
ATOM 2699 N N . LYS A 1 349 ? -5.680 -0.161 -28.211 1.00 53.28 349 LYS A N 1
ATOM 2700 C CA . LYS A 1 349 ? -6.920 0.416 -27.690 1.00 53.28 349 LYS A CA 1
ATOM 2701 C C . LYS A 1 349 ? -7.300 -0.367 -26.437 1.00 53.28 349 LYS A C 1
ATOM 2703 O O . LYS A 1 349 ? -7.529 -1.576 -26.516 1.00 53.28 349 LYS A O 1
ATOM 2708 N N . LEU A 1 350 ? -7.434 0.332 -25.308 1.00 54.66 350 LEU A N 1
ATOM 2709 C CA . LEU A 1 350 ? -8.205 -0.144 -24.165 1.00 54.66 350 LEU A CA 1
ATOM 2710 C C . LEU A 1 350 ? -9.634 -0.359 -24.672 1.00 54.66 350 LEU A C 1
ATOM 2712 O O . LEU A 1 350 ? -10.486 0.521 -24.558 1.00 54.66 350 LEU A O 1
ATOM 2716 N N . LYS A 1 351 ? -9.903 -1.508 -25.304 1.00 47.19 351 LYS A N 1
ATOM 2717 C CA . LYS A 1 351 ? -11.267 -1.941 -25.574 1.00 47.19 351 LYS A CA 1
ATOM 2718 C C . LYS A 1 351 ? -11.891 -2.011 -24.196 1.00 47.19 351 LYS A C 1
ATOM 2720 O O . LYS A 1 351 ? -11.494 -2.841 -23.379 1.00 47.19 351 LYS A O 1
ATOM 2725 N N . ALA A 1 352 ? -12.780 -1.066 -23.907 1.00 41.72 352 ALA A N 1
ATOM 2726 C CA . ALA A 1 352 ? -13.510 -1.043 -22.663 1.00 41.72 352 ALA A CA 1
ATOM 2727 C C . ALA A 1 352 ? -14.288 -2.354 -22.598 1.00 41.72 352 ALA A C 1
ATOM 2729 O O . ALA A 1 352 ? -15.367 -2.474 -23.173 1.00 41.72 352 ALA A O 1
ATOM 2730 N N . PHE A 1 353 ? -13.736 -3.353 -21.916 1.00 40.50 353 PHE A N 1
ATOM 2731 C CA . PHE A 1 353 ? -14.516 -4.490 -21.480 1.00 40.50 353 PHE A CA 1
ATOM 2732 C C . PHE A 1 353 ? -15.382 -3.942 -20.349 1.00 40.50 353 PHE A C 1
ATOM 2734 O O . PHE A 1 353 ? -15.044 -4.020 -19.170 1.00 40.50 353 PHE A O 1
ATOM 2741 N N . ARG A 1 354 ? -16.480 -3.273 -20.719 1.00 39.78 354 ARG A N 1
ATOM 2742 C CA . ARG A 1 354 ? -17.632 -3.222 -19.836 1.00 39.78 354 ARG A CA 1
ATOM 2743 C C . ARG A 1 354 ? -17.989 -4.688 -19.660 1.00 39.78 354 ARG A C 1
ATOM 2745 O O . ARG A 1 354 ? -18.444 -5.308 -20.617 1.00 39.78 354 ARG A O 1
ATOM 2752 N N . LEU A 1 355 ? -17.766 -5.238 -18.463 1.00 33.72 355 LEU A N 1
ATOM 2753 C CA . LEU A 1 355 ? -18.601 -6.353 -18.035 1.00 33.72 355 LEU A CA 1
ATOM 2754 C C . LEU A 1 355 ? -20.026 -5.938 -18.413 1.00 33.72 355 LEU A C 1
ATOM 2756 O O . LEU A 1 355 ? -20.397 -4.796 -18.089 1.00 33.72 355 LEU A O 1
ATOM 2760 N N . PRO A 1 356 ? -20.781 -6.761 -19.164 1.00 31.20 356 PRO A N 1
ATOM 2761 C CA . PRO A 1 356 ? -22.195 -6.500 -19.340 1.00 31.20 356 PRO A CA 1
ATOM 2762 C C . PRO A 1 356 ? -22.711 -6.167 -17.949 1.00 31.20 356 PRO A C 1
ATOM 2764 O O . PRO A 1 356 ? -22.448 -6.920 -17.006 1.00 31.20 356 PRO A O 1
ATOM 2767 N N . ARG A 1 357 ? -23.339 -4.996 -17.768 1.00 32.00 357 ARG A N 1
ATOM 2768 C CA . ARG A 1 357 ? -24.128 -4.825 -16.551 1.00 32.00 357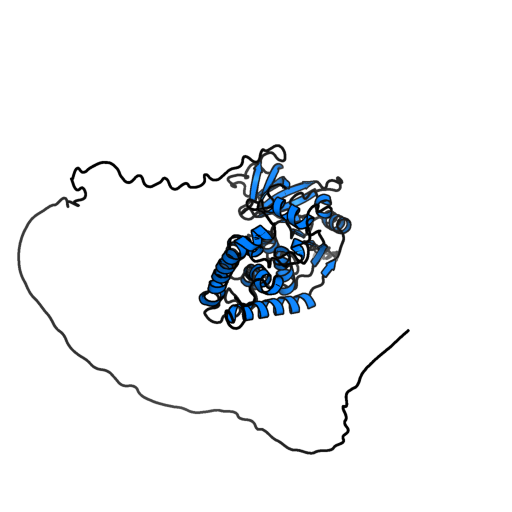 ARG A CA 1
ATOM 2769 C C . ARG A 1 357 ? -25.022 -6.049 -16.556 1.00 32.00 357 ARG A C 1
ATOM 2771 O O . ARG A 1 357 ? -25.716 -6.258 -17.549 1.00 32.00 357 ARG A O 1
ATOM 2778 N N . TYR A 1 358 ? -24.928 -6.879 -15.526 1.00 32.72 358 TYR A N 1
ATOM 2779 C CA . TYR A 1 358 ? -25.944 -7.881 -15.300 1.00 32.72 358 TYR A CA 1
ATOM 2780 C C . TYR A 1 358 ? -27.225 -7.078 -15.084 1.00 32.72 358 TYR A C 1
ATOM 2782 O O . TYR A 1 358 ? -27.483 -6.576 -13.996 1.00 32.72 358 TYR A O 1
ATOM 2790 N N . THR A 1 359 ? -27.947 -6.806 -16.165 1.00 32.00 359 THR A N 1
ATOM 2791 C CA . THR A 1 359 ? -29.371 -6.555 -16.120 1.00 32.00 359 THR A CA 1
ATOM 2792 C C . THR A 1 359 ? -29.927 -7.916 -15.762 1.00 32.00 359 THR A C 1
ATOM 2794 O O . THR A 1 359 ? -29.805 -8.823 -16.592 1.00 32.00 359 THR A O 1
ATOM 2797 N N . PRO A 1 360 ? -30.470 -8.112 -14.548 1.00 34.59 360 PRO A N 1
ATOM 2798 C CA . PRO A 1 360 ? -31.324 -9.262 -14.341 1.00 34.59 360 PRO A CA 1
ATOM 2799 C C . PRO A 1 360 ? -32.343 -9.181 -15.473 1.00 34.59 360 PRO A C 1
ATOM 2801 O O . PRO A 1 360 ? -32.999 -8.146 -15.623 1.00 34.59 360 PRO A O 1
ATOM 2804 N N . ALA A 1 361 ? -32.406 -10.199 -16.331 1.00 35.56 361 ALA A N 1
ATOM 2805 C CA . ALA A 1 361 ? -33.573 -10.337 -17.179 1.00 35.56 361 ALA A CA 1
ATOM 2806 C C . ALA A 1 361 ? -34.761 -10.260 -16.217 1.00 35.56 361 ALA A C 1
ATOM 2808 O O . ALA A 1 361 ? -34.795 -10.999 -15.228 1.00 35.56 361 ALA A O 1
ATOM 2809 N N . ALA A 1 362 ? -35.646 -9.281 -16.421 1.00 31.62 362 ALA A N 1
ATOM 2810 C CA . ALA A 1 362 ? -36.872 -9.207 -15.649 1.00 31.62 362 ALA A CA 1
ATOM 2811 C C . ALA A 1 362 ? -37.506 -10.606 -15.701 1.00 31.62 362 ALA A C 1
ATOM 2813 O O . ALA A 1 362 ? -37.565 -11.179 -16.794 1.00 31.62 362 ALA A O 1
ATOM 2814 N N . PRO A 1 363 ? -37.918 -11.196 -14.566 1.00 36.56 363 PRO A N 1
ATOM 2815 C CA . PRO A 1 363 ? -38.660 -12.439 -14.617 1.00 36.56 363 PRO A CA 1
ATOM 2816 C C . PRO A 1 363 ? -39.886 -12.173 -15.488 1.00 36.56 363 PRO A C 1
ATOM 2818 O O . PRO A 1 363 ? -40.716 -11.332 -15.146 1.00 36.56 363 PRO A O 1
ATOM 2821 N N . ALA A 1 364 ? -39.972 -12.835 -16.639 1.00 39.72 364 ALA A N 1
ATOM 2822 C CA . ALA A 1 364 ? -41.170 -12.821 -17.456 1.00 39.72 364 ALA A CA 1
ATOM 2823 C C . ALA A 1 364 ? -42.245 -13.640 -16.724 1.00 39.72 364 ALA A C 1
ATOM 2825 O O . ALA A 1 364 ? -42.414 -14.831 -16.949 1.00 39.72 364 ALA A O 1
ATOM 2826 N N . PHE A 1 365 ? -42.932 -12.985 -15.797 1.00 33.56 365 PHE A N 1
ATOM 2827 C CA . PHE A 1 365 ? -44.200 -13.389 -15.201 1.00 33.56 365 PHE A CA 1
ATOM 2828 C C . PHE A 1 365 ? -45.049 -12.111 -15.231 1.00 33.56 365 PHE A C 1
ATOM 2830 O O . PHE A 1 365 ? -44.604 -11.089 -14.729 1.00 33.56 365 PHE A O 1
ATOM 2837 N N . LEU A 1 366 ? -46.236 -11.999 -15.812 1.00 35.00 366 LEU A N 1
ATOM 2838 C CA . LEU A 1 366 ? -47.238 -12.924 -16.323 1.00 35.00 366 LEU A CA 1
ATOM 2839 C C . LEU A 1 366 ? -48.095 -12.111 -17.304 1.00 35.00 366 LEU A C 1
ATOM 2841 O O . LEU A 1 366 ? -48.450 -10.983 -16.984 1.00 35.00 366 LEU A O 1
ATOM 2845 N N . THR A 1 367 ? -48.503 -12.687 -18.428 1.00 33.59 367 THR A N 1
ATOM 2846 C CA . THR A 1 367 ? -49.860 -12.511 -18.976 1.00 33.59 367 THR A CA 1
ATOM 2847 C C . THR A 1 367 ? -50.080 -13.609 -20.003 1.00 33.59 367 THR A C 1
ATOM 2849 O O . THR A 1 367 ? -50.010 -13.387 -21.201 1.00 33.59 367 THR A O 1
ATOM 2852 N N . GLU A 1 368 ? -50.366 -14.818 -19.533 1.00 33.84 368 GLU A N 1
ATOM 2853 C CA . GLU A 1 368 ? -51.281 -15.652 -20.297 1.00 33.84 368 GLU A CA 1
ATOM 2854 C C . GLU A 1 368 ? -52.121 -16.513 -19.366 1.00 33.84 368 GLU A C 1
ATOM 2856 O O . GLU A 1 368 ? -51.685 -17.052 -18.349 1.00 33.84 368 GLU A O 1
ATOM 2861 N N . SER A 1 369 ? -53.402 -16.479 -19.684 1.00 34.53 369 SER A N 1
ATOM 2862 C CA . SER A 1 369 ? -54.528 -16.999 -18.945 1.00 34.53 369 SER A CA 1
ATOM 2863 C C . SER A 1 369 ? -54.469 -18.510 -18.758 1.00 34.53 369 SER A C 1
ATOM 2865 O O . SER A 1 369 ? -54.193 -19.250 -19.696 1.00 34.53 369 SER A O 1
ATOM 2867 N N . ARG A 1 370 ? -54.855 -18.936 -17.549 1.00 36.03 370 ARG A N 1
ATOM 2868 C CA . ARG A 1 370 ? -55.488 -20.218 -17.198 1.00 36.03 370 ARG A CA 1
ATOM 2869 C C . ARG A 1 370 ? -55.651 -21.215 -18.358 1.00 36.03 370 ARG A C 1
ATOM 2871 O O . ARG A 1 370 ? -56.623 -21.116 -19.101 1.00 36.03 370 ARG A O 1
ATOM 2878 N N . LYS A 1 371 ? -54.852 -22.282 -18.342 1.00 32.50 371 LYS A N 1
ATOM 2879 C CA . LYS A 1 371 ? -55.370 -23.654 -18.433 1.00 32.50 371 LYS A CA 1
ATOM 2880 C C . LYS A 1 371 ? -54.615 -24.532 -17.442 1.00 32.50 371 LYS A C 1
ATOM 2882 O O . LYS A 1 371 ? -53.393 -24.583 -17.414 1.00 32.50 371 LYS A O 1
ATOM 2887 N N . THR A 1 372 ? -55.398 -25.121 -16.558 1.00 38.06 372 THR A N 1
ATOM 2888 C CA . THR A 1 372 ? -55.035 -26.114 -15.558 1.00 38.06 372 THR A CA 1
ATOM 2889 C C . THR A 1 372 ? -54.500 -27.375 -16.224 1.00 38.06 372 THR A C 1
ATOM 2891 O O . THR A 1 372 ? -55.193 -27.901 -17.085 1.00 38.06 372 THR A O 1
ATOM 2894 N N . GLU A 1 373 ? -53.347 -27.881 -15.780 1.00 32.19 373 GLU A N 1
ATOM 2895 C CA . GLU A 1 373 ? -53.142 -29.303 -15.457 1.00 32.19 373 GLU A CA 1
ATOM 2896 C C . GLU A 1 373 ? -51.793 -29.517 -14.728 1.00 32.19 373 GLU A C 1
ATOM 2898 O O . GLU A 1 373 ? -50.803 -28.871 -15.081 1.00 32.19 373 GLU A O 1
ATOM 2903 N N . PRO A 1 374 ? -51.731 -30.354 -13.672 1.00 35.34 374 PRO A N 1
ATOM 2904 C CA . PRO A 1 374 ? -50.575 -30.425 -12.784 1.00 35.34 374 PRO A CA 1
ATOM 2905 C C . PRO A 1 374 ? -49.599 -31.536 -13.193 1.00 35.34 374 PRO A C 1
ATOM 2907 O O . PRO A 1 374 ? -49.953 -32.712 -13.205 1.00 35.34 374 PRO A O 1
ATOM 2910 N N . TRP A 1 375 ? -48.333 -31.181 -13.417 1.00 28.06 375 TRP A N 1
ATOM 2911 C CA . TRP A 1 375 ? -47.236 -32.143 -13.546 1.00 28.06 375 TRP A CA 1
ATOM 2912 C C . TRP A 1 375 ? -46.248 -31.975 -12.390 1.00 28.06 375 TRP A C 1
ATOM 2914 O O . TRP A 1 375 ? -45.469 -31.032 -12.374 1.00 28.06 375 TRP A O 1
ATOM 2924 N N . PHE A 1 376 ? -46.338 -32.869 -11.400 1.00 31.42 376 PHE A N 1
ATOM 2925 C CA . PHE A 1 376 ? -45.241 -33.741 -10.946 1.00 31.42 376 PHE A CA 1
ATOM 2926 C C . PHE A 1 376 ? -45.776 -34.736 -9.900 1.00 31.42 376 PHE A C 1
ATOM 2928 O O . PHE A 1 376 ? -45.636 -34.571 -8.689 1.00 31.42 376 PHE A O 1
ATOM 2935 N N . SER A 1 377 ? -46.399 -35.807 -10.396 1.00 30.12 377 SER A N 1
ATOM 2936 C CA . SER A 1 377 ? -46.572 -37.059 -9.665 1.00 30.12 377 SER A CA 1
ATOM 2937 C C . SER A 1 377 ? -45.304 -37.900 -9.820 1.00 30.12 377 SER A C 1
ATOM 2939 O O . SER A 1 377 ? -44.984 -38.344 -10.922 1.00 30.12 377 SER A O 1
ATOM 2941 N N . TRP A 1 378 ? -44.602 -38.173 -8.724 1.00 30.81 378 TRP A N 1
ATOM 2942 C CA . TRP A 1 378 ? -43.642 -39.274 -8.683 1.00 30.81 378 TRP A CA 1
ATOM 2943 C C . TRP A 1 378 ? -44.417 -40.593 -8.611 1.00 30.81 378 TRP A C 1
ATOM 2945 O O . TRP A 1 378 ? -44.846 -41.020 -7.538 1.00 30.81 378 TRP A O 1
ATOM 2955 N N . GLN A 1 379 ? -44.622 -41.239 -9.761 1.00 32.78 379 GLN A N 1
ATOM 2956 C CA . GLN A 1 379 ? -45.036 -42.637 -9.799 1.00 32.78 379 GLN A CA 1
ATOM 2957 C C . GLN A 1 379 ? -43.811 -43.544 -9.681 1.00 32.78 379 GLN A C 1
ATOM 2959 O O . GLN A 1 379 ? -42.908 -43.546 -10.513 1.00 32.78 379 GLN A O 1
ATOM 2964 N N . ARG A 1 380 ? -43.832 -44.335 -8.606 1.00 31.33 380 ARG A N 1
ATOM 2965 C CA . ARG A 1 380 ? -43.096 -45.586 -8.450 1.00 31.33 380 ARG A CA 1
ATOM 2966 C C . ARG A 1 380 ? -43.476 -46.536 -9.587 1.00 31.33 380 ARG A C 1
ATOM 2968 O O . ARG A 1 380 ? -44.648 -46.877 -9.718 1.00 31.33 380 ARG A O 1
ATOM 2975 N N . ALA A 1 381 ? -42.487 -47.015 -10.335 1.00 32.41 381 ALA A N 1
ATOM 2976 C CA . ALA A 1 381 ? -42.608 -48.271 -11.062 1.00 32.41 381 ALA A CA 1
ATOM 2977 C C . ALA A 1 381 ? -42.425 -49.423 -10.063 1.00 32.41 381 ALA A C 1
ATOM 2979 O O . ALA A 1 381 ? -41.510 -49.403 -9.238 1.00 32.41 381 ALA A O 1
ATOM 2980 N N . GLY A 1 382 ? -43.367 -50.362 -10.084 1.00 29.19 382 GLY A N 1
ATOM 2981 C CA . GLY A 1 382 ? -43.495 -51.434 -9.111 1.00 29.19 382 GLY A CA 1
ATOM 2982 C C . GLY A 1 382 ? -42.915 -52.775 -9.551 1.00 29.19 382 GLY A C 1
ATOM 2983 O O . GLY A 1 382 ? -42.409 -52.949 -10.654 1.00 29.19 382 GLY A O 1
ATOM 2984 N N . GLY A 1 383 ? -43.080 -53.724 -8.636 1.00 26.55 383 GLY A N 1
ATOM 2985 C CA . GLY A 1 383 ? -42.835 -55.157 -8.759 1.00 26.55 383 GLY A CA 1
ATOM 2986 C C . GLY A 1 383 ? -42.472 -55.669 -7.365 1.00 26.55 383 GLY A C 1
ATOM 2987 O O . GLY A 1 383 ? -41.547 -55.157 -6.757 1.00 26.55 383 GLY A O 1
ATOM 2988 N N . GLY A 1 384 ? -43.158 -56.595 -6.711 1.00 26.97 384 GLY A N 1
ATOM 2989 C CA . GLY A 1 384 ? -44.361 -57.357 -6.989 1.00 26.97 384 GLY A CA 1
ATOM 2990 C C . GLY A 1 384 ? -44.522 -58.349 -5.826 1.00 26.97 384 GLY A C 1
ATOM 2991 O O . GLY A 1 384 ? -43.540 -58.895 -5.346 1.00 26.97 384 GLY A O 1
ATOM 2992 N N . HIS A 1 385 ? -45.767 -58.570 -5.406 1.00 29.12 385 HIS A N 1
ATOM 2993 C CA . HIS A 1 385 ? -46.279 -59.747 -4.689 1.00 29.12 385 HIS A CA 1
ATOM 2994 C C . HIS A 1 385 ? -45.949 -60.069 -3.206 1.00 29.12 385 HIS A C 1
ATOM 2996 O O . HIS A 1 385 ? -44.867 -60.500 -2.842 1.00 29.12 385 HIS A O 1
ATOM 3002 N N . ARG A 1 386 ? -47.072 -60.097 -2.457 1.00 27.94 386 ARG A N 1
ATOM 3003 C CA . ARG A 1 386 ? -47.595 -61.155 -1.556 1.00 27.94 386 ARG A CA 1
ATOM 3004 C C . ARG A 1 386 ? -47.114 -61.235 -0.090 1.00 27.94 386 ARG A C 1
ATOM 3006 O O . ARG A 1 386 ? -46.084 -61.806 0.213 1.00 27.94 386 ARG A O 1
ATOM 3013 N N . ALA A 1 387 ? -48.065 -60.842 0.771 1.00 27.47 387 ALA A N 1
ATOM 3014 C CA . ALA A 1 387 ? -48.720 -61.637 1.828 1.00 27.47 387 ALA A CA 1
ATOM 3015 C C . ALA A 1 387 ? -48.012 -61.953 3.168 1.00 27.47 387 ALA A C 1
ATOM 3017 O O . ALA A 1 387 ? -46.829 -62.249 3.221 1.00 27.47 387 ALA A O 1
ATOM 3018 N N . ALA A 1 388 ? -48.873 -62.017 4.204 1.00 27.80 388 ALA A N 1
ATOM 3019 C CA . ALA A 1 388 ? -48.714 -62.591 5.553 1.00 27.80 388 ALA A CA 1
ATOM 3020 C C . ALA A 1 388 ? -47.931 -61.723 6.571 1.00 27.80 388 ALA A C 1
ATOM 3022 O O . ALA A 1 388 ? -46.741 -61.498 6.433 1.00 27.80 388 ALA A O 1
ATOM 3023 N N . SER 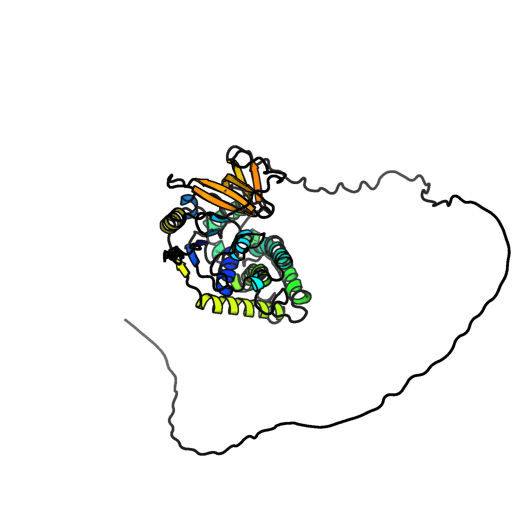A 1 389 ? -48.579 -61.024 7.514 1.00 26.97 389 SER A N 1
ATOM 3024 C CA . SER A 1 389 ? -49.280 -61.464 8.743 1.00 26.97 389 SER A CA 1
ATOM 3025 C C . SER A 1 389 ? -48.378 -61.557 9.982 1.00 26.97 389 SER A C 1
ATOM 3027 O O . SER A 1 389 ? -47.350 -62.227 9.951 1.00 26.97 389 SER A O 1
ATOM 3029 N N . SER A 1 390 ? -48.901 -61.031 11.101 1.00 27.94 390 SER A N 1
ATOM 3030 C CA . SER A 1 390 ? -48.452 -61.218 12.496 1.00 27.94 390 SER A CA 1
ATOM 3031 C C . SER A 1 390 ? -47.161 -60.479 12.878 1.00 27.94 390 SER A C 1
ATOM 3033 O O . SER A 1 390 ? -46.315 -60.233 12.038 1.00 27.94 390 SER A O 1
ATOM 3035 N N . SER A 1 391 ? -46.851 -60.142 14.125 1.00 27.53 391 SER A N 1
ATOM 3036 C CA . SER A 1 391 ? -47.546 -59.853 15.387 1.00 27.53 391 SER A CA 1
ATOM 3037 C C . SER A 1 391 ? -46.415 -59.567 16.399 1.00 27.53 391 SER A C 1
ATOM 3039 O O . SER A 1 391 ? -45.284 -59.983 16.163 1.00 27.53 391 SER A O 1
ATOM 3041 N N . ARG A 1 392 ? -46.745 -58.963 17.550 1.00 28.31 392 ARG A N 1
ATOM 3042 C CA . ARG A 1 392 ? -45.898 -58.755 18.755 1.00 28.31 392 ARG A CA 1
ATOM 3043 C C . ARG A 1 392 ? -44.898 -57.594 18.643 1.00 28.31 392 ARG A C 1
ATOM 3045 O O . ARG A 1 392 ? -43.940 -57.643 17.893 1.00 28.31 392 ARG A O 1
ATOM 3052 N N . ALA A 1 393 ? -45.132 -56.450 19.287 1.00 28.47 393 ALA A N 1
ATOM 3053 C CA . ALA A 1 393 ? -45.127 -56.214 20.737 1.00 28.47 393 ALA A CA 1
ATOM 3054 C C . ALA A 1 393 ? -43.852 -56.740 21.413 1.00 28.47 393 ALA A C 1
ATOM 3056 O O . ALA A 1 393 ? -43.694 -57.949 21.521 1.00 28.47 393 ALA A O 1
ATOM 3057 N N . HIS A 1 394 ? -43.019 -55.847 21.952 1.00 29.48 394 HIS A N 1
ATOM 3058 C CA . HIS A 1 394 ? -42.756 -55.793 23.393 1.00 29.48 394 HIS A CA 1
ATOM 3059 C C . HIS A 1 394 ? -42.153 -54.439 23.779 1.00 29.48 394 HIS A C 1
ATOM 3061 O O . HIS A 1 394 ? -41.113 -54.000 23.305 1.00 29.48 394 HIS A O 1
ATOM 3067 N N . ASN A 1 395 ? -42.905 -53.790 24.652 1.00 29.86 395 ASN A N 1
ATOM 3068 C CA . ASN A 1 395 ? -42.611 -52.593 25.408 1.00 29.86 395 ASN A CA 1
ATOM 3069 C C . ASN A 1 395 ? -41.819 -53.028 26.654 1.00 29.86 395 ASN A C 1
ATOM 3071 O O . ASN A 1 395 ? -42.220 -54.017 27.269 1.00 29.86 395 ASN A O 1
ATOM 3075 N N . ARG A 1 396 ? -40.780 -52.302 27.087 1.00 28.67 396 ARG A N 1
ATOM 3076 C CA . ARG A 1 396 ? -40.436 -52.227 28.521 1.00 28.67 396 ARG A CA 1
ATOM 3077 C C . ARG A 1 396 ? -39.610 -50.983 28.852 1.00 28.67 396 ARG A C 1
ATOM 3079 O O . ARG A 1 396 ? -38.531 -50.754 28.322 1.00 28.67 396 ARG A O 1
ATOM 3086 N N . LYS A 1 397 ? -40.217 -50.195 29.738 1.00 28.77 397 LYS A N 1
ATOM 3087 C CA . LYS A 1 397 ? -39.741 -49.003 30.443 1.00 28.77 397 LYS A CA 1
ATOM 3088 C C . LYS A 1 397 ? -38.933 -49.374 31.703 1.00 28.77 397 LYS A C 1
ATOM 3090 O O . LYS A 1 397 ? -39.018 -50.514 32.153 1.00 28.77 397 LYS A O 1
ATOM 3095 N N . PHE A 1 398 ? -38.393 -48.307 32.319 1.00 28.48 398 PHE A N 1
ATOM 3096 C CA . PHE A 1 398 ? -38.012 -48.092 33.735 1.00 28.48 398 PHE A CA 1
ATOM 3097 C C . PHE A 1 398 ? -36.564 -48.488 34.100 1.00 28.48 398 PHE A C 1
ATOM 3099 O O . PHE A 1 398 ? -36.081 -49.494 33.609 1.00 28.48 398 PHE A O 1
ATOM 3106 N N . THR A 1 399 ? -35.773 -47.744 34.895 1.00 28.19 399 THR A N 1
ATOM 3107 C CA . THR A 1 399 ? -36.044 -46.717 35.933 1.00 28.19 399 THR A CA 1
ATOM 3108 C C . THR A 1 399 ? -34.772 -45.902 36.273 1.00 28.19 399 THR A C 1
ATOM 3110 O O . THR A 1 399 ? -33.658 -46.317 35.977 1.00 28.19 399 THR A O 1
ATOM 3113 N N . SER A 1 400 ? -35.007 -44.767 36.943 1.00 27.83 400 SER A N 1
ATOM 3114 C CA . SER A 1 400 ? -34.164 -43.864 37.760 1.00 27.83 400 SER A CA 1
ATOM 3115 C C . SER A 1 400 ? -32.945 -44.417 38.525 1.00 27.83 400 SER A C 1
ATOM 3117 O O . SER A 1 400 ? -33.062 -45.490 39.103 1.00 27.83 400 SER A O 1
ATOM 3119 N N . SER A 1 401 ? -31.896 -43.584 38.698 1.00 26.36 401 SER A N 1
ATOM 3120 C CA . SER A 1 401 ? -31.454 -42.968 39.988 1.00 26.36 401 SER A CA 1
ATOM 3121 C C . SER A 1 401 ? -29.959 -42.560 40.002 1.00 26.36 401 SER A C 1
ATOM 3123 O O . SER A 1 401 ? -29.098 -43.379 39.700 1.00 26.36 401 SER A O 1
ATOM 3125 N N . SER A 1 402 ? -29.652 -41.321 40.411 1.00 27.42 402 SER A N 1
ATOM 3126 C CA . SER A 1 402 ? -28.324 -40.830 40.876 1.00 27.42 402 SER A CA 1
ATOM 3127 C C . SER A 1 402 ? -28.071 -41.218 42.358 1.00 27.42 402 SER A C 1
ATOM 3129 O O . SER A 1 402 ? -29.028 -41.670 42.987 1.00 27.42 402 SER A O 1
ATOM 3131 N N . PRO A 1 403 ? -26.982 -40.780 43.046 1.00 50.16 403 PRO A N 1
ATOM 3132 C CA . PRO A 1 403 ? -25.510 -40.874 42.876 1.00 50.16 403 PRO A CA 1
ATOM 3133 C C . PRO A 1 403 ? -24.875 -41.617 44.117 1.00 50.16 403 PRO A C 1
ATOM 3135 O O . PRO A 1 403 ? -25.646 -42.308 44.783 1.00 50.16 403 PRO A O 1
ATOM 3138 N N . PRO A 1 404 ? -23.555 -41.562 44.486 1.00 47.47 404 PRO A N 1
ATOM 3139 C CA . PRO A 1 404 ? -22.887 -40.374 45.075 1.00 47.47 404 PRO A CA 1
ATOM 3140 C C . PRO A 1 404 ? -21.354 -40.226 44.824 1.00 47.47 404 PRO A C 1
ATOM 3142 O O . PRO A 1 404 ? -20.680 -41.075 44.252 1.00 47.47 404 PRO A O 1
ATOM 3145 N N . ASN A 1 405 ? -20.829 -39.090 45.296 1.00 33.91 405 ASN A N 1
ATOM 3146 C CA . ASN A 1 405 ? -19.423 -38.663 45.412 1.00 33.91 405 ASN A CA 1
ATOM 3147 C C . ASN A 1 405 ? -18.701 -39.359 46.600 1.00 33.91 405 ASN A C 1
ATOM 3149 O O . ASN A 1 405 ? -19.392 -39.799 47.522 1.00 33.91 405 ASN A O 1
ATOM 3153 N N . PRO A 1 406 ? -17.350 -39.336 46.685 1.00 42.19 406 PRO A N 1
ATOM 3154 C CA . PRO A 1 406 ? -16.733 -38.880 47.946 1.00 42.19 406 PRO A CA 1
ATOM 3155 C C . PRO A 1 406 ? -15.443 -38.017 47.817 1.00 42.19 406 PRO A C 1
ATOM 3157 O O . PRO A 1 406 ? -14.467 -38.391 47.177 1.00 42.19 406 PRO A O 1
ATOM 3160 N N . THR A 1 407 ? -15.476 -36.851 48.484 1.00 30.84 407 THR A N 1
ATOM 3161 C CA . THR A 1 407 ? -14.546 -36.268 49.506 1.00 30.84 407 THR A CA 1
ATOM 3162 C C . THR A 1 407 ? -13.303 -37.080 49.955 1.00 30.84 407 THR A C 1
ATOM 3164 O O . THR A 1 407 ? -13.450 -38.282 50.120 1.00 30.84 407 THR A O 1
ATOM 3167 N N . THR A 1 408 ? -12.104 -36.594 50.363 1.00 31.06 408 THR A N 1
ATOM 3168 C CA . THR A 1 408 ? -11.356 -35.301 50.506 1.00 31.06 408 THR A CA 1
ATOM 3169 C C . THR A 1 408 ? -9.876 -35.675 50.926 1.00 31.06 408 THR A C 1
ATOM 3171 O O . THR A 1 408 ? -9.497 -36.825 50.735 1.00 31.06 408 THR A O 1
ATOM 3174 N N . PRO A 1 409 ? -9.058 -34.852 51.639 1.00 45.28 409 PRO A N 1
ATOM 3175 C CA . PRO A 1 409 ? -7.988 -33.921 51.208 1.00 45.28 409 PRO A CA 1
ATOM 3176 C C . PRO A 1 409 ? -6.525 -34.337 51.541 1.00 45.28 409 PRO A C 1
ATOM 3178 O O . PRO A 1 409 ? -6.292 -35.096 52.477 1.00 45.28 409 PRO A O 1
ATOM 3181 N N . GLN A 1 410 ? -5.521 -33.629 50.987 1.00 29.45 410 GLN A N 1
ATOM 3182 C CA . GLN A 1 410 ? -4.310 -33.289 51.764 1.00 29.45 410 GLN A CA 1
ATOM 3183 C C . GLN A 1 410 ? -3.647 -31.938 51.397 1.00 29.45 410 GLN A C 1
ATOM 3185 O O . GLN A 1 410 ? -3.424 -31.590 50.244 1.00 29.45 410 GLN A O 1
ATOM 3190 N N . ARG A 1 411 ? -3.372 -31.189 52.476 1.00 29.16 411 ARG A N 1
ATOM 3191 C CA . ARG A 1 411 ? -2.557 -29.969 52.703 1.00 29.16 411 ARG A CA 1
ATOM 3192 C C . ARG A 1 411 ? -1.112 -30.115 52.165 1.00 29.16 411 ARG A C 1
ATOM 3194 O O . ARG A 1 411 ? -0.677 -31.233 51.972 1.00 29.16 411 ARG A O 1
ATOM 3201 N N . ARG A 1 412 ? -0.207 -29.131 52.029 1.00 28.70 412 ARG A N 1
ATOM 3202 C CA . ARG A 1 412 ? -0.009 -27.710 52.412 1.00 28.70 412 ARG A CA 1
ATOM 3203 C C . ARG A 1 412 ? 1.317 -27.300 51.727 1.00 28.70 412 ARG A C 1
ATOM 3205 O O . ARG A 1 412 ? 2.253 -28.088 51.794 1.00 28.70 412 ARG A O 1
ATOM 3212 N N . ARG A 1 413 ? 1.473 -26.052 51.266 1.00 27.17 413 ARG A N 1
ATOM 3213 C CA . ARG A 1 413 ? 2.602 -25.157 51.636 1.00 27.17 413 ARG A CA 1
ATOM 3214 C C . ARG A 1 413 ? 2.441 -23.792 50.962 1.00 27.17 413 ARG A C 1
ATOM 3216 O O . ARG A 1 413 ? 2.763 -23.600 49.800 1.00 27.17 413 ARG A O 1
ATOM 3223 N N . ALA A 1 414 ? 1.954 -22.843 51.754 1.00 30.19 414 ALA A N 1
ATOM 3224 C CA . ALA A 1 414 ? 2.113 -21.419 51.516 1.00 30.19 414 ALA A CA 1
ATOM 3225 C C . ALA A 1 414 ? 3.498 -20.983 52.022 1.00 30.19 414 ALA A C 1
ATOM 3227 O O . ALA A 1 414 ? 3.907 -21.391 53.111 1.00 30.19 414 ALA A O 1
ATOM 3228 N N . ARG A 1 415 ? 4.187 -20.115 51.276 1.00 28.20 415 ARG A N 1
ATOM 3229 C CA . ARG A 1 415 ? 5.238 -19.243 51.813 1.00 28.20 415 ARG A CA 1
ATOM 3230 C C . ARG A 1 415 ? 4.737 -17.801 51.749 1.00 28.20 415 ARG A C 1
ATOM 3232 O O . ARG A 1 415 ? 4.567 -17.246 50.672 1.00 28.20 415 ARG A O 1
ATOM 3239 N N . LYS A 1 416 ? 4.490 -17.232 52.930 1.00 29.84 416 LYS A N 1
ATOM 3240 C CA . LYS A 1 416 ? 4.545 -15.793 53.204 1.00 29.84 416 LYS A CA 1
ATOM 3241 C C . LYS A 1 416 ? 5.970 -15.482 53.679 1.00 29.84 416 LYS A C 1
ATOM 3243 O O . LYS A 1 416 ? 6.475 -16.215 54.525 1.00 29.84 416 LYS A O 1
ATOM 3248 N N . SER A 1 417 ? 6.561 -14.388 53.213 1.00 28.73 417 SER A N 1
ATOM 3249 C CA . SER A 1 417 ? 7.589 -13.636 53.949 1.00 28.73 417 SER A CA 1
ATOM 3250 C C . SER A 1 417 ? 7.228 -12.154 53.825 1.00 28.73 417 SER A C 1
ATOM 3252 O O . SER A 1 417 ? 7.174 -11.621 52.722 1.00 28.73 417 SER A O 1
ATOM 3254 N N . THR A 1 418 ? 6.543 -11.627 54.837 1.00 29.52 418 THR A N 1
ATOM 3255 C CA . THR A 1 418 ? 7.068 -10.683 55.845 1.00 29.52 418 THR A CA 1
ATOM 3256 C C . THR A 1 418 ? 7.327 -9.273 55.317 1.00 29.52 418 THR A C 1
ATOM 3258 O O . THR A 1 418 ? 8.279 -8.991 54.601 1.00 29.52 418 THR A O 1
ATOM 3261 N N . ARG A 1 419 ? 6.431 -8.391 55.763 1.00 27.28 419 ARG A N 1
ATOM 3262 C CA . ARG A 1 419 ? 6.564 -6.943 55.880 1.00 27.28 419 ARG A CA 1
ATOM 3263 C C . ARG A 1 419 ? 7.423 -6.669 57.123 1.00 27.28 419 ARG A C 1
ATOM 3265 O O . ARG A 1 419 ? 7.158 -7.277 58.157 1.00 27.28 419 ARG A O 1
ATOM 3272 N N . LEU A 1 420 ? 8.376 -5.750 57.037 1.00 27.36 420 LEU A N 1
ATOM 3273 C CA . LEU A 1 420 ? 8.957 -5.058 58.188 1.00 27.36 420 LEU A CA 1
ATOM 3274 C C . LEU A 1 420 ? 8.932 -3.565 57.855 1.00 27.36 420 LEU A C 1
ATOM 3276 O O . LEU A 1 420 ? 9.491 -3.132 56.849 1.00 27.36 420 LEU A O 1
ATOM 3280 N N . GLN A 1 421 ? 8.165 -2.827 58.651 1.00 27.62 421 GLN A N 1
ATOM 3281 C CA . GLN A 1 421 ? 8.326 -1.395 58.851 1.00 27.62 421 GLN A CA 1
ATOM 3282 C C . GLN A 1 421 ? 9.439 -1.223 59.882 1.00 27.62 421 GLN A C 1
ATOM 3284 O O . GLN A 1 421 ? 9.438 -1.958 60.861 1.00 27.62 421 GLN A O 1
ATOM 3289 N N . ASP A 1 422 ? 10.312 -0.242 59.679 1.00 26.94 422 ASP A N 1
ATOM 3290 C CA . ASP A 1 422 ? 10.756 0.634 60.760 1.00 26.94 422 ASP A CA 1
ATOM 3291 C C . ASP A 1 422 ? 11.150 1.998 60.193 1.00 26.94 422 ASP A C 1
ATOM 3293 O O . ASP A 1 422 ? 11.574 2.139 59.044 1.00 26.94 422 ASP A O 1
ATOM 3297 N N . ALA A 1 423 ? 10.881 3.007 61.010 1.00 29.23 423 ALA A N 1
ATOM 3298 C CA . ALA A 1 423 ? 10.884 4.425 60.714 1.00 29.23 423 ALA A CA 1
ATOM 3299 C C . ALA A 1 423 ? 12.094 5.127 61.348 1.00 29.23 423 ALA A C 1
ATOM 3301 O O . ALA A 1 423 ? 12.524 4.740 62.428 1.00 29.23 423 ALA A O 1
ATOM 3302 N N . ASN A 1 424 ? 12.590 6.186 60.698 1.00 27.36 424 ASN A N 1
ATOM 3303 C CA . ASN A 1 424 ? 12.966 7.500 61.261 1.00 27.36 424 ASN A CA 1
ATOM 3304 C C . ASN A 1 424 ? 13.765 8.265 60.186 1.00 27.36 424 ASN A C 1
ATOM 3306 O O . ASN A 1 424 ? 14.724 7.733 59.646 1.00 27.36 424 ASN A O 1
ATOM 3310 N N . ASN A 1 425 ? 13.303 9.390 59.635 1.00 27.62 425 ASN A N 1
ATOM 3311 C CA . ASN A 1 425 ? 13.026 10.721 60.202 1.00 27.62 425 ASN A CA 1
ATOM 3312 C C . ASN A 1 425 ? 14.279 11.620 60.273 1.00 27.62 425 ASN A C 1
ATOM 3314 O O . ASN A 1 425 ? 15.144 11.394 61.108 1.00 27.62 425 ASN A O 1
ATOM 3318 N N . HIS A 1 426 ? 14.318 12.619 59.377 1.00 30.83 426 HIS A N 1
ATOM 3319 C CA . HIS A 1 426 ? 14.727 14.036 59.518 1.00 30.83 426 HIS A CA 1
ATOM 3320 C C . HIS A 1 426 ? 14.839 14.603 58.084 1.00 30.83 426 HIS A C 1
ATOM 3322 O O . HIS A 1 426 ? 15.598 14.082 57.277 1.00 30.83 426 HIS A O 1
ATOM 3328 N N . GLY A 1 427 ? 13.936 15.476 57.611 1.00 26.17 427 GLY A N 1
ATOM 3329 C CA . GLY A 1 427 ? 13.837 16.908 57.953 1.00 26.17 427 GLY A CA 1
ATOM 3330 C C . GLY A 1 427 ? 14.879 17.670 57.114 1.00 26.17 427 GLY A C 1
ATOM 3331 O O . GLY A 1 427 ? 16.054 17.369 57.237 1.00 26.17 427 GLY A O 1
ATOM 3332 N N . VAL A 1 428 ? 14.567 18.610 56.214 1.00 28.50 428 VAL A N 1
ATOM 3333 C CA . VAL A 1 428 ? 13.884 19.893 56.456 1.00 28.50 428 VAL A CA 1
ATOM 3334 C C . VAL A 1 428 ? 13.348 20.509 55.135 1.00 28.50 428 VAL A C 1
ATOM 3336 O O . VAL A 1 428 ? 13.885 20.284 54.055 1.00 28.50 428 VAL A O 1
ATOM 3339 N N . TYR A 1 429 ? 12.262 21.276 55.308 1.00 28.36 429 TYR A N 1
ATOM 3340 C CA . TYR A 1 429 ? 11.473 22.186 54.452 1.00 28.36 429 TYR A CA 1
ATOM 3341 C C . TYR A 1 429 ? 12.283 23.175 53.567 1.00 28.36 429 TYR A C 1
ATOM 3343 O O . TYR A 1 429 ? 13.471 23.353 53.791 1.00 28.36 429 TYR A O 1
ATOM 3351 N N . VAL A 1 430 ? 11.751 23.875 52.545 1.00 29.48 430 VAL A N 1
ATOM 3352 C CA . VAL A 1 430 ? 10.690 24.928 52.519 1.00 29.48 430 VAL A CA 1
ATOM 3353 C C . VAL A 1 430 ? 10.349 25.199 51.025 1.00 29.48 430 VAL A C 1
ATOM 3355 O O . VAL A 1 430 ? 11.263 25.333 50.219 1.00 29.48 430 VAL A O 1
ATOM 3358 N N . THR A 1 431 ? 9.112 24.962 50.546 1.00 29.05 431 THR A N 1
ATOM 3359 C CA . THR A 1 431 ? 8.052 25.932 50.111 1.00 29.05 431 THR A CA 1
ATOM 3360 C C . THR A 1 431 ? 8.546 27.217 49.388 1.00 29.05 431 THR A C 1
ATOM 3362 O O . THR A 1 431 ? 9.603 27.740 49.679 1.00 29.05 431 THR A O 1
ATOM 3365 N N . ALA A 1 432 ? 7.891 27.817 48.386 1.00 29.30 432 ALA A N 1
ATOM 3366 C CA . ALA A 1 432 ? 6.468 28.067 48.196 1.00 29.30 432 ALA A CA 1
ATOM 3367 C C . ALA A 1 432 ? 6.124 28.444 46.731 1.00 29.30 432 ALA A C 1
ATOM 3369 O O . ALA A 1 432 ? 6.944 28.963 45.976 1.00 29.30 432 ALA A O 1
ATOM 3370 N N . ARG A 1 433 ? 4.854 28.228 46.363 1.00 31.81 433 ARG A N 1
ATOM 3371 C CA . ARG A 1 433 ? 4.163 28.808 45.196 1.00 31.81 433 ARG A CA 1
ATOM 3372 C C . ARG A 1 433 ? 3.611 30.196 45.542 1.00 31.81 433 ARG A C 1
ATOM 3374 O O . ARG A 1 433 ? 3.045 30.336 46.619 1.00 31.81 433 ARG A O 1
ATOM 3381 N N . ALA A 1 434 ? 3.555 31.104 44.563 1.00 30.69 434 ALA A N 1
ATOM 3382 C CA . ALA A 1 434 ? 2.408 32.003 44.355 1.00 30.69 434 ALA A CA 1
ATOM 3383 C C . ALA A 1 434 ? 2.380 32.585 42.918 1.00 30.69 434 ALA A C 1
ATOM 3385 O O . ALA A 1 434 ? 3.397 33.013 42.386 1.00 30.69 434 ALA A O 1
ATOM 3386 N N . LYS A 1 435 ? 1.192 32.584 42.297 1.00 32.47 435 LYS A N 1
ATOM 3387 C CA . LYS A 1 435 ? 0.771 33.327 41.077 1.00 32.47 435 LYS A CA 1
ATOM 3388 C C . LYS A 1 435 ? -0.008 34.600 41.529 1.00 32.47 435 LYS A C 1
ATOM 3390 O O . LYS A 1 435 ? -0.289 34.685 42.721 1.00 32.47 435 LYS A O 1
ATOM 3395 N N . PRO A 1 436 ? -0.676 35.391 40.653 1.00 55.19 436 PRO A N 1
ATOM 3396 C CA . PRO A 1 436 ? -0.279 36.147 39.441 1.00 55.19 436 PRO A CA 1
ATOM 3397 C C . PRO A 1 436 ? -0.759 37.638 39.492 1.00 55.19 436 PRO A C 1
ATOM 3399 O O . PRO A 1 436 ? -1.520 37.978 40.392 1.00 55.19 436 PRO A O 1
ATOM 3402 N N . LYS A 1 437 ? -0.441 38.494 38.486 1.00 31.52 437 LYS A N 1
ATOM 3403 C CA . LYS A 1 437 ? -1.356 39.525 37.888 1.00 31.52 437 LYS A CA 1
ATOM 3404 C C . LYS A 1 437 ? -0.726 40.416 36.774 1.00 31.52 437 LYS A C 1
ATOM 3406 O O . LYS A 1 437 ? 0.262 41.093 36.994 1.00 31.52 437 LYS A O 1
ATOM 3411 N N . THR A 1 438 ? -1.377 40.393 35.599 1.00 34.59 438 THR A N 1
ATOM 3412 C CA . THR A 1 438 ? -1.789 41.480 34.655 1.00 34.59 438 THR A CA 1
ATOM 3413 C C . THR A 1 438 ? -0.871 42.606 34.095 1.00 34.59 438 THR A C 1
ATOM 3415 O O . THR A 1 438 ? -0.478 43.499 34.828 1.00 34.59 438 THR A O 1
ATOM 3418 N N . ARG A 1 439 ? -0.856 42.662 32.735 1.00 33.81 439 ARG A N 1
ATOM 3419 C CA . ARG A 1 439 ? -1.016 43.789 31.743 1.00 33.81 439 ARG A CA 1
ATOM 3420 C C . ARG A 1 439 ? 0.105 44.832 31.417 1.00 33.81 439 ARG A C 1
ATOM 3422 O O . ARG A 1 439 ? 0.270 45.770 32.174 1.00 33.81 439 ARG A O 1
ATOM 3429 N N . LYS A 1 440 ? 0.602 44.736 30.148 1.00 36.62 440 LYS A N 1
ATOM 3430 C CA . LYS A 1 440 ? 0.821 45.729 29.020 1.00 36.62 440 LYS A CA 1
ATOM 3431 C C . LYS A 1 440 ? 1.672 47.027 29.218 1.00 36.62 440 LYS A C 1
ATOM 3433 O O . LYS A 1 440 ? 1.672 47.528 30.330 1.00 36.62 440 LYS A O 1
ATOM 3438 N N . PRO A 1 441 ? 2.139 47.739 28.143 1.00 62.06 441 PRO A N 1
ATOM 3439 C CA . PRO A 1 441 ? 2.641 47.343 26.794 1.00 62.06 441 PRO A CA 1
ATOM 3440 C C . PRO A 1 441 ? 3.906 48.128 26.270 1.00 62.06 441 PRO A C 1
ATOM 3442 O O . PRO A 1 441 ? 4.283 49.129 26.866 1.00 62.06 441 PRO A O 1
ATOM 3445 N N . LEU A 1 442 ? 4.405 47.740 25.068 1.00 35.88 442 LEU A N 1
ATOM 3446 C CA . LEU A 1 442 ? 5.233 48.484 24.060 1.00 35.88 442 LEU A CA 1
ATOM 3447 C C . LEU A 1 442 ? 6.719 48.792 24.391 1.00 35.88 442 LEU A C 1
ATOM 3449 O O . LEU A 1 442 ? 7.066 48.772 25.571 1.00 35.88 442 LEU A O 1
ATOM 3453 N N . PRO A 1 443 ? 7.613 49.049 23.397 1.00 51.97 443 PRO A N 1
ATOM 3454 C CA . PRO A 1 443 ? 7.418 49.425 21.976 1.00 51.97 443 PRO A CA 1
ATOM 3455 C C . PRO A 1 443 ? 7.435 48.283 20.955 1.00 51.97 443 PRO A C 1
ATOM 3457 O O . PRO A 1 443 ? 8.099 47.254 21.208 1.00 51.97 443 PRO A O 1
#

Solvent-accessible surface area (backbone atoms only — not comparable to full-atom values): 26894 Å² total; per-residue (Å²): 139,80,91,85,86,88,79,83,79,77,77,74,77,74,83,63,88,68,74,72,68,61,41,34,38,38,32,40,84,89,38,53,61,25,40,31,52,54,42,43,31,15,58,42,50,34,55,38,33,34,33,77,46,65,96,45,84,76,57,66,53,46,42,60,53,45,46,50,54,78,76,64,30,32,39,31,49,28,27,29,34,31,36,50,68,67,43,38,50,24,38,42,62,24,40,92,82,37,72,51,42,89,64,54,56,66,50,66,57,56,51,50,61,46,71,60,24,49,50,36,33,49,45,32,62,70,57,50,43,76,37,47,77,35,32,59,52,72,84,45,73,68,76,76,38,65,66,52,38,55,44,48,22,71,32,62,78,45,86,62,49,54,70,60,40,56,71,48,20,66,60,27,44,54,54,49,47,53,56,48,49,44,44,33,62,61,57,35,52,88,68,53,78,28,69,76,64,47,99,55,90,34,40,33,37,47,37,40,44,35,61,56,45,36,39,49,70,69,61,50,46,32,74,96,73,58,43,65,91,77,33,43,61,47,49,49,37,51,51,51,51,52,48,44,28,51,58,20,47,76,72,34,58,76,46,82,50,52,43,69,60,50,50,53,57,28,67,69,38,91,46,68,80,92,69,74,55,36,64,80,40,92,88,54,31,89,38,63,72,37,44,24,22,43,29,49,70,82,53,46,54,94,32,51,30,59,26,28,27,68,29,38,43,88,58,33,37,31,25,40,23,60,22,76,85,69,88,48,69,34,37,42,35,34,38,39,77,66,41,45,79,41,75,56,24,92,80,39,72,81,73,79,77,68,70,74,75,82,66,75,74,73,77,93,74,84,90,80,81,90,78,91,79,91,87,86,79,89,76,80,85,85,86,81,87,84,84,84,84,89,81,82,88,85,87,85,83,87,82,89,85,87,88,88,86,85,89,87,90,86,88,87,85,88,84,84,84,82,89,81,88,89,86,84,92,82,88,82,88,80,90,83,88,85,87,88,86,88,86,90,84,86,134

Secondary structure (DSSP, 8-state):
-----------------------EEEE-TT-HHHHHHHHHHHHTT--EEEEE--SSS--HHHHTTT-----S-EEEETTEEEESHHHHHHHHHTGGGPPPPTT---HHHHHTTHHHHHHHHHHIIIIIHHHGGGG--TT-GGGG-HHHHHHHHHHHSS---HHHHHHHHHHHHHHHHHHHHHIIIIISTT--SSTT--SS--HHHHHHHHHHHIIIIIS-TTTTTSSTTT-HHHHHHHHHHHHHHHHHHTTS-EEEE-HHHHHHHHHH----------TT-TTTTT-TTSEEEEEESSS-TTS-EEEEEEEE-SSEEEEEEE-TTSS-EEEEEEESTTEEEEETGGGS-----------PPP----------------PPP--------------------------------------------------------------

Mean predicted aligned error: 13.8 Å

Radius of gyration: 33.29 Å; Cα contacts (8 Å, |Δi|>4): 601; chains: 1; bounding box: 112×112×91 Å

Sequence (443 aa):
MDDAYGKRGTIMRRNSEMSTDQLILYHYPPSPWAQKITNFLAVSGTSYTECKQPMVMPRSDLSLLGISYRRIPLIAVGKDVYCDTRLILDRLVGGMGQVPVEGVKDLDRWRANAGLARGLEFWSGTKIFPIAPLTFPPSFPIFKNKQFLKDREAFSGRSWQPEHLAKVRPGALAEFKAYVDIIENEVLADGRDWVLGTENCGMGDVQLSWVVDWVINGLGATKGLIDQDTHPKTCAWLSRFRKAVTDGTATIKRTSIKGEEAKAKILASNTFADVQHDKNDPQLGDCVGQDVSVVPEDTGRSHPQVGKLVAANSGEVVVEVQVPSGEGAIRVHFPRIGFRVVKGGKDAKLKAFRLPRYTPAAPAFLTESRKTEPWFSWQRAGGGHRAASSSRAHNRKFTSSSPPNPTTPQRRRARKSTRLQDANNHGVYVTARAKPKTRKPLP

Foldseek 3Di:
DDDDDDDPDDPPPPPDPPPQQAKEKEEAVLDLQVCLVLLLCLLQLNAHEYAYADPFDDGVLCVLAVALQDDDTWIFGAQEIEDDSVVVLCQQLVNPNFDHRPSRPPSVQQCVVVVVLVVLLCCQVVPLVVLLLLLADLPPPCLVDPRNQVRVCQWAVDHPHSVVSVVCNVVSLVSNLVVLCCCQCPQCVVVALESVNDPDHYSSCSSNLSSNCCRCPVRVSQVVNDDCVNRVSNNNSNVRSVVSSVNSNVSYHYHYDHSVVVVVSNLPGPDDTPDDADLVPVPCNPQAQFKKWKAFQGTPRVRIRIAGWHHDDQFWTWGWGQRPVNSGIGIYIYGPPRMDMFTDTPPGPPPPPPVPPPPPPPPPDDDDDDDDDDDDDPDDDDDDDDDDDDDDDDDDDDDDDDDDDDDDDDDDDDDDDDDDDDDDDDDDDDDDDDDDDDDDDDD

Nearest PDB structures (foldseek):
  4kf9-assembly1_A-2  TM=8.217E-01  e=2.882E-20  Ralstonia solanacearum IPO1609
  3ic8-assembly2_B  TM=7.888E-01  e=1.443E-18  Pseudomonas syringae pv. tomato
  3ic8-assembly2_A  TM=8.011E-01  e=2.985E-18  Pseudomonas syringae pv. tomato
  3ic8-assembly3_D  TM=8.030E-01  e=1.080E-17  Pseudomonas syringae pv. tomato
  3ic8-assembly3_C  TM=7.830E-01  e=2.641E-17  Pseudomonas syringae pv. tomato